Protein AF-A0A848W971-F1 (afdb_monomer)

Nearest PDB structures (foldseek):
  5a61-assembly1_A  TM=7.871E-01  e=1.047E-19  Escherichia coli K-12
  6qv5-assembly1_A  TM=9.067E-01  e=2.352E-12  Ricinus communis
  6qv7-assembly1_A  TM=8.614E-01  e=2.522E-09  Chlorobaculum tepidum TLS
  3e0s-assembly2_B  TM=8.777E-01  e=5.024E-09  Chlorobaculum tepidum
  6rn5-assembly1_A-2  TM=7.374E-01  e=1.275E-05  Streptomyces chartreusis

Foldseek 3Di:
DDDDDDDDDDDDDPPPDDWDKWKKFDDPVLLVLLVPDCLQVQFDPPPKDKDKKKKFWKAFPVRLLVVLQKIWMWIDDPQWIKIKIWHDDPLPDDDDGDMDIDIDNDNDDDLVRDPDPVSCVSNDDDDVPRMDGQKIWTWIKIKTWGFFDDPNDTWTKIKIWIWGWIDGPPDIDTTTMIMIITPDDASLSVLVVVLVSCVSDNIATDSDDPRNVSVCRSVVDQQDQDAQDFQADDQQDFLLRLLLSQLSSLLSQQNSLLSCLQGPVDLNSLVSNLVSLVLNLLSLVLCVVLADPVLSVVLNVLSVVLSVLSVQLNLLVCCVPVFLVVLCVVVPPQLLSVVQVVLSVVSNVVSSVSSNCSCSDSSNRNSSSSSVSCSSVSCSVVDPPPVSVVRRGDRVQLSLQVSLQVLVVVLVVLCVVVLPDDLVSLVVNLVSLSSNLSSLSSCCNSQPDDLSVVLNVLSVQLNVLSVLLNSLVVLLVVLVVSLVVCVVPPCSVSNVVSSVSSNVRSVVVNVVSSVVNVVSVVVNVPRDDSGDHPDDD

Secondary structure (DSSP, 8-state):
--------PPP---------EEEEE--HHHHHHHHTSGGGTTBPTT--EEEEEEEEEEEETT-HHHHTTEEEEEEEETTEEEEEEEEPPPSSS-S---EEEEEESSSS--GGG---HHHHHHH----TT-EEEEEEEEEEEEEEEEEEEETTEEEEEEEEEEEEEEEETTEEEEEEEEEEEEEES-THHHHHHHHHHHHHS--EE--S-HHHHHHHHHHTPPPPP-PPPPP---TT-BHHHHHHHHHHHHHHHHHHHHHHHHHT--HHHHHHHHHHHHHHHHHHHHSTTTS-HHHHHHHHHHHHHHHHHHHHHHHHHHIIIIIIHHHHHHSTT-HHHHHHHHHHHHHHHHHHHHHHHHHHSHHHHHHHHHHHHHHHTTGGGS---HHHHHHHHSBHHHHHHHHHHHHHHHHHHHTTTGGG--HHHHHHHHHHHHHHHHHHHHGGGTS-SHHHHHHHHHHHHHHHHHHHHHHHHHHHHHHHHHHHHTTT-TTHHHHHHHHHHHHHHHHHHHHHHHHHHHHHHHHHHTSPPSSPPPPP-

Sequence (537 aa):
MNLKGSDKAPEPDAAISREIELKLRATPDAVAQILASPLLAAGIPGLASAQNLDAAYYDTADLRLQKRGISLRVRREGDRFVQNIKTKGAATGALDRREWETVVPDLTPRPDWVTDRHALALLGHLAPNELTAICRTLIERETRVIGYKHDGDIAIIEIAFDRGTLEAGDRNVPTAEIELELLKGHRQALYALAQDLHEVAPLQVELRSKAERAYALFTGDIPKSHKAKKVRFTPDTSVAAGMSAVFAGCFVHWMANEPAVLESGDAEALHQMRVALRRTRSAFTLFDSVLPAMQARWLKRECQWIGNALGAARDWDVFLDDVLAPLEANRQDDIALTALREQCLRARARNYETARAATLSPRYTTFVLNFGRWLDDAAWHADRHTTRREILDAPLTAFAQIQLERRHRKLLKLGRKLATATPQRRHRLRIAVKKMRYASEFFAAVYPGKATGQMIGDLSRLQVTLGDLNDLAVTERQLETVIYQAFADPAHDDIVRGVGLVVGWSTARAKRGETNLLTQWDRFTRRKRFWKRAKKK

pLDDT: mean 86.91, std 14.42, range [25.34, 98.0]

Structure (mmCIF, N/CA/C/O backbone):
data_AF-A0A848W971-F1
#
_entry.id   AF-A0A848W971-F1
#
loop_
_atom_site.group_PDB
_atom_site.id
_atom_site.type_symbol
_atom_site.label_atom_id
_atom_site.label_alt_id
_atom_site.label_comp_id
_atom_site.label_asym_id
_atom_site.labe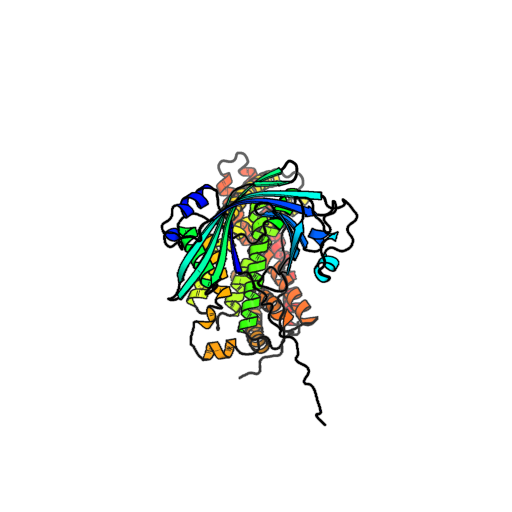l_entity_id
_atom_site.label_seq_id
_atom_site.pdbx_PDB_ins_code
_atom_site.Cartn_x
_atom_site.Cartn_y
_atom_site.Cartn_z
_atom_site.occupancy
_atom_site.B_iso_or_equiv
_atom_site.auth_seq_id
_atom_site.auth_comp_id
_atom_site.auth_asym_id
_atom_site.auth_atom_id
_atom_site.pdbx_PDB_model_num
ATOM 1 N N . MET A 1 1 ? 39.355 -61.672 -12.264 1.00 34.25 1 MET A N 1
ATOM 2 C CA . MET A 1 1 ? 37.887 -61.689 -12.443 1.00 34.25 1 MET A CA 1
ATOM 3 C C . MET A 1 1 ? 37.349 -60.498 -11.657 1.00 34.25 1 MET A C 1
ATOM 5 O O . MET A 1 1 ? 37.190 -60.585 -10.449 1.00 34.25 1 MET A O 1
ATOM 9 N N . ASN A 1 2 ? 37.287 -59.335 -12.313 1.00 27.97 2 ASN A N 1
ATOM 10 C CA . ASN A 1 2 ? 37.071 -58.033 -11.673 1.00 27.97 2 ASN A CA 1
ATOM 11 C C . ASN A 1 2 ? 35.580 -57.781 -11.451 1.00 27.97 2 ASN A C 1
ATOM 13 O O . ASN A 1 2 ? 34.780 -57.918 -12.373 1.00 27.97 2 ASN A O 1
ATOM 17 N N . LEU A 1 3 ? 35.230 -57.405 -10.224 1.00 29.36 3 LEU A N 1
ATOM 18 C CA . LEU A 1 3 ? 33.871 -57.128 -9.780 1.00 29.36 3 LEU A CA 1
ATOM 19 C C . LEU A 1 3 ? 33.684 -55.626 -9.529 1.00 29.36 3 LEU A C 1
ATOM 21 O O . LEU A 1 3 ? 34.504 -55.005 -8.860 1.00 29.36 3 LEU A O 1
ATOM 25 N N . LYS A 1 4 ? 32.514 -55.147 -9.973 1.00 30.44 4 LYS A N 1
ATOM 26 C CA . LYS A 1 4 ? 31.774 -53.934 -9.575 1.00 30.44 4 LYS A CA 1
ATOM 27 C C . LYS A 1 4 ? 32.200 -52.607 -10.213 1.00 30.44 4 LYS A C 1
ATOM 29 O O . LYS A 1 4 ? 33.077 -51.899 -9.733 1.00 30.44 4 LYS A O 1
ATOM 34 N N . GLY A 1 5 ? 31.460 -52.267 -11.272 1.00 28.50 5 GLY A N 1
ATOM 35 C CA . GLY A 1 5 ? 31.318 -50.909 -11.783 1.00 28.50 5 GLY A CA 1
ATOM 36 C C . GLY A 1 5 ? 30.594 -50.018 -10.775 1.00 28.50 5 GLY A C 1
ATOM 37 O O . GLY A 1 5 ? 29.622 -50.431 -10.142 1.00 28.50 5 GLY A O 1
ATOM 38 N N . SER A 1 6 ? 31.123 -48.812 -10.608 1.00 28.27 6 SER A N 1
ATOM 39 C CA . SER A 1 6 ? 30.535 -47.734 -9.832 1.00 28.27 6 SER A CA 1
ATOM 40 C C . SER A 1 6 ? 29.593 -46.917 -10.715 1.00 28.27 6 SER A C 1
ATOM 42 O O . SER A 1 6 ? 30.001 -46.352 -11.731 1.00 28.27 6 SER A O 1
ATOM 44 N N . ASP A 1 7 ? 28.331 -46.842 -10.297 1.00 28.05 7 ASP A N 1
ATOM 45 C CA . ASP A 1 7 ? 27.359 -45.862 -10.771 1.00 28.05 7 ASP A CA 1
ATOM 46 C C . ASP A 1 7 ? 27.892 -44.447 -10.497 1.00 28.05 7 ASP A C 1
ATOM 48 O O . ASP A 1 7 ? 27.977 -44.004 -9.348 1.00 28.05 7 ASP A O 1
ATOM 52 N N . LYS A 1 8 ? 28.268 -43.722 -11.555 1.00 30.20 8 LYS A N 1
ATOM 53 C CA . LYS A 1 8 ? 28.444 -42.268 -11.493 1.00 30.20 8 LYS A CA 1
ATOM 54 C C . LYS A 1 8 ? 27.058 -41.627 -11.528 1.00 30.20 8 LYS A C 1
ATOM 56 O O . LYS A 1 8 ? 26.395 -41.635 -12.561 1.00 30.20 8 LYS A O 1
ATOM 61 N N . ALA A 1 9 ? 26.636 -41.074 -10.395 1.00 29.12 9 ALA A N 1
ATOM 62 C CA . ALA A 1 9 ? 25.504 -40.158 -10.330 1.00 29.12 9 ALA A CA 1
ATOM 63 C C . ALA A 1 9 ? 25.748 -38.951 -11.264 1.00 29.12 9 ALA A C 1
ATOM 65 O O . ALA A 1 9 ? 26.878 -38.456 -11.307 1.00 29.12 9 ALA A O 1
ATOM 66 N N . PRO A 1 10 ? 24.737 -38.467 -12.007 1.00 29.11 10 PRO A N 1
ATOM 67 C CA . PRO A 1 10 ? 24.883 -37.256 -12.802 1.00 29.11 10 PRO A CA 1
ATOM 68 C C . PRO A 1 10 ? 24.979 -36.027 -11.883 1.00 29.11 10 PRO A C 1
ATOM 70 O O . PRO A 1 10 ? 24.231 -35.900 -10.912 1.00 29.11 10 PRO A O 1
ATOM 73 N N . GLU A 1 11 ? 25.927 -35.147 -12.200 1.00 26.41 11 GLU A N 1
ATOM 74 C CA . GLU A 1 11 ? 26.166 -33.850 -11.559 1.00 26.41 11 GLU A CA 1
ATOM 75 C C . GLU A 1 11 ? 24.899 -32.971 -11.561 1.00 26.41 11 GLU A C 1
ATOM 77 O O . GLU A 1 11 ? 24.242 -32.855 -12.599 1.00 26.41 11 GLU A O 1
ATOM 82 N N . PRO A 1 12 ? 24.548 -32.306 -10.444 1.00 31.12 12 PRO A N 1
ATOM 83 C CA . PRO A 1 12 ? 23.530 -31.272 -10.432 1.00 31.12 12 PRO A CA 1
ATOM 84 C C . PRO A 1 12 ? 24.210 -29.900 -10.409 1.00 31.12 12 PRO A C 1
ATOM 86 O O . PRO A 1 12 ? 24.650 -29.473 -9.351 1.00 31.12 12 PRO A O 1
ATOM 89 N N . ASP A 1 13 ? 24.281 -29.194 -11.537 1.00 28.17 13 ASP A N 1
ATOM 90 C CA . ASP A 1 13 ? 24.465 -27.735 -11.498 1.00 28.17 13 ASP A CA 1
ATOM 91 C C . ASP A 1 13 ? 24.019 -27.063 -12.806 1.00 28.17 13 ASP A C 1
ATOM 93 O O . ASP A 1 13 ? 24.803 -26.653 -13.657 1.00 28.17 13 ASP A O 1
ATOM 97 N N . ALA A 1 14 ? 22.702 -26.914 -12.953 1.00 26.72 14 ALA A N 1
ATOM 98 C CA . ALA A 1 14 ? 22.148 -25.749 -13.630 1.00 26.72 14 ALA A CA 1
ATOM 99 C C . ALA A 1 14 ? 21.777 -24.762 -12.520 1.00 26.72 14 ALA A C 1
ATOM 101 O O . ALA A 1 14 ? 20.702 -24.853 -11.923 1.00 26.72 14 ALA A O 1
ATOM 102 N N . ALA A 1 15 ? 22.718 -23.881 -12.176 1.00 25.34 15 ALA A N 1
ATOM 103 C CA . ALA A 1 15 ? 22.514 -22.851 -11.171 1.00 25.34 15 ALA A CA 1
ATOM 104 C C . ALA A 1 15 ? 21.286 -22.014 -11.559 1.00 25.34 15 ALA A C 1
ATOM 106 O O . ALA A 1 15 ? 21.288 -21.313 -12.568 1.00 25.34 15 ALA A O 1
ATOM 107 N N . ILE A 1 16 ? 20.218 -22.107 -10.766 1.00 27.09 16 ILE A N 1
ATOM 108 C CA . ILE A 1 16 ? 19.037 -21.254 -10.904 1.00 27.09 16 ILE A CA 1
ATOM 109 C C . ILE A 1 16 ? 19.495 -19.828 -10.571 1.00 27.09 16 ILE A C 1
ATOM 111 O O . ILE A 1 16 ? 19.614 -19.479 -9.392 1.00 27.09 16 ILE A O 1
ATOM 115 N N . SER A 1 17 ? 19.789 -19.006 -11.581 1.00 29.94 17 SER A N 1
ATOM 116 C CA . SER A 1 17 ? 20.064 -17.586 -11.371 1.00 29.94 17 SER A CA 1
ATOM 117 C C . SER A 1 17 ? 18.779 -16.918 -10.874 1.00 29.94 17 SER A C 1
ATOM 119 O O . SER A 1 17 ? 17.737 -16.918 -11.526 1.00 29.94 17 SER A O 1
ATOM 121 N N . ARG A 1 18 ? 18.809 -16.395 -9.647 1.00 49.66 18 ARG A N 1
ATOM 122 C CA . ARG A 1 18 ? 17.749 -15.516 -9.147 1.00 49.66 18 ARG A CA 1
ATOM 123 C C . ARG A 1 18 ? 18.086 -14.098 -9.581 1.00 49.66 18 ARG A C 1
ATOM 125 O O . ARG A 1 18 ? 18.968 -13.493 -8.981 1.00 49.66 18 ARG A O 1
ATOM 132 N N . GLU A 1 19 ? 17.364 -13.571 -10.563 1.00 57.16 19 GLU A N 1
ATOM 133 C CA . GLU A 1 19 ? 17.417 -12.146 -10.900 1.00 57.16 19 GLU A CA 1
ATOM 134 C C . GLU A 1 19 ? 16.946 -11.307 -9.701 1.00 57.16 19 GLU A C 1
ATOM 136 O O . GLU A 1 19 ? 15.910 -11.583 -9.077 1.00 57.16 19 GLU A O 1
ATOM 141 N N . ILE A 1 20 ? 17.732 -10.291 -9.346 1.00 73.88 20 ILE A N 1
ATOM 142 C CA . ILE A 1 20 ? 17.407 -9.335 -8.290 1.00 73.88 20 ILE A CA 1
ATOM 143 C C . ILE A 1 20 ? 17.280 -7.958 -8.933 1.00 73.88 20 ILE A C 1
ATOM 145 O O . ILE A 1 20 ? 18.284 -7.309 -9.211 1.00 73.88 20 ILE A O 1
ATOM 149 N N . GLU A 1 21 ? 16.032 -7.529 -9.131 1.00 84.12 21 GLU A N 1
ATOM 150 C CA . GLU A 1 21 ? 15.679 -6.278 -9.807 1.00 84.12 21 GLU A CA 1
ATOM 151 C C . GLU A 1 21 ? 14.956 -5.289 -8.872 1.00 84.12 21 GLU A C 1
ATOM 153 O O . GLU A 1 21 ? 14.125 -5.684 -8.045 1.00 84.12 21 GLU A O 1
ATOM 158 N N . LEU A 1 22 ? 15.235 -3.993 -9.034 1.00 90.44 22 LEU A N 1
ATOM 159 C CA . LEU A 1 22 ? 14.447 -2.882 -8.491 1.00 90.44 22 LEU A CA 1
ATOM 160 C C . LEU A 1 22 ? 13.974 -1.996 -9.647 1.00 90.44 22 LEU A C 1
ATOM 162 O O . LEU A 1 22 ? 14.775 -1.580 -10.476 1.00 90.44 22 LEU A O 1
ATOM 166 N N . LYS A 1 23 ? 12.673 -1.696 -9.698 1.00 92.81 23 LYS A N 1
ATOM 167 C CA . LYS A 1 23 ? 12.064 -0.918 -10.785 1.00 92.81 23 LYS A CA 1
ATOM 168 C C . LYS A 1 23 ? 11.599 0.433 -10.299 1.00 92.81 23 LYS A C 1
ATOM 170 O O . LYS A 1 23 ? 10.951 0.544 -9.254 1.00 92.81 23 LYS A O 1
ATOM 175 N N . LEU A 1 24 ? 11.911 1.448 -11.088 1.00 94.94 24 LEU A N 1
ATOM 176 C CA . LEU A 1 24 ? 11.601 2.834 -10.808 1.00 94.94 24 LEU A CA 1
ATOM 177 C C . LEU A 1 24 ? 10.847 3.412 -12.006 1.00 94.94 24 LEU A C 1
ATOM 179 O O . LEU A 1 24 ? 11.379 3.483 -13.109 1.00 94.94 24 LEU A O 1
ATOM 183 N N . ARG A 1 25 ? 9.601 3.834 -11.807 1.00 93.81 25 ARG A N 1
ATOM 184 C CA . ARG A 1 25 ? 8.884 4.658 -12.779 1.00 93.81 25 ARG A CA 1
ATOM 185 C C . ARG A 1 25 ? 9.535 6.041 -12.820 1.00 93.81 25 ARG A C 1
ATOM 187 O O . ARG A 1 25 ? 9.810 6.632 -11.772 1.00 93.81 25 ARG A O 1
ATOM 194 N N . ALA A 1 26 ? 9.734 6.547 -14.029 1.00 95.19 26 ALA A N 1
ATOM 195 C CA . ALA A 1 26 ? 10.348 7.837 -14.302 1.00 95.19 26 ALA A CA 1
ATOM 196 C C . ALA A 1 26 ? 9.491 8.642 -15.290 1.00 95.19 26 ALA A C 1
ATOM 198 O O . ALA A 1 26 ? 8.563 8.118 -15.908 1.00 95.19 26 ALA A O 1
ATOM 199 N N . THR A 1 27 ? 9.805 9.924 -15.451 1.00 93.81 27 THR A N 1
ATOM 200 C CA . THR A 1 27 ? 9.400 10.691 -16.636 1.00 93.81 27 THR A CA 1
ATOM 201 C C . THR A 1 27 ? 10.525 10.641 -17.676 1.00 93.81 27 THR A C 1
ATOM 203 O O . THR A 1 27 ? 11.681 10.425 -17.297 1.00 93.81 27 THR A O 1
ATOM 206 N N . PRO A 1 28 ? 10.242 10.865 -18.973 1.00 91.44 28 PRO A N 1
ATOM 207 C CA . PRO A 1 28 ? 11.293 10.995 -19.984 1.00 91.44 28 PRO A CA 1
ATOM 208 C C . PRO A 1 28 ? 12.368 12.026 -19.599 1.00 91.44 28 PRO A C 1
ATOM 210 O O . PRO A 1 28 ? 13.558 11.750 -19.738 1.00 91.44 28 PRO A O 1
ATOM 213 N N . ASP A 1 29 ? 11.958 13.155 -19.013 1.00 93.69 29 ASP A N 1
ATOM 214 C CA . ASP A 1 29 ? 12.872 14.195 -18.527 1.00 93.69 29 ASP A CA 1
ATOM 215 C C . ASP A 1 29 ? 13.755 13.711 -17.372 1.00 93.69 29 ASP A C 1
ATOM 217 O O . ASP A 1 29 ? 14.951 13.995 -17.350 1.00 93.69 29 ASP A O 1
ATOM 221 N N . ALA A 1 30 ? 13.196 12.955 -16.420 1.00 95.31 30 ALA A N 1
ATOM 222 C CA . ALA A 1 30 ? 13.968 12.383 -15.319 1.00 95.31 30 ALA A CA 1
ATOM 223 C C . ALA A 1 30 ? 15.021 11.392 -15.836 1.00 95.31 30 ALA A C 1
ATOM 225 O O . ALA A 1 30 ? 16.164 11.414 -15.383 1.00 95.31 30 ALA A O 1
ATOM 226 N N . VAL A 1 31 ? 14.663 10.569 -16.828 1.00 95.19 31 VAL A N 1
ATOM 227 C CA . VAL A 1 31 ? 15.615 9.671 -17.496 1.00 95.19 31 VAL A CA 1
ATOM 228 C C . VAL A 1 31 ? 16.739 10.473 -18.155 1.00 95.19 31 VAL A C 1
ATOM 230 O O . VAL A 1 31 ? 17.906 10.143 -17.962 1.00 95.19 31 VAL A O 1
ATOM 233 N N . ALA A 1 32 ? 16.416 11.534 -18.899 1.00 92.75 32 ALA A N 1
ATOM 234 C CA . ALA A 1 32 ? 17.420 12.372 -19.556 1.00 92.75 32 ALA A CA 1
ATOM 235 C C . ALA A 1 32 ? 18.377 13.041 -18.550 1.00 92.75 32 ALA A C 1
ATOM 237 O O . ALA A 1 32 ? 19.591 13.024 -18.750 1.00 92.75 32 ALA A O 1
ATOM 238 N N . GLN A 1 33 ? 17.850 13.569 -17.439 1.00 95.19 33 GLN A N 1
ATOM 239 C CA . GLN A 1 33 ? 18.658 14.166 -16.367 1.00 95.19 33 GLN A CA 1
ATOM 240 C C . GLN A 1 33 ? 19.604 13.149 -15.722 1.00 95.19 33 GLN A C 1
ATOM 242 O O . GLN A 1 33 ? 20.777 13.447 -15.499 1.00 95.19 33 GLN A O 1
ATOM 247 N N . ILE A 1 34 ? 19.116 11.936 -15.455 1.00 96.00 34 ILE A N 1
ATOM 248 C CA . ILE A 1 34 ? 19.925 10.866 -14.870 1.00 96.00 34 ILE A CA 1
ATOM 249 C C . ILE A 1 34 ? 21.014 10.401 -15.839 1.00 96.00 34 ILE A C 1
ATOM 251 O O . ILE A 1 34 ? 22.158 10.223 -15.417 1.00 96.00 34 ILE A O 1
ATOM 255 N N . LEU A 1 35 ? 20.691 10.249 -17.126 1.00 92.69 35 LEU A N 1
ATOM 256 C CA . LEU A 1 35 ? 21.665 9.880 -18.156 1.00 92.69 35 LEU A CA 1
ATOM 257 C C . LEU A 1 35 ? 22.813 10.890 -18.266 1.00 92.69 35 LEU A C 1
ATOM 259 O O . LEU A 1 35 ? 23.958 10.496 -18.468 1.00 92.69 35 LEU A O 1
ATOM 263 N N . ALA A 1 36 ? 22.515 12.177 -18.080 1.00 92.19 36 ALA A N 1
ATOM 264 C CA . ALA A 1 36 ? 23.506 13.250 -18.065 1.00 92.19 36 ALA A CA 1
ATOM 265 C C . ALA A 1 36 ? 24.253 13.393 -16.723 1.00 92.19 36 ALA A C 1
ATOM 267 O O . ALA A 1 36 ? 25.147 14.234 -16.603 1.00 92.19 36 ALA A O 1
ATOM 268 N N . SER A 1 37 ? 23.889 12.620 -15.694 1.00 92.75 37 SER A N 1
ATOM 269 C CA . SER A 1 37 ? 24.427 12.803 -14.347 1.00 92.75 37 SER A CA 1
ATOM 270 C C . SER A 1 37 ? 25.823 12.183 -14.164 1.00 92.75 37 SER A C 1
ATOM 272 O O . SER A 1 37 ? 26.126 11.131 -14.737 1.00 92.75 37 SER A O 1
ATOM 274 N N . PRO A 1 38 ? 26.666 12.750 -13.279 1.00 90.50 38 PRO A N 1
ATOM 275 C CA . PRO A 1 38 ? 27.971 12.176 -12.945 1.00 90.50 38 PRO A CA 1
ATOM 276 C C . PRO A 1 38 ? 27.909 10.779 -12.314 1.00 90.50 38 PRO A C 1
ATOM 278 O O . PRO A 1 38 ? 28.915 10.074 -12.320 1.00 90.50 38 PRO A O 1
ATOM 281 N N . LEU A 1 39 ? 26.751 10.352 -11.793 1.00 87.19 39 LEU A N 1
ATOM 282 C CA . LEU A 1 39 ? 26.576 9.015 -11.211 1.00 87.19 39 LEU A CA 1
ATOM 283 C C . LEU A 1 39 ? 26.854 7.902 -12.228 1.00 87.19 39 LEU A C 1
ATOM 285 O O . LEU A 1 39 ? 27.309 6.823 -11.855 1.00 87.19 39 LEU A O 1
ATOM 289 N N . LEU A 1 40 ? 26.623 8.175 -13.514 1.00 87.56 40 LEU A N 1
ATOM 290 C CA . LEU A 1 40 ? 26.870 7.224 -14.596 1.00 87.56 40 LEU A CA 1
ATOM 291 C C . LEU A 1 40 ? 28.260 7.372 -15.228 1.00 87.56 40 LEU A C 1
ATOM 293 O O . LEU A 1 40 ? 28.626 6.561 -16.078 1.00 87.56 40 LEU A O 1
ATOM 297 N N . ALA A 1 41 ? 29.063 8.355 -14.804 1.00 78.44 41 ALA A N 1
ATOM 298 C CA . ALA A 1 41 ? 30.418 8.556 -15.324 1.00 78.44 41 ALA A CA 1
ATOM 299 C C . ALA A 1 41 ? 31.360 7.386 -14.983 1.00 78.44 41 ALA A C 1
ATOM 301 O O . ALA A 1 41 ? 32.343 7.161 -15.682 1.00 78.44 41 ALA A O 1
ATOM 302 N N . ALA A 1 42 ? 31.034 6.606 -13.945 1.00 70.62 42 ALA A N 1
ATOM 303 C CA . ALA A 1 42 ? 31.721 5.367 -13.575 1.00 70.62 42 ALA A CA 1
ATOM 304 C C . ALA A 1 42 ? 31.257 4.134 -14.386 1.00 70.62 42 ALA A C 1
ATOM 306 O O . ALA A 1 42 ? 31.474 2.994 -13.965 1.00 70.62 42 ALA A O 1
ATOM 307 N N . GLY A 1 43 ? 30.585 4.347 -15.523 1.00 79.25 43 GLY A N 1
ATOM 308 C CA . GLY A 1 43 ? 30.194 3.284 -16.442 1.00 79.25 43 GLY A CA 1
ATOM 309 C C . GLY A 1 43 ? 31.392 2.450 -16.883 1.00 79.25 43 GLY A C 1
ATOM 310 O O . GLY A 1 43 ? 32.438 2.985 -17.244 1.00 79.25 43 GLY A O 1
ATOM 311 N N . ILE A 1 44 ? 31.234 1.128 -16.861 1.00 83.12 44 ILE A N 1
ATOM 312 C CA . ILE A 1 44 ? 32.254 0.197 -17.335 1.00 83.12 44 ILE A CA 1
ATOM 313 C C . ILE A 1 44 ? 32.319 0.315 -18.868 1.00 83.12 44 ILE A C 1
ATOM 315 O O . ILE A 1 44 ? 31.320 0.024 -19.539 1.00 83.12 44 ILE A O 1
ATOM 319 N N . PRO A 1 45 ? 33.458 0.745 -19.448 1.00 80.25 45 PRO A N 1
ATOM 320 C CA . PRO A 1 45 ? 33.572 0.926 -20.891 1.00 80.25 45 PRO A CA 1
ATOM 321 C C . PRO A 1 45 ? 33.265 -0.364 -21.659 1.00 80.25 45 PRO A C 1
ATOM 323 O O . PRO A 1 45 ? 33.655 -1.452 -21.242 1.00 80.25 45 PRO A O 1
ATOM 326 N N . GLY A 1 46 ? 32.571 -0.243 -22.793 1.00 83.00 46 GLY A N 1
ATOM 327 C CA . GLY A 1 46 ? 32.223 -1.378 -23.658 1.00 83.00 46 GLY A CA 1
ATOM 328 C C . GLY A 1 46 ? 31.008 -2.203 -23.214 1.00 83.00 46 GLY A C 1
ATOM 329 O O . GLY A 1 46 ? 30.565 -3.052 -23.978 1.00 83.00 46 GLY A O 1
ATOM 330 N N . LEU A 1 47 ? 30.433 -1.937 -22.034 1.00 87.12 47 LEU A N 1
ATOM 331 C CA . LEU A 1 47 ? 29.197 -2.585 -21.560 1.00 87.12 47 LEU A CA 1
ATOM 332 C C . LEU A 1 47 ? 27.945 -1.705 -21.711 1.00 87.12 47 LEU A C 1
ATOM 334 O O . LEU A 1 47 ? 26.864 -2.064 -21.253 1.00 87.12 47 LEU A O 1
ATOM 338 N N . ALA A 1 48 ? 28.082 -0.537 -22.337 1.00 89.69 48 ALA A N 1
ATOM 339 C CA . ALA A 1 48 ? 26.948 0.287 -22.722 1.00 89.69 48 ALA A CA 1
ATOM 340 C C . ALA A 1 48 ? 26.294 -0.279 -23.988 1.00 89.69 48 ALA A C 1
ATOM 342 O O . ALA A 1 48 ? 26.985 -0.614 -24.950 1.00 89.69 48 ALA A O 1
ATOM 343 N N . SER A 1 49 ? 24.965 -0.333 -24.015 1.00 92.44 49 SER A N 1
ATOM 344 C CA . SER A 1 49 ? 24.212 -0.738 -25.203 1.00 92.44 49 SER A CA 1
ATOM 345 C C . SER A 1 49 ? 22.960 0.116 -25.381 1.00 92.44 49 SER A C 1
ATOM 347 O O . SER A 1 49 ? 22.484 0.760 -24.443 1.00 92.44 49 SER A O 1
ATOM 349 N N . ALA A 1 50 ? 22.457 0.154 -26.610 1.00 92.81 50 ALA A N 1
ATOM 350 C CA . ALA A 1 50 ? 21.181 0.757 -26.955 1.00 92.81 50 ALA A CA 1
ATOM 351 C C . ALA A 1 50 ? 20.464 -0.168 -27.939 1.00 92.81 50 ALA A C 1
ATOM 353 O O . ALA A 1 50 ? 21.089 -0.691 -28.863 1.00 92.81 50 ALA A O 1
ATOM 354 N N . GLN A 1 51 ? 19.174 -0.399 -27.725 1.00 93.69 51 GLN A N 1
ATOM 355 C CA . GLN A 1 51 ? 18.380 -1.292 -28.561 1.00 93.69 51 GLN A CA 1
ATOM 356 C C . GLN A 1 51 ? 16.900 -0.923 -28.539 1.00 93.69 51 GLN A C 1
ATOM 358 O O . GLN A 1 51 ? 16.380 -0.436 -27.537 1.00 93.69 51 GLN A O 1
ATOM 363 N N . ASN A 1 52 ? 16.214 -1.235 -29.636 1.00 93.62 52 ASN A N 1
ATOM 364 C CA . ASN A 1 52 ? 14.763 -1.158 -29.717 1.00 93.62 52 ASN A CA 1
ATOM 365 C C . ASN A 1 52 ? 14.176 -2.523 -29.367 1.00 93.62 52 ASN A C 1
ATOM 367 O O . ASN A 1 52 ? 14.431 -3.520 -30.042 1.00 93.62 52 ASN A O 1
ATOM 371 N N . LEU A 1 53 ? 13.390 -2.558 -28.302 1.00 93.00 53 LEU A N 1
ATOM 372 C CA . LEU A 1 53 ? 12.660 -3.721 -27.841 1.00 93.00 53 LEU A CA 1
ATOM 373 C C . LEU A 1 53 ? 11.231 -3.645 -28.376 1.00 93.00 53 LEU A C 1
ATOM 375 O O . LEU A 1 53 ? 10.443 -2.794 -27.966 1.00 93.00 53 LEU A O 1
ATOM 379 N N . ASP A 1 54 ? 10.902 -4.570 -29.272 1.00 94.69 54 ASP A N 1
ATOM 380 C CA . ASP A 1 54 ? 9.552 -4.776 -29.790 1.00 94.69 54 ASP A CA 1
ATOM 381 C C . ASP A 1 54 ? 9.030 -6.111 -29.271 1.00 94.69 54 ASP A C 1
ATOM 383 O O . ASP A 1 54 ? 9.626 -7.166 -29.516 1.00 94.69 54 ASP A O 1
ATOM 387 N N . ALA A 1 55 ? 7.945 -6.071 -28.506 1.00 94.88 55 ALA A N 1
ATOM 388 C CA . ALA A 1 55 ? 7.339 -7.277 -27.977 1.00 94.88 55 ALA A CA 1
ATOM 389 C C . ALA A 1 55 ? 5.817 -7.200 -27.959 1.00 94.88 55 ALA A C 1
ATOM 391 O O . ALA A 1 55 ? 5.237 -6.146 -27.723 1.00 94.88 55 ALA A O 1
ATOM 392 N N . ALA A 1 56 ? 5.171 -8.346 -28.140 1.00 96.06 56 ALA A N 1
ATOM 393 C CA . ALA A 1 56 ? 3.729 -8.501 -28.046 1.00 96.06 56 ALA A CA 1
ATOM 394 C C . ALA A 1 56 ? 3.382 -9.514 -26.952 1.00 96.06 56 ALA A C 1
ATOM 396 O O . ALA A 1 56 ? 3.937 -10.614 -26.897 1.00 96.06 56 ALA A O 1
ATOM 397 N N . TYR A 1 57 ? 2.474 -9.126 -26.062 1.00 96.25 57 TYR A N 1
ATOM 398 C CA . TYR A 1 57 ? 1.862 -10.002 -25.072 1.00 96.25 57 TYR A CA 1
ATOM 399 C C . TYR A 1 57 ? 0.624 -10.665 -25.666 1.00 96.25 57 TYR A C 1
ATOM 401 O O . TYR A 1 57 ? -0.152 -10.011 -26.366 1.00 96.25 57 TYR A O 1
ATOM 409 N N . TYR A 1 58 ? 0.431 -11.941 -25.343 1.00 96.00 58 TYR A N 1
ATOM 410 C CA . TYR A 1 58 ? -0.658 -12.761 -25.864 1.00 96.00 58 TYR A CA 1
ATOM 411 C C . TYR A 1 58 ? -1.456 -13.417 -24.741 1.00 96.00 58 TYR A C 1
ATOM 413 O O . TYR A 1 58 ? -0.883 -13.889 -23.757 1.00 96.00 58 TYR A O 1
ATOM 421 N N . ASP A 1 59 ? -2.771 -13.487 -24.924 1.00 95.69 59 ASP A N 1
ATOM 422 C CA . ASP A 1 59 ? -3.686 -14.266 -24.086 1.00 95.69 59 ASP A CA 1
ATOM 423 C C . ASP A 1 59 ? -4.912 -14.696 -24.912 1.00 95.69 59 ASP A C 1
ATOM 425 O O . ASP A 1 59 ? -5.093 -14.276 -26.060 1.00 95.69 59 ASP A O 1
ATOM 429 N N . THR A 1 60 ? -5.749 -15.556 -24.343 1.00 95.19 60 THR A N 1
ATOM 430 C CA . THR A 1 60 ? -7.063 -15.889 -24.896 1.00 95.19 60 THR A CA 1
ATOM 431 C C . THR A 1 60 ? -8.034 -14.724 -24.699 1.00 95.19 60 THR A C 1
ATOM 433 O O . THR A 1 60 ? -7.844 -13.886 -23.816 1.00 95.19 60 THR A O 1
ATOM 436 N N . ALA A 1 61 ? -9.112 -14.677 -25.487 1.00 92.44 61 ALA A N 1
ATOM 437 C CA . ALA A 1 61 ? -10.123 -13.615 -25.388 1.00 92.44 61 ALA A CA 1
ATOM 438 C C . ALA A 1 61 ? -10.732 -13.480 -23.975 1.00 92.44 61 ALA A C 1
ATOM 440 O O . ALA A 1 61 ? -11.108 -12.391 -23.549 1.00 92.44 61 ALA A O 1
ATOM 441 N N . ASP A 1 62 ? -10.801 -14.582 -23.224 1.00 91.88 62 ASP A N 1
ATOM 442 C CA . ASP A 1 62 ? -11.273 -14.642 -21.841 1.00 91.88 62 ASP A CA 1
ATOM 443 C C . ASP A 1 62 ? -10.141 -14.597 -20.790 1.00 91.88 62 ASP A C 1
ATOM 445 O O . ASP A 1 62 ? -10.400 -14.839 -19.606 1.00 91.88 62 ASP A O 1
ATOM 449 N N . LEU A 1 63 ? -8.909 -14.260 -21.186 1.00 93.69 63 LEU A N 1
ATOM 450 C CA . LEU A 1 63 ? -7.737 -14.037 -20.325 1.00 93.69 63 LEU A CA 1
ATOM 451 C C . LEU A 1 63 ? -7.339 -15.248 -19.461 1.00 93.69 63 LEU A C 1
ATOM 453 O O . LEU A 1 63 ? -7.088 -15.127 -18.251 1.00 93.69 63 LEU A O 1
ATOM 457 N N . ARG A 1 64 ? -7.338 -16.458 -20.039 1.00 93.44 64 ARG A N 1
ATOM 458 C CA . ARG A 1 64 ? -7.051 -17.697 -19.290 1.00 93.44 64 ARG A CA 1
ATOM 459 C C . ARG A 1 64 ? -5.627 -17.735 -18.755 1.00 93.44 64 ARG A C 1
ATOM 461 O O . ARG A 1 64 ? -5.439 -18.225 -17.637 1.00 93.44 64 ARG A O 1
ATOM 468 N N . LEU A 1 65 ? -4.641 -17.220 -19.490 1.00 92.31 65 LEU A N 1
ATOM 469 C CA . LEU A 1 65 ? -3.248 -17.212 -19.038 1.00 92.31 65 LEU A CA 1
ATOM 470 C C . LEU A 1 65 ? -3.079 -16.259 -17.852 1.00 92.31 65 LEU A C 1
ATOM 472 O O . LEU A 1 65 ? -2.572 -16.669 -16.802 1.00 92.31 65 LEU A O 1
ATOM 476 N N . GLN A 1 66 ? -3.606 -15.036 -17.948 1.00 90.44 66 GLN A N 1
ATOM 477 C CA . GLN A 1 66 ? -3.579 -14.065 -16.857 1.00 90.44 66 GLN A CA 1
ATOM 478 C C . GLN A 1 66 ? -4.229 -14.608 -15.579 1.00 90.44 66 GLN A C 1
ATOM 480 O O . GLN A 1 66 ? -3.652 -14.494 -14.492 1.00 90.44 66 GLN A O 1
ATOM 485 N N . LYS A 1 67 ? -5.413 -15.229 -15.697 1.00 89.06 67 LYS A N 1
ATOM 486 C CA . LYS A 1 67 ? -6.150 -15.830 -14.569 1.00 89.06 67 LYS A CA 1
ATOM 487 C C . LYS A 1 67 ? -5.359 -16.945 -13.881 1.00 89.06 67 LYS A C 1
ATOM 489 O O . LYS A 1 67 ? -5.526 -17.159 -12.681 1.00 89.06 67 LYS A O 1
ATOM 494 N N . ARG A 1 68 ? -4.471 -17.622 -14.614 1.00 87.69 68 ARG A N 1
ATOM 495 C CA . ARG A 1 68 ? -3.528 -18.623 -14.086 1.00 87.69 68 ARG A CA 1
ATOM 496 C C . ARG A 1 68 ? -2.208 -18.025 -13.592 1.00 87.69 68 ARG A C 1
ATOM 498 O O . ARG A 1 68 ? -1.358 -18.759 -13.100 1.00 87.69 68 ARG A O 1
ATOM 505 N N . GLY A 1 69 ? -2.033 -16.706 -13.676 1.00 86.88 69 GLY A N 1
ATOM 506 C CA . GLY A 1 69 ? -0.802 -16.026 -13.278 1.00 86.88 69 GLY A CA 1
ATOM 507 C C . GLY A 1 69 ? 0.347 -16.253 -14.258 1.00 86.88 69 GLY A C 1
ATOM 508 O O . GLY A 1 69 ? 1.500 -16.276 -13.833 1.00 86.88 69 GLY A O 1
ATOM 509 N N . ILE A 1 70 ? 0.034 -16.432 -15.540 1.00 88.94 70 ILE A N 1
ATOM 510 C CA . ILE A 1 70 ? 0.991 -16.668 -16.619 1.00 88.94 70 ILE A CA 1
ATOM 511 C C . ILE A 1 70 ? 0.998 -15.448 -17.540 1.00 88.94 70 ILE A C 1
ATOM 513 O O . ILE A 1 70 ? -0.049 -14.887 -17.858 1.00 88.94 70 ILE A O 1
ATOM 517 N N . SER A 1 71 ? 2.181 -15.040 -17.986 1.00 91.44 71 SER A N 1
ATOM 518 C CA . SER A 1 71 ? 2.330 -14.102 -19.098 1.00 91.44 71 SER A CA 1
ATOM 519 C C . SER A 1 71 ? 3.073 -14.779 -20.239 1.00 91.44 71 SER A C 1
ATOM 521 O O . SER A 1 71 ? 4.193 -15.247 -20.031 1.00 91.44 71 SER A O 1
ATOM 523 N N . LEU A 1 72 ? 2.464 -14.783 -21.422 1.00 94.06 72 LEU A N 1
ATOM 524 C CA . LEU A 1 72 ? 3.085 -15.191 -22.674 1.00 94.06 72 LEU A CA 1
ATOM 525 C C . LEU A 1 72 ? 3.434 -13.935 -23.476 1.00 94.06 72 LEU A C 1
ATOM 527 O O . LEU A 1 72 ? 2.580 -13.074 -23.692 1.00 94.06 72 LEU A O 1
ATOM 531 N N . ARG A 1 73 ? 4.691 -13.820 -23.898 1.00 95.06 73 ARG A N 1
ATOM 532 C CA . ARG A 1 73 ? 5.184 -12.709 -24.716 1.00 95.06 73 ARG A CA 1
ATOM 533 C C . ARG A 1 73 ? 6.044 -13.243 -25.846 1.00 95.06 73 ARG A C 1
ATOM 535 O O . ARG A 1 73 ? 6.856 -14.123 -25.600 1.00 95.06 73 ARG A O 1
ATOM 542 N N . VAL A 1 74 ? 5.944 -12.664 -27.033 1.00 96.38 74 VAL A N 1
ATOM 543 C CA . VAL A 1 74 ? 6.955 -12.825 -28.084 1.00 96.38 74 VAL A CA 1
ATOM 544 C C . VAL A 1 74 ? 7.694 -11.504 -28.228 1.00 96.38 74 VAL A C 1
ATOM 546 O O . VAL A 1 74 ? 7.056 -10.460 -28.329 1.00 96.38 74 VAL A O 1
ATOM 549 N N . ARG A 1 75 ? 9.025 -11.529 -28.173 1.00 95.44 75 ARG A N 1
ATOM 550 C CA . ARG A 1 75 ? 9.879 -10.348 -28.353 1.00 95.44 75 ARG A CA 1
ATOM 551 C C . ARG A 1 75 ? 10.816 -10.533 -29.536 1.00 95.44 75 ARG A C 1
ATOM 553 O O . ARG A 1 75 ? 11.283 -11.644 -29.771 1.00 95.44 75 ARG A O 1
ATOM 560 N N . ARG A 1 76 ? 11.121 -9.453 -30.244 1.00 94.25 76 ARG A N 1
ATOM 561 C CA . ARG A 1 76 ? 12.202 -9.413 -31.227 1.00 94.25 76 ARG A CA 1
ATOM 562 C C . ARG A 1 76 ? 13.539 -9.212 -30.511 1.00 94.25 76 ARG A C 1
ATOM 564 O O . ARG A 1 76 ? 13.665 -8.325 -29.672 1.00 94.25 76 ARG A O 1
ATOM 571 N N . GLU A 1 77 ? 14.532 -10.019 -30.859 1.00 87.56 77 GLU A N 1
ATOM 572 C CA . GLU A 1 77 ? 15.927 -9.889 -30.432 1.00 87.56 77 GLU A CA 1
ATOM 573 C C . GLU A 1 77 ? 16.824 -9.926 -31.671 1.00 87.56 77 GLU A C 1
ATOM 575 O O . GLU A 1 77 ? 17.079 -10.994 -32.225 1.00 87.56 77 GLU A O 1
ATOM 580 N N . GLY A 1 78 ? 17.286 -8.764 -32.139 1.00 85.38 78 GLY A N 1
ATOM 581 C CA . GLY A 1 78 ? 17.990 -8.677 -33.421 1.00 85.38 78 GLY A CA 1
ATOM 582 C C . GLY A 1 78 ? 17.122 -9.207 -34.571 1.00 85.38 78 GLY A C 1
ATOM 583 O O . GLY A 1 78 ? 16.039 -8.670 -34.834 1.00 85.38 78 GLY A O 1
ATOM 584 N N . ASP A 1 79 ? 17.585 -10.281 -35.214 1.00 87.06 79 ASP A N 1
ATOM 585 C CA . ASP A 1 79 ? 16.913 -10.935 -36.348 1.00 87.06 79 ASP A CA 1
ATOM 586 C C . ASP A 1 79 ? 16.067 -12.156 -35.955 1.00 87.06 79 ASP A C 1
ATOM 588 O O . ASP A 1 79 ? 15.433 -12.771 -36.810 1.00 87.06 79 ASP A O 1
ATOM 592 N N . ARG A 1 80 ? 16.038 -12.521 -34.667 1.00 93.00 80 ARG A N 1
ATOM 593 C CA . ARG A 1 80 ? 15.237 -13.644 -34.160 1.00 93.00 80 ARG A CA 1
ATOM 594 C C . ARG A 1 80 ? 14.069 -13.161 -33.310 1.00 93.00 80 ARG A C 1
ATOM 596 O O . ARG A 1 80 ? 14.088 -12.060 -32.758 1.00 93.00 80 ARG A O 1
ATOM 603 N N . PHE A 1 81 ? 13.074 -14.026 -33.144 1.00 96.06 81 PHE A N 1
ATOM 604 C CA . PHE A 1 81 ? 11.968 -13.809 -32.219 1.00 96.06 81 PHE A CA 1
ATOM 605 C C . PHE A 1 81 ? 12.021 -14.848 -31.108 1.00 96.06 81 PHE A C 1
ATOM 607 O O . PHE A 1 81 ? 12.281 -16.027 -31.343 1.00 96.06 81 PHE A O 1
ATOM 614 N N . VAL A 1 82 ? 11.800 -14.401 -29.878 1.00 94.94 82 VAL A N 1
ATOM 615 C CA . VAL A 1 82 ? 11.845 -15.240 -28.684 1.00 94.94 82 VAL A CA 1
ATOM 616 C C . VAL A 1 82 ? 10.490 -15.176 -28.000 1.00 94.94 82 VAL A C 1
ATOM 618 O O . VAL A 1 82 ? 10.063 -14.128 -27.511 1.00 94.94 82 VAL A O 1
ATOM 621 N N . GLN A 1 83 ? 9.812 -16.316 -27.969 1.00 95.25 83 GLN A N 1
ATOM 622 C CA . GLN A 1 83 ? 8.651 -16.557 -27.133 1.00 95.25 83 GLN A CA 1
ATOM 623 C C . GLN A 1 83 ? 9.106 -16.819 -25.701 1.00 95.25 83 GLN A C 1
ATOM 625 O O . GLN A 1 83 ? 10.029 -17.592 -25.464 1.00 95.25 83 GLN A O 1
ATOM 630 N N . ASN A 1 84 ? 8.423 -16.204 -24.746 1.00 92.19 84 ASN A N 1
ATOM 631 C CA . ASN A 1 84 ? 8.759 -16.254 -23.341 1.00 92.19 84 ASN A CA 1
ATOM 632 C C . ASN A 1 84 ? 7.495 -16.465 -22.497 1.00 92.19 84 ASN A C 1
ATOM 634 O O . ASN A 1 84 ? 6.513 -15.725 -22.628 1.00 92.19 84 ASN A O 1
ATOM 638 N N . ILE A 1 85 ? 7.522 -17.489 -21.646 1.00 90.81 85 ILE A N 1
ATOM 639 C CA . ILE A 1 85 ? 6.456 -17.823 -20.699 1.00 90.81 85 ILE A CA 1
ATOM 640 C C . ILE A 1 85 ? 6.987 -17.546 -19.301 1.00 90.81 85 ILE A C 1
ATOM 642 O O . ILE A 1 85 ? 7.947 -18.182 -18.871 1.00 90.81 85 ILE A O 1
ATOM 646 N N . LYS A 1 86 ? 6.333 -16.634 -18.575 1.00 86.44 86 LYS A N 1
ATOM 647 C CA . LYS A 1 86 ? 6.675 -16.321 -17.179 1.00 86.44 86 LYS A CA 1
ATOM 648 C C . LYS A 1 86 ? 5.517 -16.626 -16.244 1.00 86.44 86 LYS A C 1
ATOM 650 O O . LYS A 1 86 ? 4.371 -16.281 -16.540 1.00 86.44 86 LYS A O 1
ATOM 655 N N . THR A 1 87 ? 5.816 -17.195 -15.079 1.00 82.62 87 THR A N 1
ATOM 656 C CA . THR A 1 87 ? 4.865 -17.274 -13.958 1.00 82.62 87 THR A CA 1
ATOM 657 C C . THR A 1 87 ? 4.972 -16.049 -13.053 1.00 82.62 87 THR A C 1
ATOM 659 O O . THR A 1 87 ? 6.038 -15.448 -12.898 1.00 82.62 87 THR A O 1
ATOM 662 N N . LYS A 1 88 ? 3.868 -15.667 -12.403 1.00 67.94 88 LYS A N 1
ATOM 663 C CA . LYS A 1 88 ? 3.907 -14.683 -11.315 1.00 67.94 88 LYS A CA 1
ATOM 664 C C . LYS A 1 88 ? 4.645 -15.268 -10.108 1.00 67.94 88 LYS A C 1
ATOM 666 O O . LYS A 1 88 ? 4.180 -16.228 -9.499 1.00 67.94 88 LYS A O 1
ATOM 671 N N . GLY A 1 89 ? 5.750 -14.635 -9.718 1.00 54.56 89 GLY A N 1
ATOM 672 C CA . GLY A 1 89 ? 6.367 -14.855 -8.410 1.00 54.56 89 GLY A CA 1
ATOM 673 C C . GLY A 1 89 ? 5.531 -14.233 -7.283 1.00 54.56 89 GLY A C 1
ATOM 674 O O . GLY A 1 89 ? 4.748 -13.306 -7.500 1.00 54.56 89 GLY A O 1
ATOM 675 N N . ALA A 1 90 ? 5.685 -14.727 -6.052 1.00 38.75 90 ALA A N 1
ATOM 676 C CA . ALA A 1 90 ? 5.071 -14.093 -4.885 1.00 38.75 90 ALA A CA 1
ATOM 677 C C . ALA A 1 90 ? 5.585 -12.647 -4.691 1.00 38.75 90 ALA A C 1
ATOM 679 O O . ALA A 1 90 ? 6.778 -12.389 -4.808 1.00 38.75 90 ALA A O 1
ATOM 680 N N . ALA A 1 91 ? 4.687 -11.723 -4.317 1.00 41.12 91 ALA A N 1
ATOM 681 C CA . ALA A 1 91 ? 4.930 -10.277 -4.144 1.00 41.12 91 ALA A CA 1
ATOM 682 C C . ALA A 1 91 ? 5.994 -9.880 -3.089 1.00 41.12 91 ALA A C 1
ATOM 684 O O . ALA A 1 91 ? 6.285 -8.704 -2.909 1.00 41.12 91 ALA A O 1
ATOM 685 N N . THR A 1 92 ? 6.568 -10.846 -2.378 1.00 35.44 92 THR A N 1
ATOM 686 C CA . THR A 1 92 ? 7.774 -10.689 -1.560 1.00 35.44 92 THR A CA 1
ATOM 687 C C . THR A 1 92 ? 8.689 -11.833 -1.914 1.00 35.44 92 THR A C 1
ATOM 689 O O . THR A 1 92 ? 8.362 -12.960 -1.551 1.00 35.44 92 THR A O 1
ATOM 692 N N . GLY A 1 93 ? 9.786 -11.536 -2.605 1.00 35.16 93 GLY A N 1
ATOM 693 C CA . GLY A 1 93 ? 10.974 -12.381 -2.663 1.00 35.16 93 GLY A CA 1
ATOM 694 C C . GLY A 1 93 ? 10.716 -13.881 -2.800 1.00 35.16 93 GLY A C 1
ATOM 695 O O . GLY A 1 93 ? 10.620 -14.601 -1.812 1.00 35.16 93 GLY A O 1
ATOM 696 N N . ALA A 1 94 ? 10.732 -14.339 -4.047 1.00 37.28 94 ALA A N 1
ATOM 697 C CA . ALA A 1 94 ? 11.235 -15.651 -4.424 1.00 37.28 94 ALA A CA 1
ATOM 698 C C . ALA A 1 94 ? 10.567 -16.884 -3.790 1.00 37.28 94 ALA A C 1
ATOM 700 O O . ALA A 1 94 ? 11.153 -17.557 -2.945 1.00 37.28 94 ALA A O 1
ATOM 701 N N . LEU A 1 95 ? 9.423 -17.279 -4.351 1.00 33.34 95 LEU A N 1
ATOM 702 C CA . LEU A 1 95 ? 9.102 -18.694 -4.549 1.00 33.34 95 LEU A CA 1
ATOM 703 C C . LEU A 1 95 ? 8.515 -18.859 -5.966 1.00 33.34 95 LEU A C 1
ATOM 705 O O . LEU A 1 95 ? 7.415 -18.384 -6.236 1.00 33.34 95 LEU A O 1
ATOM 709 N N . ASP A 1 96 ? 9.323 -19.465 -6.845 1.00 43.50 96 ASP A N 1
ATOM 710 C CA . ASP A 1 96 ? 9.043 -19.958 -8.209 1.00 43.50 96 ASP A CA 1
ATOM 711 C C . ASP A 1 96 ? 8.527 -18.944 -9.260 1.00 43.50 96 ASP A C 1
ATOM 713 O O . ASP A 1 96 ? 7.466 -19.110 -9.866 1.00 43.50 96 ASP A O 1
ATOM 717 N N . ARG A 1 97 ? 9.320 -17.898 -9.545 1.00 61.56 97 ARG A N 1
ATOM 718 C CA . ARG A 1 97 ? 9.246 -17.231 -10.857 1.00 61.56 97 ARG A CA 1
ATOM 719 C C . ARG A 1 97 ? 10.051 -18.104 -11.819 1.00 61.56 97 ARG A C 1
ATOM 721 O O . ARG A 1 97 ? 11.269 -18.166 -11.692 1.00 61.56 97 ARG A O 1
ATOM 728 N N . ARG A 1 98 ? 9.366 -18.844 -12.686 1.00 73.25 98 ARG A N 1
ATOM 729 C CA . ARG A 1 98 ? 9.999 -19.652 -13.730 1.00 73.25 98 ARG A CA 1
ATOM 730 C C . ARG A 1 98 ? 9.795 -18.976 -15.067 1.00 73.25 98 ARG A C 1
ATOM 732 O O . ARG A 1 98 ? 8.760 -18.343 -15.298 1.00 73.25 98 ARG A O 1
ATOM 739 N N . GLU A 1 99 ? 10.806 -19.116 -15.899 1.00 83.06 99 GLU A N 1
ATOM 740 C CA . GLU A 1 99 ? 10.879 -18.518 -17.214 1.00 83.06 99 GLU A CA 1
ATOM 741 C C . GLU A 1 99 ? 11.300 -19.592 -18.202 1.00 83.06 99 GLU A C 1
ATOM 743 O O . GLU A 1 99 ? 12.239 -20.344 -17.945 1.00 83.06 99 GLU A O 1
ATOM 748 N N . TRP A 1 100 ? 10.568 -19.680 -19.305 1.00 89.00 100 TRP A N 1
ATOM 749 C CA . TRP A 1 100 ? 10.886 -20.577 -20.406 1.00 89.00 100 TRP A CA 1
ATOM 750 C C . TRP A 1 100 ? 10.950 -19.770 -21.686 1.00 89.00 100 TRP A C 1
ATOM 752 O O . TRP A 1 100 ? 10.025 -19.010 -21.983 1.00 89.00 100 TRP A O 1
ATOM 762 N N . GLU A 1 101 ? 12.026 -19.967 -22.438 1.00 92.94 101 GLU A N 1
ATOM 763 C CA . GLU A 1 101 ? 12.268 -19.290 -23.704 1.00 92.94 101 GLU A CA 1
ATOM 764 C C . GLU A 1 101 ? 12.254 -20.285 -24.863 1.00 92.94 101 GLU A C 1
ATOM 766 O O . GLU A 1 101 ? 12.717 -21.421 -24.754 1.00 92.94 101 GLU A O 1
ATOM 771 N N . THR A 1 102 ? 11.683 -19.874 -25.989 1.00 92.75 102 THR A N 1
ATOM 772 C CA . THR A 1 102 ? 11.624 -20.671 -27.217 1.00 92.75 102 THR A CA 1
ATOM 773 C C . THR A 1 102 ? 11.777 -19.738 -28.407 1.00 92.75 102 THR A C 1
ATOM 775 O O . THR A 1 102 ? 11.065 -18.741 -28.508 1.00 92.75 102 THR A O 1
ATOM 778 N N . VAL A 1 103 ? 12.710 -20.036 -29.308 1.00 94.81 103 VAL A N 1
ATOM 779 C CA . VAL A 1 103 ? 12.886 -19.255 -30.539 1.00 94.81 103 VAL A CA 1
ATOM 780 C C . VAL A 1 103 ? 11.738 -19.572 -31.499 1.00 94.81 103 VAL A C 1
ATOM 782 O O . VAL A 1 103 ? 11.413 -20.737 -31.714 1.00 94.81 103 VAL A O 1
ATOM 785 N N . VAL A 1 104 ? 11.124 -18.535 -32.060 1.00 94.81 104 VAL A N 1
ATOM 786 C CA . VAL A 1 104 ? 9.972 -18.602 -32.971 1.00 94.81 104 VAL A CA 1
ATOM 787 C C . VAL A 1 104 ? 10.264 -17.789 -34.244 1.00 94.81 104 VAL A C 1
ATOM 789 O O . VAL A 1 104 ? 11.179 -16.962 -34.235 1.00 94.81 104 VAL A O 1
ATOM 792 N N . PRO A 1 105 ? 9.563 -18.038 -35.368 1.00 93.31 105 PRO A N 1
ATOM 793 C CA . PRO A 1 105 ? 9.927 -17.436 -36.655 1.00 93.31 105 PRO A CA 1
ATOM 794 C C . PRO A 1 105 ? 9.540 -15.957 -36.783 1.00 93.31 105 PRO A C 1
ATOM 796 O O . PRO A 1 105 ? 10.163 -15.230 -37.551 1.00 93.31 105 PRO A O 1
ATOM 799 N N . ASP A 1 106 ? 8.516 -15.515 -36.055 1.00 94.06 106 ASP A N 1
ATOM 800 C CA . ASP A 1 106 ? 7.934 -14.177 -36.153 1.00 94.06 106 ASP A CA 1
ATOM 801 C C . ASP A 1 106 ? 7.288 -13.767 -34.811 1.00 94.06 106 ASP A C 1
ATOM 803 O O . ASP A 1 106 ? 7.416 -14.475 -33.811 1.00 94.06 106 ASP A O 1
ATOM 807 N N . LEU A 1 107 ? 6.608 -12.613 -34.756 1.00 92.88 107 LEU A N 1
ATOM 808 C CA . LEU A 1 107 ? 5.953 -12.124 -33.532 1.00 92.88 107 LEU A CA 1
ATOM 809 C C . LEU A 1 107 ? 4.760 -12.977 -33.071 1.00 92.88 107 LEU A C 1
ATOM 811 O O . LEU A 1 107 ? 4.260 -12.746 -31.971 1.00 92.88 107 LEU A O 1
ATOM 815 N N . THR A 1 108 ? 4.294 -13.937 -33.864 1.00 93.12 108 THR A N 1
ATOM 816 C CA . THR A 1 108 ? 3.170 -14.818 -33.540 1.00 93.12 108 THR A CA 1
ATOM 817 C C . THR A 1 108 ? 3.632 -15.936 -32.603 1.00 93.12 108 THR A C 1
ATOM 819 O O . THR A 1 108 ? 4.616 -16.621 -32.898 1.00 93.12 108 THR A O 1
ATOM 822 N N . PRO A 1 109 ? 2.922 -16.197 -31.492 1.00 94.00 109 PRO A N 1
ATOM 823 C CA . PRO A 1 109 ? 3.304 -17.253 -30.566 1.00 94.00 109 PRO A CA 1
ATOM 824 C C . PRO A 1 109 ? 3.211 -18.641 -31.221 1.00 94.00 109 PRO A C 1
ATOM 826 O O . PRO A 1 109 ? 2.371 -18.897 -32.088 1.00 94.00 109 PRO A O 1
ATOM 829 N N . ARG A 1 110 ? 4.081 -19.547 -30.773 1.00 93.38 110 ARG A N 1
ATOM 830 C CA . ARG A 1 110 ? 4.088 -20.986 -31.070 1.00 93.38 110 ARG A CA 1
ATOM 831 C C . ARG A 1 110 ? 4.047 -21.756 -29.742 1.00 93.38 110 ARG A C 1
ATOM 833 O O . ARG A 1 110 ? 5.083 -22.226 -29.262 1.00 93.38 110 ARG A O 1
ATOM 840 N N . PRO A 1 111 ? 2.889 -21.813 -29.055 1.00 89.25 111 PRO A N 1
ATOM 841 C CA . PRO A 1 111 ? 2.770 -22.537 -27.786 1.00 89.25 111 PRO A CA 1
ATOM 842 C C . PRO A 1 111 ? 3.002 -24.049 -27.953 1.00 89.25 111 PRO A C 1
ATOM 844 O O . PRO A 1 111 ? 3.409 -24.717 -27.010 1.00 89.25 111 PRO A O 1
ATOM 847 N N . ASP A 1 112 ? 2.794 -24.571 -29.160 1.00 89.31 112 ASP A N 1
ATOM 848 C CA . ASP A 1 112 ? 3.066 -25.943 -29.589 1.00 89.31 112 ASP A CA 1
ATOM 849 C C . ASP A 1 112 ? 4.565 -26.286 -29.658 1.00 89.31 112 ASP A C 1
ATOM 851 O O . ASP A 1 112 ? 4.923 -27.460 -29.619 1.00 89.31 112 ASP A O 1
ATOM 855 N N . TRP A 1 113 ? 5.451 -25.286 -29.714 1.00 92.12 113 TRP A N 1
ATOM 856 C CA . TRP A 1 113 ? 6.908 -25.491 -29.734 1.00 92.12 113 TRP A CA 1
ATOM 857 C C . TRP A 1 113 ? 7.520 -25.579 -28.331 1.00 92.12 113 TRP A C 1
ATOM 859 O O . TRP A 1 113 ? 8.718 -25.818 -28.177 1.00 92.12 113 TRP A O 1
ATOM 869 N N . VAL A 1 114 ? 6.706 -25.394 -27.291 1.00 89.25 114 VAL A N 1
ATOM 870 C CA . VAL A 1 114 ? 7.136 -25.520 -25.900 1.00 89.25 114 VAL A CA 1
ATOM 871 C C . VAL A 1 114 ? 7.294 -27.000 -25.563 1.00 89.25 114 VAL A C 1
ATOM 873 O O . VAL A 1 114 ? 6.332 -27.759 -25.597 1.00 89.25 114 VAL A O 1
ATOM 876 N N . THR A 1 115 ? 8.503 -27.422 -25.201 1.00 89.06 115 THR A N 1
ATOM 877 C CA . THR A 1 115 ? 8.798 -28.831 -24.877 1.00 89.06 115 THR A CA 1
ATOM 878 C C . THR A 1 115 ? 8.817 -29.116 -23.376 1.00 89.06 115 THR A C 1
ATOM 880 O O . THR A 1 115 ? 8.671 -30.266 -22.954 1.00 89.06 115 THR A O 1
ATOM 883 N N . ASP A 1 116 ? 8.973 -28.082 -22.546 1.00 90.12 116 ASP A N 1
ATOM 884 C CA . ASP A 1 116 ? 9.006 -28.233 -21.096 1.00 90.12 116 ASP A CA 1
ATOM 885 C C . ASP A 1 116 ? 7.623 -28.633 -20.552 1.00 90.12 116 ASP A C 1
ATOM 887 O O . ASP A 1 116 ? 6.620 -27.938 -20.734 1.00 90.12 116 ASP A O 1
ATOM 891 N N . ARG A 1 117 ? 7.569 -29.765 -19.837 1.00 86.31 117 ARG A N 1
ATOM 892 C CA . ARG A 1 117 ? 6.317 -30.318 -19.295 1.00 86.31 117 ARG A CA 1
ATOM 893 C C . ARG A 1 117 ? 5.629 -29.401 -18.285 1.00 86.31 117 ARG A C 1
ATOM 895 O O . ARG A 1 117 ? 4.402 -29.412 -18.216 1.00 86.31 117 ARG A O 1
ATOM 902 N N . HIS A 1 118 ? 6.376 -28.633 -17.492 1.00 84.25 118 HIS A N 1
ATOM 903 C CA . HIS A 1 118 ? 5.784 -27.695 -16.541 1.00 84.25 118 HIS A CA 1
ATOM 904 C C . HIS A 1 118 ? 5.181 -26.495 -17.269 1.00 84.25 118 HIS A C 1
ATOM 906 O O . HIS A 1 118 ? 4.056 -26.108 -16.955 1.00 84.25 118 HIS A O 1
ATOM 912 N N . ALA A 1 119 ? 5.887 -25.949 -18.260 1.00 84.69 119 ALA A N 1
ATOM 913 C CA . ALA A 1 119 ? 5.374 -24.868 -19.095 1.00 84.69 119 ALA A CA 1
ATOM 914 C C . ALA A 1 119 ? 4.095 -25.289 -19.843 1.00 84.69 119 ALA A C 1
ATOM 916 O O . ALA A 1 119 ? 3.090 -24.580 -19.787 1.00 84.69 119 ALA A O 1
ATOM 917 N N . LEU A 1 120 ? 4.083 -26.483 -20.448 1.00 87.31 120 LEU A N 1
ATOM 918 C CA . LEU A 1 120 ? 2.898 -27.049 -21.105 1.00 87.31 120 LEU A CA 1
ATOM 919 C C . LEU A 1 120 ? 1.720 -27.232 -20.138 1.00 87.31 120 LEU A C 1
ATOM 921 O O . LEU A 1 120 ? 0.591 -26.853 -20.452 1.00 87.31 120 LEU A O 1
ATOM 925 N N . ALA A 1 121 ? 1.971 -27.769 -18.940 1.00 86.56 121 ALA A N 1
ATOM 926 C CA . ALA A 1 121 ? 0.933 -27.939 -17.924 1.00 86.56 121 ALA A CA 1
ATOM 927 C C . ALA A 1 121 ? 0.329 -26.597 -17.470 1.00 86.56 121 ALA A C 1
ATOM 929 O O . ALA A 1 121 ? -0.870 -26.517 -17.202 1.00 86.56 121 ALA A O 1
ATOM 930 N N . LEU A 1 122 ? 1.145 -25.541 -17.400 1.00 85.06 122 LEU A N 1
ATOM 931 C CA . LEU A 1 122 ? 0.710 -24.190 -17.048 1.00 85.06 122 LEU A CA 1
ATOM 932 C C . LEU A 1 122 ? -0.158 -23.564 -18.152 1.00 85.06 122 LEU A C 1
ATOM 934 O O . LEU A 1 122 ? -1.262 -23.082 -17.866 1.00 85.06 122 LEU A O 1
ATOM 938 N N . LEU A 1 123 ? 0.305 -23.616 -19.406 1.00 87.62 123 LEU A N 1
ATOM 939 C CA . LEU A 1 123 ? -0.462 -23.155 -20.570 1.00 87.62 123 LEU A CA 1
ATOM 940 C C . LEU A 1 123 ? -1.814 -23.883 -20.663 1.00 87.62 123 LEU A C 1
ATOM 942 O O . LEU A 1 123 ? -2.857 -23.261 -20.879 1.00 87.62 123 LEU A O 1
ATOM 946 N N . GLY A 1 124 ? -1.824 -25.191 -20.395 1.00 87.31 124 GLY A N 1
ATOM 947 C CA . GLY A 1 124 ? -2.990 -26.052 -20.564 1.00 87.31 124 GLY A CA 1
ATOM 948 C C . GLY A 1 124 ? -3.455 -26.105 -22.022 1.00 87.31 124 GLY A C 1
ATOM 949 O O . GLY A 1 124 ? -2.684 -25.856 -22.942 1.00 87.31 124 GLY A O 1
ATOM 950 N N . HIS A 1 125 ? -4.726 -26.448 -22.246 1.00 88.06 125 HIS A N 1
ATOM 951 C CA . HIS A 1 125 ? -5.263 -26.566 -23.602 1.00 88.06 125 HIS A CA 1
ATOM 952 C C . HIS A 1 125 ? -5.540 -25.193 -24.239 1.00 88.06 125 HIS A C 1
ATOM 954 O O . HIS A 1 125 ? -6.448 -24.474 -23.798 1.00 88.06 125 HIS A O 1
ATOM 960 N N . LEU A 1 126 ? -4.811 -24.891 -25.314 1.00 90.56 126 LEU A N 1
ATOM 961 C CA . LEU A 1 126 ? -5.009 -23.751 -26.210 1.00 90.56 126 LEU A CA 1
ATOM 962 C C . LEU A 1 126 ? -5.401 -24.283 -27.594 1.00 90.56 126 LEU A C 1
ATOM 964 O O . LEU A 1 126 ? -4.682 -25.104 -28.161 1.00 90.56 126 LEU A O 1
ATOM 968 N N . ALA A 1 127 ? -6.544 -23.853 -28.122 1.00 86.00 127 ALA A N 1
ATOM 969 C CA . ALA A 1 127 ? -6.941 -24.181 -29.484 1.00 86.00 127 ALA A CA 1
ATOM 970 C C . ALA A 1 127 ? -6.064 -23.420 -30.503 1.00 86.00 127 ALA A C 1
ATOM 972 O O . ALA A 1 127 ? -5.505 -22.364 -30.177 1.00 86.00 127 ALA A O 1
ATOM 973 N N . PRO A 1 128 ? -5.945 -23.916 -31.749 1.00 81.69 128 PRO A N 1
ATOM 974 C CA . PRO A 1 128 ? -5.286 -23.168 -32.814 1.00 81.69 128 PRO A CA 1
ATOM 975 C C . PRO A 1 128 ? -5.882 -21.760 -32.944 1.00 81.69 128 PRO A C 1
ATOM 977 O O . PRO A 1 128 ? -7.101 -21.604 -32.960 1.00 81.69 128 PRO A O 1
ATOM 980 N N . ASN A 1 129 ? -5.022 -20.743 -33.040 1.00 84.06 129 ASN A N 1
ATOM 981 C CA . ASN A 1 129 ? -5.395 -19.326 -33.179 1.00 84.06 129 ASN A CA 1
ATOM 982 C C . ASN A 1 129 ? -6.237 -18.737 -32.029 1.00 84.06 129 ASN A C 1
ATOM 984 O O . ASN A 1 129 ? -6.833 -17.677 -32.187 1.00 84.06 129 ASN A O 1
ATOM 988 N N . GLU A 1 130 ? -6.287 -19.388 -30.864 1.00 93.25 130 GLU A N 1
ATOM 989 C CA . GLU A 1 130 ? -7.031 -18.867 -29.709 1.00 93.25 130 GLU A CA 1
ATOM 990 C C . GLU A 1 130 ? -6.328 -17.679 -29.024 1.00 93.25 130 GLU A C 1
ATOM 992 O O . GLU A 1 130 ? -6.954 -16.895 -28.310 1.00 93.25 130 GLU A O 1
ATOM 997 N N . LEU A 1 131 ? -5.015 -17.552 -29.227 1.00 94.88 131 LEU A N 1
ATOM 998 C CA . LEU A 1 131 ? -4.206 -16.473 -28.673 1.00 94.88 131 LEU A CA 1
ATOM 999 C C . LEU A 1 131 ? -4.315 -15.216 -29.534 1.00 94.88 131 LEU A C 1
ATOM 1001 O O . LEU A 1 131 ? -4.076 -15.247 -30.738 1.00 94.88 131 LEU A O 1
ATOM 1005 N N . THR A 1 132 ? -4.592 -14.093 -28.883 1.00 94.12 132 THR A N 1
ATOM 1006 C CA . THR A 1 132 ? -4.667 -12.768 -29.505 1.00 94.12 132 THR A CA 1
ATOM 1007 C C . THR A 1 132 ? -3.640 -11.840 -28.876 1.00 94.12 132 THR A C 1
ATOM 1009 O O . THR A 1 132 ? -3.297 -11.991 -27.701 1.00 94.12 132 THR A O 1
ATOM 1012 N N . ALA A 1 133 ? -3.111 -10.899 -29.661 1.00 94.56 133 ALA A N 1
ATOM 1013 C CA . ALA A 1 133 ? -2.220 -9.874 -29.137 1.00 94.56 133 ALA A CA 1
ATOM 1014 C C . ALA A 1 133 ? -3.033 -8.917 -28.259 1.00 94.56 133 ALA A C 1
ATOM 1016 O O . ALA A 1 133 ? -3.916 -8.214 -28.747 1.00 94.56 133 ALA A O 1
ATOM 1017 N N . ILE A 1 134 ? -2.737 -8.894 -26.962 1.00 95.25 134 ILE A N 1
ATOM 1018 C CA . ILE A 1 134 ? -3.436 -8.033 -26.000 1.00 95.25 134 ILE A CA 1
ATOM 1019 C C . ILE A 1 134 ? -2.735 -6.687 -25.830 1.00 95.25 134 ILE A C 1
ATOM 1021 O O . ILE A 1 134 ? -3.364 -5.687 -25.508 1.00 95.25 134 ILE A O 1
ATOM 1025 N N . CYS A 1 135 ? -1.417 -6.647 -26.005 1.00 96.06 135 CYS A N 1
ATOM 1026 C CA . CYS A 1 135 ? -0.649 -5.428 -25.824 1.00 96.06 135 CYS A CA 1
ATOM 1027 C C . CYS A 1 135 ? 0.695 -5.546 -26.532 1.00 96.06 135 CYS A C 1
ATOM 1029 O O . CYS A 1 135 ? 1.406 -6.537 -26.341 1.00 96.06 135 CYS A O 1
ATOM 1031 N N . ARG A 1 136 ? 1.059 -4.529 -27.310 1.00 95.94 136 ARG A N 1
ATOM 1032 C CA . ARG A 1 136 ? 2.396 -4.362 -27.869 1.00 95.94 136 ARG A CA 1
ATOM 1033 C C . ARG A 1 136 ? 3.182 -3.371 -27.020 1.00 95.94 136 ARG A C 1
ATOM 1035 O O . ARG A 1 136 ? 2.640 -2.387 -26.528 1.00 95.94 136 ARG A O 1
ATOM 1042 N N . THR A 1 137 ? 4.461 -3.646 -26.826 1.00 94.44 137 THR A N 1
ATOM 1043 C CA . THR A 1 137 ? 5.393 -2.771 -26.121 1.00 94.44 137 THR A CA 1
ATOM 1044 C C . THR A 1 137 ? 6.511 -2.396 -27.070 1.00 94.44 137 THR A C 1
ATOM 1046 O O . THR A 1 137 ? 7.225 -3.286 -27.539 1.00 94.44 137 THR A O 1
ATOM 1049 N N . LEU A 1 138 ? 6.658 -1.101 -27.324 1.00 94.69 138 LEU A N 1
ATOM 1050 C CA . LEU A 1 138 ? 7.705 -0.531 -28.163 1.00 94.69 138 LEU A CA 1
ATOM 1051 C C . LEU A 1 138 ? 8.589 0.318 -27.261 1.00 94.69 138 LEU A C 1
ATOM 1053 O O . LEU A 1 138 ? 8.158 1.373 -26.808 1.00 94.69 138 LEU A O 1
ATOM 1057 N N . ILE A 1 139 ? 9.778 -0.179 -26.928 1.00 94.94 139 ILE A N 1
ATOM 1058 C CA . ILE A 1 139 ? 10.652 0.425 -25.918 1.00 94.94 139 ILE A CA 1
ATOM 1059 C C . ILE A 1 139 ? 12.041 0.645 -26.503 1.00 94.94 139 ILE A C 1
ATOM 1061 O O . ILE A 1 139 ? 12.703 -0.296 -26.924 1.00 94.94 139 ILE A O 1
ATOM 1065 N N . GLU A 1 140 ? 12.517 1.877 -26.459 1.00 95.19 140 GLU A N 1
ATOM 1066 C CA . GLU A 1 140 ? 13.926 2.207 -26.602 1.00 95.19 140 GLU A CA 1
ATOM 1067 C C . GLU A 1 140 ? 14.607 1.949 -25.256 1.00 95.19 140 GLU A C 1
ATOM 1069 O O . GLU A 1 140 ? 14.294 2.607 -24.258 1.00 95.19 140 GLU A O 1
ATOM 1074 N N . ARG A 1 141 ? 15.510 0.967 -25.217 1.00 95.19 141 ARG A N 1
ATOM 1075 C CA . ARG A 1 141 ? 16.310 0.643 -24.036 1.00 95.19 141 ARG A CA 1
ATOM 1076 C C . ARG A 1 141 ? 17.734 1.121 -24.228 1.00 95.19 141 ARG A C 1
ATOM 1078 O O . ARG A 1 141 ? 18.402 0.734 -25.185 1.00 95.19 141 ARG A O 1
ATOM 1085 N N . GLU A 1 142 ? 18.219 1.873 -23.258 1.00 95.12 142 GLU A N 1
ATOM 1086 C CA . GLU A 1 142 ? 19.626 2.211 -23.100 1.00 95.12 142 GLU A CA 1
ATOM 1087 C C . GLU A 1 142 ? 20.148 1.566 -21.816 1.00 95.12 142 GLU A C 1
ATOM 1089 O O . GLU A 1 142 ? 19.578 1.762 -20.749 1.00 95.12 142 GLU A O 1
ATOM 1094 N N . THR A 1 143 ? 21.226 0.792 -21.904 1.00 94.88 143 THR A N 1
ATOM 1095 C CA . THR A 1 143 ? 21.796 0.079 -20.757 1.00 94.88 143 THR A CA 1
ATOM 1096 C C . THR A 1 143 ? 23.147 0.668 -20.364 1.00 94.88 143 THR A C 1
ATOM 1098 O O . THR A 1 143 ? 23.972 1.018 -21.217 1.00 94.88 143 THR A O 1
ATOM 1101 N N . ARG A 1 144 ? 23.394 0.773 -19.056 1.00 94.75 144 ARG A N 1
ATOM 1102 C CA . ARG A 1 144 ? 24.692 1.112 -18.460 1.00 94.75 144 ARG A CA 1
ATOM 1103 C C . ARG A 1 144 ? 25.032 0.101 -17.377 1.00 94.75 144 ARG A C 1
ATOM 1105 O O . ARG A 1 144 ? 24.228 -0.121 -16.484 1.00 94.75 144 ARG A O 1
ATOM 1112 N N . VAL A 1 145 ? 26.237 -0.459 -17.412 1.00 95.38 145 VAL A N 1
ATOM 1113 C CA . VAL A 1 145 ? 26.763 -1.264 -16.301 1.00 95.38 145 VAL A CA 1
ATOM 1114 C C . VAL A 1 145 ? 27.744 -0.413 -15.513 1.00 95.38 145 VAL A C 1
ATOM 1116 O O . VAL A 1 145 ? 28.672 0.150 -16.095 1.00 95.38 145 VAL A O 1
ATOM 1119 N N . ILE A 1 146 ? 27.545 -0.306 -14.200 1.00 94.31 146 ILE A N 1
ATOM 1120 C CA . ILE A 1 146 ? 28.380 0.520 -13.323 1.00 94.31 146 ILE A CA 1
ATOM 1121 C C . ILE A 1 146 ? 28.966 -0.307 -12.176 1.00 94.31 146 ILE A C 1
ATOM 1123 O O . ILE A 1 146 ? 28.349 -1.259 -11.690 1.00 94.31 146 ILE A O 1
ATOM 1127 N N . GLY A 1 147 ? 30.150 0.094 -11.713 1.00 93.44 147 GLY A N 1
ATOM 1128 C CA . GLY A 1 147 ? 30.659 -0.293 -10.401 1.00 93.44 147 GLY A CA 1
ATOM 1129 C C . GLY A 1 147 ? 30.195 0.716 -9.353 1.00 93.44 147 GLY A C 1
ATOM 1130 O O . GLY A 1 147 ? 30.653 1.855 -9.357 1.00 93.44 147 GLY A O 1
ATOM 1131 N N . TYR A 1 148 ? 29.302 0.313 -8.454 1.00 93.06 148 TYR A N 1
ATOM 1132 C CA . TYR A 1 148 ? 28.749 1.180 -7.416 1.00 93.06 148 TYR A CA 1
ATOM 1133 C C . TYR A 1 148 ? 29.355 0.851 -6.051 1.00 93.06 148 TYR A C 1
ATOM 1135 O O . TYR A 1 148 ? 29.242 -0.276 -5.562 1.00 93.06 148 TYR A O 1
ATOM 1143 N N . LYS A 1 149 ? 30.010 1.837 -5.430 1.00 91.81 149 LYS A N 1
ATOM 1144 C CA . LYS A 1 149 ? 30.645 1.677 -4.120 1.00 91.81 149 LYS A CA 1
ATOM 1145 C C . LYS A 1 149 ? 29.627 1.902 -3.003 1.00 91.81 149 LYS A C 1
ATOM 1147 O O . LYS A 1 149 ? 29.093 2.998 -2.870 1.00 91.81 149 LYS A O 1
ATOM 1152 N N . HIS A 1 150 ? 29.431 0.899 -2.154 1.00 87.62 150 HIS A N 1
ATOM 1153 C CA . HIS A 1 150 ? 28.530 0.965 -1.008 1.00 87.62 150 HIS A CA 1
ATOM 1154 C C . HIS A 1 150 ? 29.129 0.228 0.193 1.00 87.62 150 HIS A C 1
ATOM 1156 O O . HIS A 1 150 ? 29.582 -0.901 0.050 1.00 87.62 150 HIS A O 1
ATOM 1162 N N . ASP A 1 151 ? 29.163 0.874 1.363 1.00 85.31 151 ASP A N 1
ATOM 1163 C CA . ASP A 1 151 ? 29.684 0.311 2.623 1.00 85.31 151 ASP A CA 1
ATOM 1164 C C . ASP A 1 151 ? 31.088 -0.329 2.534 1.00 85.31 151 ASP A C 1
ATOM 1166 O O . ASP A 1 151 ? 31.446 -1.215 3.304 1.00 85.31 151 ASP A O 1
ATOM 1170 N N . GLY A 1 152 ? 31.924 0.174 1.620 1.00 85.44 152 GLY A N 1
ATOM 1171 C CA . GLY A 1 152 ? 33.294 -0.305 1.405 1.00 85.44 152 GLY A CA 1
ATOM 1172 C C . GLY A 1 152 ? 33.428 -1.381 0.325 1.00 85.44 152 GLY A C 1
ATOM 1173 O O . GLY A 1 152 ? 34.537 -1.573 -0.171 1.00 85.44 152 GLY A O 1
ATOM 1174 N N . ASP A 1 153 ? 32.320 -1.980 -0.108 1.00 88.81 153 ASP A N 1
ATOM 1175 C CA . ASP A 1 153 ? 32.265 -2.964 -1.187 1.00 88.81 153 ASP A CA 1
ATOM 1176 C C . ASP A 1 153 ? 31.866 -2.321 -2.524 1.00 88.81 153 ASP A C 1
ATOM 1178 O O . ASP A 1 153 ? 31.310 -1.221 -2.574 1.00 88.81 153 ASP A O 1
ATOM 1182 N N . ILE A 1 154 ? 32.149 -3.015 -3.630 1.00 92.12 154 ILE A N 1
ATOM 1183 C CA . ILE A 1 154 ? 31.716 -2.618 -4.976 1.00 92.12 154 ILE A CA 1
ATOM 1184 C C . ILE A 1 154 ? 30.682 -3.624 -5.476 1.00 92.12 154 ILE A C 1
ATOM 1186 O O . ILE A 1 154 ? 30.975 -4.814 -5.621 1.00 92.12 154 ILE A O 1
ATOM 1190 N N . ALA A 1 155 ? 29.483 -3.132 -5.775 1.00 92.75 155 ALA A N 1
ATOM 1191 C CA . ALA A 1 155 ? 28.464 -3.869 -6.504 1.00 92.75 155 ALA A CA 1
ATOM 1192 C C . ALA A 1 155 ? 28.573 -3.581 -8.006 1.00 92.75 155 ALA A C 1
ATOM 1194 O O . ALA A 1 155 ? 28.857 -2.455 -8.406 1.00 92.75 155 ALA A O 1
ATOM 1195 N N . ILE A 1 156 ? 28.325 -4.593 -8.833 1.00 94.12 156 ILE A N 1
ATOM 1196 C CA . ILE A 1 156 ? 28.166 -4.435 -10.278 1.00 94.12 156 ILE A CA 1
ATOM 1197 C C . ILE A 1 156 ? 26.672 -4.437 -10.565 1.00 94.12 156 ILE A C 1
ATOM 1199 O O . ILE A 1 156 ? 25.988 -5.424 -10.275 1.00 94.12 156 ILE A O 1
ATOM 1203 N N . ILE A 1 157 ? 26.180 -3.319 -11.087 1.00 94.56 157 ILE A N 1
ATOM 1204 C CA . ILE A 1 157 ? 24.756 -3.087 -11.320 1.00 94.56 157 ILE A CA 1
ATOM 1205 C C . ILE A 1 157 ? 24.559 -2.740 -12.789 1.00 94.56 157 ILE A C 1
ATOM 1207 O O . ILE A 1 157 ? 25.219 -1.837 -13.307 1.00 94.56 157 ILE A O 1
ATOM 1211 N N . GLU A 1 158 ? 23.650 -3.454 -13.442 1.00 95.94 158 GLU A N 1
ATOM 1212 C CA . GLU A 1 158 ? 23.106 -3.053 -14.731 1.00 95.94 158 GLU A CA 1
ATOM 1213 C C . GLU A 1 158 ? 21.927 -2.101 -14.507 1.00 95.94 158 GLU A C 1
ATOM 1215 O O . GLU A 1 158 ? 21.046 -2.351 -13.686 1.00 95.94 158 GLU A O 1
ATOM 1220 N N . ILE A 1 159 ? 21.931 -0.986 -15.227 1.00 96.50 159 ILE A N 1
ATOM 1221 C CA . ILE A 1 159 ? 20.886 0.028 -15.221 1.00 96.50 159 ILE A CA 1
ATOM 1222 C C . ILE A 1 159 ? 20.292 0.067 -16.621 1.00 96.50 159 ILE A C 1
ATOM 1224 O O . ILE A 1 159 ? 20.977 0.461 -17.567 1.00 96.50 159 ILE A O 1
ATOM 1228 N N . ALA A 1 160 ? 19.028 -0.317 -16.753 1.00 96.06 160 ALA A N 1
ATOM 1229 C CA . ALA A 1 160 ? 18.281 -0.206 -17.996 1.00 96.06 160 ALA A CA 1
ATOM 1230 C C . ALA A 1 160 ? 17.350 1.008 -17.944 1.00 96.06 160 ALA A C 1
ATOM 1232 O O . ALA A 1 160 ? 16.485 1.100 -17.075 1.00 96.06 160 ALA A O 1
ATOM 1233 N N . PHE A 1 161 ? 17.526 1.925 -18.887 1.00 96.50 161 PHE A N 1
ATOM 1234 C CA . PHE A 1 161 ? 16.687 3.094 -19.106 1.00 96.50 161 PHE A CA 1
ATOM 1235 C C . PHE A 1 161 ? 15.739 2.811 -20.263 1.00 96.50 161 PHE A C 1
ATOM 1237 O O . PHE A 1 161 ? 16.154 2.768 -21.419 1.00 96.50 161 PHE A O 1
ATOM 1244 N N . ASP A 1 162 ? 14.466 2.639 -19.947 1.00 94.94 162 ASP A N 1
ATOM 1245 C CA . ASP A 1 162 ? 13.421 2.309 -20.906 1.00 94.94 162 ASP A CA 1
ATOM 1246 C C . ASP A 1 162 ? 12.554 3.535 -21.175 1.00 94.94 162 ASP A C 1
ATOM 1248 O O . ASP A 1 162 ? 12.037 4.154 -20.241 1.00 94.94 162 ASP A O 1
ATOM 1252 N N . ARG A 1 163 ? 12.341 3.856 -22.451 1.00 95.56 163 ARG A N 1
ATOM 1253 C CA . ARG A 1 163 ? 11.406 4.894 -22.910 1.00 95.56 163 ARG A CA 1
ATOM 1254 C C . ARG A 1 163 ? 10.588 4.357 -24.074 1.00 95.56 163 ARG A C 1
ATOM 1256 O O . ARG A 1 163 ? 11.147 3.747 -24.974 1.00 95.56 163 ARG A O 1
ATOM 1263 N N . GLY A 1 164 ? 9.281 4.583 -24.089 1.00 94.00 164 GLY A N 1
ATOM 1264 C CA . GLY A 1 164 ? 8.465 4.175 -25.229 1.00 94.00 164 GLY A CA 1
ATOM 1265 C C . GLY A 1 164 ? 6.977 4.119 -24.933 1.00 94.00 164 GLY A C 1
ATOM 1266 O O . GLY A 1 164 ? 6.470 4.936 -24.164 1.00 94.00 164 GLY A O 1
ATOM 1267 N N . THR A 1 165 ? 6.273 3.164 -25.538 1.00 94.44 165 THR A N 1
ATOM 1268 C CA . THR A 1 165 ? 4.809 3.059 -25.493 1.00 94.44 165 THR A CA 1
ATOM 1269 C C . THR A 1 165 ? 4.324 1.650 -25.153 1.00 94.44 165 THR A C 1
ATOM 1271 O O . THR A 1 165 ? 4.933 0.636 -25.509 1.00 94.44 165 THR A O 1
ATOM 1274 N N . LEU A 1 166 ? 3.200 1.593 -24.435 1.00 94.25 166 LEU A N 1
ATOM 1275 C CA . LEU A 1 166 ? 2.362 0.404 -24.292 1.00 94.25 166 LEU A CA 1
ATOM 1276 C C . LEU A 1 166 ? 1.094 0.619 -25.125 1.00 94.25 166 LEU A C 1
ATOM 1278 O O . LEU A 1 166 ? 0.413 1.627 -24.942 1.00 94.25 166 LEU A O 1
ATOM 1282 N N . GLU A 1 167 ? 0.767 -0.325 -26.002 1.00 95.88 167 GLU A N 1
ATOM 1283 C CA . GLU A 1 167 ? -0.306 -0.205 -26.995 1.00 95.88 167 GLU A CA 1
ATOM 1284 C C . GLU A 1 167 ? -1.278 -1.375 -26.866 1.00 95.88 167 GLU A C 1
ATOM 1286 O O . GLU A 1 167 ? -0.894 -2.522 -27.081 1.00 95.88 167 GLU A O 1
ATOM 1291 N N . ALA A 1 168 ? -2.538 -1.111 -26.521 1.00 94.56 168 ALA A N 1
ATOM 1292 C CA . ALA A 1 168 ? -3.570 -2.135 -26.376 1.00 94.56 168 ALA A CA 1
ATOM 1293 C C . ALA A 1 168 ? -4.891 -1.690 -27.026 1.00 94.56 168 ALA A C 1
ATOM 1295 O O . ALA A 1 168 ? -5.678 -0.939 -26.433 1.00 94.56 168 ALA A O 1
ATOM 1296 N N . GLY A 1 169 ? -5.141 -2.172 -28.247 1.00 89.00 169 GLY A N 1
ATOM 1297 C CA . GLY A 1 169 ? -6.222 -1.663 -29.097 1.00 89.00 169 GLY A CA 1
ATOM 1298 C C . GLY A 1 169 ? -6.020 -0.172 -29.375 1.00 89.00 169 GLY A C 1
ATOM 1299 O O . GLY A 1 169 ? -4.912 0.247 -29.692 1.00 89.00 169 GLY A O 1
ATOM 1300 N N . ASP A 1 170 ? -7.059 0.635 -29.162 1.00 89.62 170 ASP A N 1
ATOM 1301 C CA . ASP A 1 170 ? -7.010 2.092 -29.368 1.00 89.62 170 ASP A CA 1
ATOM 1302 C C . ASP A 1 170 ? -6.343 2.865 -28.213 1.00 89.62 170 ASP A C 1
ATOM 1304 O O . ASP A 1 170 ? -6.247 4.093 -28.244 1.00 89.62 170 ASP A O 1
ATOM 1308 N N . ARG A 1 171 ? -5.900 2.175 -27.153 1.00 92.94 171 ARG A N 1
ATOM 1309 C CA . ARG A 1 171 ? -5.245 2.809 -26.001 1.00 92.94 171 ARG A CA 1
ATOM 1310 C C . ARG A 1 171 ? -3.734 2.744 -26.143 1.00 92.94 171 ARG A C 1
ATOM 1312 O O . ARG A 1 171 ? -3.164 1.659 -26.232 1.00 92.94 171 ARG A O 1
ATOM 1319 N N . ASN A 1 172 ? -3.096 3.905 -26.058 1.00 92.50 172 ASN A N 1
ATOM 1320 C CA . ASN A 1 172 ? -1.648 4.046 -26.023 1.00 92.50 172 ASN A CA 1
ATOM 1321 C C . ASN A 1 172 ? -1.239 4.849 -24.781 1.00 92.50 172 ASN A C 1
ATOM 1323 O O . ASN A 1 172 ? -1.808 5.909 -24.511 1.00 92.50 172 ASN A O 1
ATOM 1327 N N . VAL A 1 173 ? -0.284 4.330 -24.008 1.00 90.94 173 VAL A N 1
ATOM 1328 C CA . VAL A 1 173 ? 0.259 5.000 -22.821 1.00 90.94 173 VAL A CA 1
ATOM 1329 C C . VAL A 1 173 ? 1.781 5.104 -22.944 1.00 90.94 173 VAL A C 1
ATOM 1331 O O . VAL A 1 173 ? 2.455 4.068 -22.973 1.00 90.94 173 VAL A O 1
ATOM 1334 N N . PRO A 1 174 ? 2.342 6.331 -22.958 1.00 92.62 174 PRO A N 1
ATOM 1335 C CA . PRO A 1 174 ? 3.777 6.536 -22.829 1.00 92.62 174 PRO A CA 1
ATOM 1336 C C . PRO A 1 174 ? 4.295 5.942 -21.519 1.00 92.62 174 PRO A C 1
ATOM 1338 O O . PRO A 1 174 ? 3.676 6.086 -20.462 1.00 92.62 174 PRO A O 1
ATOM 1341 N N . THR A 1 175 ? 5.454 5.298 -21.573 1.00 91.31 175 THR A N 1
ATOM 1342 C CA . THR A 1 175 ? 6.114 4.714 -20.409 1.00 91.31 175 THR A CA 1
ATOM 1343 C C . THR A 1 175 ? 7.580 5.111 -20.379 1.00 91.31 175 THR A C 1
ATOM 1345 O O . THR A 1 175 ? 8.262 5.123 -21.404 1.00 91.31 175 THR A O 1
ATOM 1348 N N . ALA A 1 176 ? 8.061 5.430 -19.183 1.00 94.38 176 ALA A N 1
ATOM 1349 C CA . ALA A 1 176 ? 9.472 5.604 -18.902 1.00 94.38 176 ALA A CA 1
ATOM 1350 C C . ALA A 1 176 ? 9.797 4.940 -17.562 1.00 94.38 176 ALA A C 1
ATOM 1352 O O . ALA A 1 176 ? 9.093 5.127 -16.562 1.00 94.38 176 ALA A O 1
ATOM 1353 N N . GLU A 1 177 ? 10.842 4.125 -17.545 1.00 94.50 177 GLU A N 1
ATOM 1354 C CA . GLU A 1 177 ? 11.249 3.377 -16.361 1.00 94.50 177 GLU A CA 1
ATOM 1355 C C . GLU A 1 177 ? 12.754 3.145 -16.326 1.00 94.50 177 GLU A C 1
ATOM 1357 O O . GLU A 1 177 ? 13.437 3.152 -17.346 1.00 94.50 177 GLU A O 1
ATOM 1362 N N . ILE A 1 178 ? 13.257 2.960 -15.113 1.00 96.50 178 ILE A N 1
ATOM 1363 C CA . ILE A 1 178 ? 14.636 2.608 -14.822 1.00 96.50 178 ILE A CA 1
ATOM 1364 C C . ILE A 1 178 ? 14.597 1.278 -14.075 1.00 96.50 178 ILE A C 1
ATOM 1366 O O . ILE A 1 178 ? 13.971 1.175 -13.016 1.00 96.50 178 ILE A O 1
ATOM 1370 N N . GLU A 1 179 ? 15.237 0.256 -14.628 1.00 95.38 179 GLU A N 1
ATOM 1371 C CA . GLU A 1 179 ? 15.400 -1.045 -13.981 1.00 95.38 179 GLU A CA 1
ATOM 1372 C C . GLU A 1 179 ? 16.846 -1.170 -13.491 1.00 95.38 179 GLU A C 1
ATOM 1374 O O . GLU A 1 179 ? 17.783 -0.947 -14.253 1.00 95.38 179 GLU A O 1
ATOM 1379 N N . LEU A 1 180 ? 17.022 -1.486 -12.207 1.00 95.00 180 LEU A N 1
ATOM 1380 C CA . LEU A 1 180 ? 18.321 -1.745 -11.592 1.00 95.00 180 LEU A CA 1
ATOM 1381 C C . LEU A 1 180 ? 18.442 -3.241 -11.332 1.00 95.00 180 LEU A C 1
ATOM 1383 O O . LEU A 1 180 ? 17.694 -3.779 -10.511 1.00 95.00 180 LEU A O 1
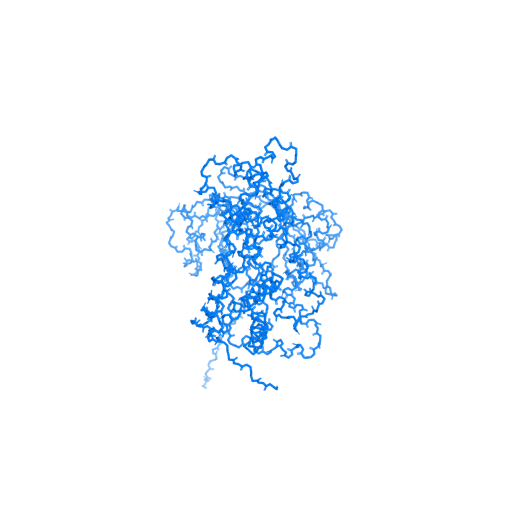ATOM 1387 N N . GLU A 1 181 ? 19.387 -3.894 -11.990 1.00 93.31 181 GLU A N 1
ATOM 1388 C CA . GLU A 1 181 ? 19.649 -5.319 -11.843 1.00 93.31 181 GLU A CA 1
ATOM 1389 C C . GLU A 1 181 ? 21.020 -5.558 -11.210 1.00 93.31 181 GLU A C 1
ATOM 1391 O O . GLU A 1 181 ? 22.049 -5.043 -11.652 1.00 93.31 181 GLU A O 1
ATOM 1396 N N . LEU A 1 182 ? 21.040 -6.348 -10.135 1.00 91.75 182 LEU A N 1
ATOM 1397 C CA . LEU A 1 182 ? 22.278 -6.686 -9.444 1.00 91.75 182 LEU A CA 1
ATOM 1398 C C . LEU A 1 182 ? 22.972 -7.861 -10.137 1.00 91.75 182 LEU A C 1
ATOM 1400 O O . LEU A 1 182 ? 22.573 -9.009 -9.953 1.00 91.75 182 LEU A O 1
ATOM 1404 N N . LEU A 1 183 ? 24.071 -7.580 -10.838 1.00 91.75 183 LEU A N 1
ATOM 1405 C CA . LEU A 1 183 ? 24.914 -8.611 -11.448 1.00 91.75 183 LEU A CA 1
ATOM 1406 C C . LEU A 1 183 ? 25.869 -9.239 -10.422 1.00 91.75 183 LEU A C 1
ATOM 1408 O O . LEU A 1 183 ? 26.113 -10.445 -10.433 1.00 91.75 183 LEU A O 1
ATOM 1412 N N . LYS A 1 184 ? 26.424 -8.422 -9.516 1.00 91.06 184 LYS A N 1
ATOM 1413 C CA . LYS A 1 184 ? 27.327 -8.875 -8.446 1.00 91.06 184 LYS A CA 1
ATOM 1414 C C . LYS A 1 184 ? 27.266 -7.946 -7.239 1.00 91.06 184 LYS A C 1
ATOM 1416 O O . LYS A 1 184 ? 27.224 -6.732 -7.396 1.00 91.06 184 LYS A O 1
ATOM 1421 N N . GLY A 1 185 ? 27.370 -8.505 -6.036 1.00 89.50 185 GLY A N 1
ATOM 1422 C CA . GLY A 1 185 ? 27.483 -7.751 -4.786 1.00 89.50 185 GLY A CA 1
ATOM 1423 C C . GLY A 1 185 ? 26.256 -7.906 -3.894 1.00 89.50 185 GLY A C 1
ATOM 1424 O O . GLY A 1 185 ? 25.582 -8.935 -3.910 1.00 89.50 185 GLY A O 1
ATOM 1425 N N . HIS A 1 186 ? 25.990 -6.882 -3.091 1.00 86.31 186 HIS A N 1
ATOM 1426 C CA . HIS A 1 186 ? 24.962 -6.883 -2.056 1.00 86.31 186 HIS A CA 1
ATOM 1427 C C . HIS A 1 186 ? 23.711 -6.110 -2.511 1.00 86.31 186 HIS A C 1
ATOM 1429 O O . HIS A 1 186 ? 23.818 -5.022 -3.073 1.00 86.31 186 HIS A O 1
ATOM 1435 N N . ARG A 1 187 ? 22.509 -6.654 -2.253 1.00 87.19 187 ARG A N 1
ATOM 1436 C CA . ARG A 1 187 ? 21.200 -6.089 -2.678 1.00 87.19 187 ARG A CA 1
ATOM 1437 C C . ARG A 1 187 ? 20.982 -4.647 -2.222 1.00 87.19 187 ARG A C 1
ATOM 1439 O O . ARG A 1 187 ? 20.294 -3.875 -2.879 1.00 87.19 187 ARG A O 1
ATOM 1446 N N . GLN A 1 188 ? 21.607 -4.294 -1.111 1.00 85.50 188 GLN A N 1
ATOM 1447 C CA . GLN A 1 188 ? 21.685 -2.963 -0.527 1.00 85.50 188 GLN A CA 1
ATOM 1448 C C . GLN A 1 188 ? 22.086 -1.891 -1.522 1.00 85.50 188 GLN A C 1
ATOM 1450 O O . GLN A 1 188 ? 21.504 -0.806 -1.529 1.00 85.50 188 GLN A O 1
ATOM 1455 N N . ALA A 1 189 ? 23.046 -2.226 -2.381 1.00 91.25 189 ALA A N 1
ATOM 1456 C CA . ALA A 1 189 ? 23.568 -1.320 -3.379 1.00 91.25 189 ALA A CA 1
ATOM 1457 C C . ALA A 1 189 ? 22.481 -0.867 -4.365 1.00 91.25 189 ALA A C 1
ATOM 1459 O O . ALA A 1 189 ? 22.519 0.277 -4.796 1.00 91.25 189 ALA A O 1
ATOM 1460 N N . LEU A 1 190 ? 21.466 -1.698 -4.655 1.00 93.38 190 LEU A N 1
ATOM 1461 C CA . LEU A 1 190 ? 20.339 -1.295 -5.506 1.00 93.38 190 LEU A CA 1
ATOM 1462 C C . LEU A 1 190 ? 19.499 -0.195 -4.857 1.00 93.38 190 LEU A C 1
ATOM 1464 O O . LEU A 1 190 ? 19.124 0.765 -5.522 1.00 93.38 190 LEU A O 1
ATOM 1468 N N . TYR A 1 191 ? 19.199 -0.320 -3.561 1.00 92.88 191 TYR A N 1
ATOM 1469 C CA . TYR A 1 191 ? 18.427 0.696 -2.846 1.00 92.88 191 TYR A CA 1
ATOM 1470 C C . TYR A 1 191 ? 19.218 1.989 -2.666 1.00 92.88 191 TYR A C 1
ATOM 1472 O O . TYR A 1 191 ? 18.634 3.060 -2.785 1.00 92.88 191 TYR A O 1
ATOM 1480 N N . ALA A 1 192 ? 20.518 1.888 -2.381 1.00 93.31 192 ALA A N 1
ATOM 1481 C CA . ALA A 1 192 ? 21.398 3.044 -2.255 1.00 93.31 192 ALA A CA 1
ATOM 1482 C C . ALA A 1 192 ? 21.545 3.778 -3.596 1.00 93.31 192 ALA A C 1
ATOM 1484 O O . ALA A 1 192 ? 21.260 4.968 -3.670 1.00 93.31 192 ALA A O 1
ATOM 1485 N N . LEU A 1 193 ? 21.833 3.053 -4.682 1.00 95.38 193 LEU A N 1
ATOM 1486 C CA . LEU A 1 193 ? 21.864 3.634 -6.022 1.00 95.38 193 LEU A CA 1
ATOM 1487 C C . LEU A 1 193 ? 20.513 4.259 -6.392 1.00 95.38 193 LEU A C 1
ATOM 1489 O O . LEU A 1 193 ? 20.477 5.378 -6.883 1.00 95.38 193 LEU A O 1
ATOM 1493 N N . ALA A 1 194 ? 19.389 3.590 -6.119 1.00 96.12 194 ALA A N 1
ATOM 1494 C CA . ALA A 1 194 ? 18.066 4.161 -6.371 1.00 96.12 194 ALA A CA 1
ATOM 1495 C C . ALA A 1 194 ? 17.821 5.472 -5.609 1.00 96.12 194 ALA A C 1
ATOM 1497 O O . ALA A 1 194 ? 17.092 6.325 -6.108 1.00 96.12 194 ALA A O 1
ATOM 1498 N N . GLN A 1 195 ? 18.403 5.638 -4.416 1.00 95.62 195 GLN A N 1
ATOM 1499 C CA . GLN A 1 195 ? 18.341 6.894 -3.668 1.00 95.62 195 GLN A CA 1
ATOM 1500 C C . GLN A 1 195 ? 19.170 7.980 -4.343 1.00 95.62 195 GLN A C 1
ATOM 1502 O O . GLN A 1 195 ? 18.630 9.055 -4.578 1.00 95.62 195 GLN A O 1
ATOM 1507 N N . ASP A 1 196 ? 20.407 7.684 -4.735 1.00 96.06 196 ASP A N 1
ATOM 1508 C CA . ASP A 1 196 ? 21.266 8.646 -5.434 1.00 96.06 196 ASP A CA 1
ATOM 1509 C C . ASP A 1 196 ? 20.636 9.088 -6.768 1.00 96.06 196 ASP A C 1
ATOM 1511 O O . ASP A 1 196 ? 20.584 10.274 -7.086 1.00 96.06 196 ASP A O 1
ATOM 1515 N N . LEU A 1 197 ? 20.060 8.149 -7.530 1.00 96.94 197 LEU A N 1
ATOM 1516 C CA . LEU A 1 197 ? 19.303 8.459 -8.748 1.00 96.94 197 LEU A CA 1
ATOM 1517 C C . LEU A 1 197 ? 18.071 9.325 -8.449 1.00 96.94 197 LEU A C 1
ATOM 1519 O O . LEU A 1 197 ? 17.742 10.229 -9.217 1.00 96.94 197 LEU A O 1
ATOM 1523 N N . HIS A 1 198 ? 17.396 9.062 -7.329 1.00 97.38 198 HIS A N 1
ATOM 1524 C CA . HIS A 1 198 ? 16.232 9.826 -6.900 1.00 97.38 198 HIS A CA 1
ATOM 1525 C C . HIS A 1 198 ? 16.576 11.254 -6.437 1.00 97.38 198 HIS A C 1
ATOM 1527 O O . HIS A 1 198 ? 15.734 12.149 -6.526 1.00 97.38 198 HIS A O 1
ATOM 1533 N N . GLU A 1 199 ? 17.800 11.478 -5.956 1.00 96.50 199 GLU A N 1
ATOM 1534 C CA . GLU A 1 199 ? 18.317 12.812 -5.639 1.00 96.50 199 GLU A CA 1
ATOM 1535 C C . GLU A 1 199 ? 18.590 13.636 -6.901 1.00 96.50 199 GLU A C 1
ATOM 1537 O O . GLU A 1 199 ? 18.397 14.852 -6.881 1.00 96.50 199 GLU A O 1
ATOM 1542 N N . VAL A 1 200 ? 18.973 12.986 -8.007 1.00 96.75 200 VAL A N 1
ATOM 1543 C CA . VAL A 1 200 ? 19.134 13.649 -9.311 1.00 96.75 200 VAL A CA 1
ATOM 1544 C C . VAL A 1 200 ? 17.781 14.048 -9.897 1.00 96.75 200 VAL A C 1
ATOM 1546 O O . VAL A 1 200 ? 17.612 15.192 -10.313 1.00 96.75 200 VAL A O 1
ATOM 1549 N N . ALA A 1 201 ? 16.814 13.127 -9.930 1.00 96.62 201 ALA A N 1
ATOM 1550 C CA . ALA A 1 201 ? 15.475 13.400 -10.442 1.00 96.62 201 ALA A CA 1
ATOM 1551 C C . ALA A 1 201 ? 14.393 12.611 -9.678 1.00 96.62 201 ALA A C 1
ATOM 1553 O O . ALA A 1 201 ? 14.626 11.475 -9.266 1.00 96.62 201 ALA A O 1
ATOM 1554 N N . PRO A 1 202 ? 13.169 13.149 -9.503 1.00 95.44 202 PRO A N 1
ATOM 1555 C CA . PRO A 1 202 ? 12.093 12.418 -8.841 1.00 95.44 202 PRO A CA 1
ATOM 1556 C C . PRO A 1 202 ? 11.722 11.111 -9.563 1.00 95.44 202 PRO A C 1
ATOM 1558 O O . PRO A 1 202 ? 11.391 11.110 -10.745 1.00 95.44 202 PRO A O 1
ATOM 1561 N N . LEU A 1 203 ? 11.711 10.006 -8.817 1.00 96.12 203 LEU A N 1
ATOM 1562 C CA . LEU A 1 203 ? 11.391 8.651 -9.268 1.00 96.12 203 LEU A CA 1
ATOM 1563 C C . LEU A 1 203 ? 10.316 8.055 -8.354 1.00 96.12 203 LEU A C 1
ATOM 1565 O O . LEU A 1 203 ? 10.070 8.562 -7.256 1.00 96.12 203 LEU A O 1
ATOM 1569 N N . GLN A 1 204 ? 9.682 6.967 -8.786 1.00 93.75 204 GLN A N 1
ATOM 1570 C CA . GLN A 1 204 ? 8.712 6.215 -7.982 1.00 93.75 204 GLN A CA 1
ATOM 1571 C C . GLN A 1 204 ? 9.001 4.726 -8.053 1.00 93.75 204 GLN A C 1
ATOM 1573 O O . GLN A 1 204 ? 9.255 4.203 -9.128 1.00 93.75 204 GLN A O 1
ATOM 1578 N N . VAL A 1 205 ? 8.927 4.021 -6.927 1.00 91.69 205 VAL A N 1
ATOM 1579 C CA . VAL A 1 205 ? 9.082 2.561 -6.927 1.00 91.69 205 VAL A CA 1
ATOM 1580 C C 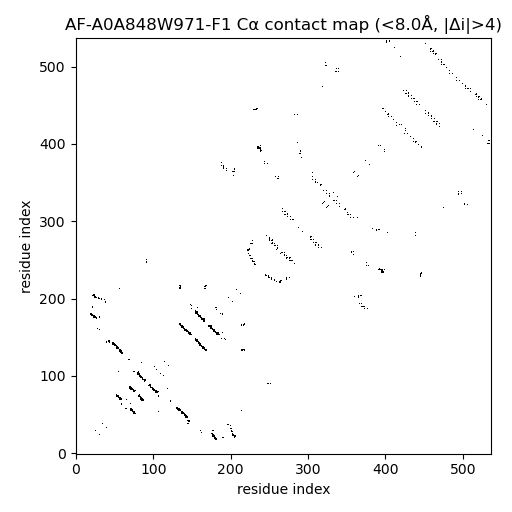. VAL A 1 205 ? 7.892 1.928 -7.645 1.00 91.69 205 VAL A C 1
ATOM 1582 O O . VAL A 1 205 ? 6.749 2.195 -7.296 1.00 91.69 205 VAL A O 1
ATOM 1585 N N . GLU A 1 206 ? 8.153 1.071 -8.629 1.00 88.50 206 GLU A N 1
ATOM 1586 C CA . GLU A 1 206 ? 7.121 0.337 -9.363 1.00 88.50 206 GLU A CA 1
ATOM 1587 C C . GLU A 1 206 ? 7.226 -1.153 -9.038 1.00 88.50 206 GLU A C 1
ATOM 1589 O O . GLU A 1 206 ? 8.236 -1.794 -9.312 1.00 88.50 206 GLU A O 1
ATOM 1594 N N . LEU A 1 207 ? 6.172 -1.726 -8.455 1.00 81.88 207 LEU A N 1
ATOM 1595 C CA . LEU A 1 207 ? 6.132 -3.165 -8.172 1.00 81.88 207 LEU A CA 1
ATOM 1596 C C . LEU A 1 207 ? 5.404 -3.968 -9.250 1.00 81.88 207 LEU A C 1
ATOM 1598 O O . LEU A 1 207 ? 5.555 -5.191 -9.289 1.00 81.88 207 LEU A O 1
ATOM 1602 N N . ARG A 1 208 ? 4.599 -3.324 -10.105 1.00 83.94 208 ARG A N 1
ATOM 1603 C CA . ARG A 1 208 ? 3.906 -4.025 -11.187 1.00 83.94 208 ARG A CA 1
ATOM 1604 C C . ARG A 1 208 ? 4.881 -4.320 -12.312 1.00 83.94 208 ARG A C 1
ATOM 1606 O O . ARG A 1 208 ? 5.588 -3.449 -12.815 1.00 83.94 208 ARG A O 1
ATOM 1613 N N . SER A 1 209 ? 4.856 -5.558 -12.780 1.00 84.06 209 SER A N 1
ATOM 1614 C CA . SER A 1 209 ? 5.559 -5.924 -14.007 1.00 84.06 209 SER A CA 1
ATOM 1615 C C . SER A 1 209 ? 4.992 -5.177 -15.226 1.00 84.06 209 SER A C 1
ATOM 1617 O O . SER A 1 209 ? 3.824 -4.778 -15.243 1.00 84.06 209 SER A O 1
ATOM 1619 N N . LYS A 1 210 ? 5.795 -5.045 -16.293 1.00 83.81 210 LYS A N 1
ATOM 1620 C CA . LYS A 1 210 ? 5.318 -4.569 -17.606 1.00 83.81 210 LYS A CA 1
ATOM 1621 C C . LYS A 1 210 ? 4.089 -5.359 -18.081 1.00 83.81 210 LYS A C 1
ATOM 1623 O O . LYS A 1 210 ? 3.131 -4.761 -18.549 1.00 83.81 210 LYS A O 1
ATOM 1628 N N . ALA A 1 211 ? 4.072 -6.677 -17.854 1.00 85.69 211 ALA A N 1
ATOM 1629 C CA . ALA A 1 211 ? 2.930 -7.539 -18.160 1.00 85.69 211 ALA A CA 1
ATOM 1630 C C . ALA A 1 211 ? 1.660 -7.121 -17.399 1.00 85.69 211 ALA A C 1
ATOM 1632 O O . ALA A 1 211 ? 0.593 -7.014 -17.987 1.00 85.69 211 ALA A O 1
ATOM 1633 N N . GLU A 1 212 ? 1.752 -6.849 -16.095 1.00 87.62 212 GLU A N 1
ATOM 1634 C CA . GLU A 1 212 ? 0.591 -6.411 -15.307 1.00 87.62 212 GLU A CA 1
ATOM 1635 C C . GLU A 1 212 ? 0.042 -5.062 -15.770 1.00 87.62 212 GLU A C 1
ATOM 1637 O O . GLU A 1 212 ? -1.175 -4.898 -15.824 1.00 87.62 212 GLU A O 1
ATOM 1642 N N . ARG A 1 213 ? 0.917 -4.126 -16.155 1.00 88.00 213 ARG A N 1
ATOM 1643 C CA . ARG A 1 213 ? 0.500 -2.854 -16.765 1.00 88.00 213 ARG A CA 1
ATOM 1644 C C . ARG A 1 213 ? -0.114 -3.056 -18.151 1.00 88.00 213 ARG A C 1
ATOM 1646 O O . ARG A 1 213 ? -1.136 -2.447 -18.439 1.00 88.00 213 ARG A O 1
ATOM 1653 N N . ALA A 1 214 ? 0.449 -3.947 -18.963 1.00 90.19 214 ALA A N 1
ATOM 1654 C CA . ALA A 1 214 ? -0.084 -4.312 -20.271 1.00 90.19 214 ALA A CA 1
ATOM 1655 C C . ALA A 1 214 ? -1.508 -4.890 -20.173 1.00 90.19 214 ALA A C 1
ATOM 1657 O O . ALA A 1 214 ? -2.402 -4.438 -20.883 1.00 90.19 214 ALA A O 1
ATOM 1658 N N . TYR A 1 215 ? -1.751 -5.818 -19.242 1.00 91.06 215 TYR A N 1
ATOM 1659 C CA 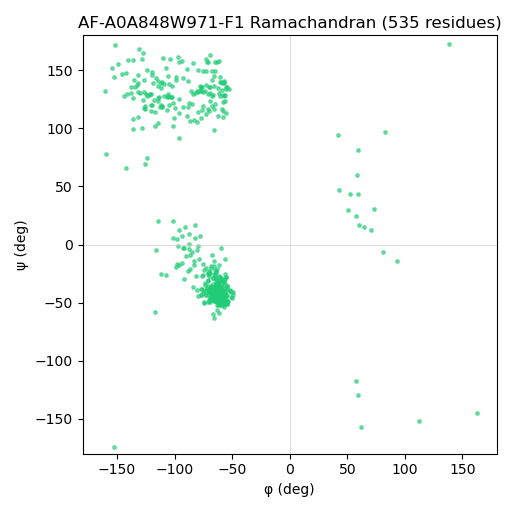. TYR A 1 215 ? -3.095 -6.347 -18.992 1.00 91.06 215 TYR A CA 1
ATOM 1660 C C . TYR A 1 215 ? -4.065 -5.282 -18.471 1.00 91.06 215 TYR A C 1
ATOM 1662 O O . TYR A 1 215 ? -5.215 -5.256 -18.903 1.00 91.06 215 TYR A O 1
ATOM 1670 N N . ALA A 1 216 ? -3.630 -4.413 -17.551 1.00 89.81 216 ALA A N 1
ATOM 1671 C CA . ALA A 1 216 ? -4.468 -3.319 -17.056 1.00 89.81 216 ALA A CA 1
ATOM 1672 C C . ALA A 1 216 ? -4.858 -2.362 -18.195 1.00 89.81 216 ALA A C 1
ATOM 1674 O O . ALA A 1 216 ? -6.021 -1.986 -18.317 1.00 89.81 216 ALA A O 1
ATOM 1675 N N . LEU A 1 217 ? -3.913 -2.050 -19.090 1.00 91.62 217 LEU A N 1
ATOM 1676 C CA . LEU A 1 217 ? -4.177 -1.241 -20.275 1.00 91.62 217 LEU A CA 1
ATOM 1677 C C . LEU A 1 217 ? -5.162 -1.930 -21.228 1.00 91.62 217 LEU A C 1
ATOM 1679 O O . LEU A 1 217 ? -6.107 -1.289 -21.670 1.00 91.62 217 LEU A O 1
ATOM 1683 N N . PHE A 1 218 ? -4.987 -3.226 -21.506 1.00 92.81 218 PHE A N 1
ATOM 1684 C CA . PHE A 1 218 ? -5.863 -3.989 -22.403 1.00 92.81 218 PHE A CA 1
ATOM 1685 C C . PHE A 1 218 ? -7.280 -4.194 -21.861 1.00 92.81 218 PHE A C 1
ATOM 1687 O O . PHE A 1 218 ? -8.257 -4.146 -22.601 1.00 92.81 218 PHE A O 1
ATOM 1694 N N . THR A 1 219 ? -7.431 -4.413 -20.563 1.00 90.75 219 THR A N 1
ATOM 1695 C CA . THR A 1 219 ? -8.756 -4.598 -19.951 1.00 90.75 219 THR A CA 1
ATOM 1696 C C . THR A 1 219 ? -9.449 -3.268 -19.682 1.00 90.75 219 THR A C 1
ATOM 1698 O O . THR A 1 219 ? -10.673 -3.195 -19.683 1.00 90.75 219 THR A O 1
ATOM 1701 N N . GLY A 1 220 ? -8.682 -2.191 -19.488 1.00 88.81 220 GLY A N 1
ATOM 1702 C CA . GLY A 1 220 ? -9.195 -0.963 -18.881 1.00 88.81 220 GLY A CA 1
ATOM 1703 C C . GLY A 1 220 ? -9.494 -1.139 -17.396 1.00 88.81 220 GLY A C 1
ATOM 1704 O O . GLY A 1 220 ? -10.158 -0.286 -16.810 1.00 88.81 220 GLY A O 1
ATOM 1705 N N . ASP A 1 221 ? -9.026 -2.238 -16.791 1.00 87.38 221 ASP A N 1
ATOM 1706 C CA . ASP A 1 221 ? -9.208 -2.484 -15.374 1.00 87.38 221 ASP A CA 1
ATOM 1707 C C . ASP A 1 221 ? -8.451 -1.431 -14.577 1.00 87.38 221 ASP A C 1
ATOM 1709 O O . ASP A 1 221 ? -7.225 -1.300 -14.624 1.00 87.38 221 ASP A O 1
ATOM 1713 N N . ILE A 1 222 ? -9.216 -0.716 -13.773 1.00 84.38 222 ILE A N 1
ATOM 1714 C CA . ILE A 1 222 ? -8.686 0.212 -12.796 1.00 84.38 222 ILE A CA 1
ATOM 1715 C C . ILE A 1 222 ? -8.137 -0.612 -11.613 1.00 84.38 222 ILE A C 1
ATOM 1717 O O . ILE A 1 222 ? -8.816 -1.549 -11.165 1.00 84.38 222 ILE A O 1
ATOM 1721 N N . PRO A 1 223 ? -6.935 -0.304 -11.077 1.00 87.12 223 PRO A N 1
ATOM 1722 C CA . PRO A 1 223 ? -6.395 -1.027 -9.932 1.00 87.12 223 PRO A CA 1
ATOM 1723 C C . PRO A 1 223 ? -7.370 -1.011 -8.752 1.00 87.12 223 PRO A C 1
ATOM 1725 O O . PRO A 1 223 ? -7.942 0.024 -8.418 1.00 87.12 223 PRO A O 1
ATOM 1728 N N . LYS A 1 224 ? -7.545 -2.168 -8.110 1.00 88.69 224 LYS A N 1
ATOM 1729 C CA . LYS A 1 224 ? -8.510 -2.360 -7.020 1.00 88.69 224 LYS A CA 1
ATOM 1730 C C . LYS A 1 224 ? -7.813 -2.390 -5.667 1.00 88.69 224 LYS A C 1
ATOM 1732 O O . LYS A 1 224 ? -6.626 -2.695 -5.565 1.00 88.69 224 LYS A O 1
ATOM 1737 N N . SER A 1 225 ? -8.575 -2.140 -4.610 1.00 93.94 225 SER A N 1
ATOM 1738 C CA . SER A 1 225 ? -8.098 -2.335 -3.245 1.00 93.94 225 SER A CA 1
ATOM 1739 C C . SER A 1 225 ? -7.692 -3.784 -2.936 1.00 93.94 225 SER A C 1
ATOM 1741 O O . SER A 1 225 ? -8.310 -4.768 -3.353 1.00 93.94 225 SER A O 1
ATOM 1743 N N . HIS A 1 226 ? -6.648 -3.921 -2.122 1.00 93.06 226 HIS A N 1
ATOM 1744 C CA . HIS A 1 226 ? -6.107 -5.193 -1.666 1.00 93.06 226 HIS A CA 1
ATOM 1745 C C . HIS A 1 226 ? -6.114 -5.261 -0.143 1.00 93.06 226 HIS A C 1
ATOM 1747 O O . HIS A 1 226 ? -5.560 -4.402 0.535 1.00 93.06 226 HIS A O 1
ATOM 1753 N N . LYS A 1 227 ? -6.674 -6.334 0.419 1.00 93.44 227 LYS A N 1
ATOM 1754 C CA . LYS A 1 227 ? -6.660 -6.566 1.870 1.00 93.44 227 LYS A CA 1
ATOM 1755 C C . LYS A 1 227 ? -5.366 -7.230 2.329 1.00 93.44 227 LYS A C 1
ATOM 1757 O O . LYS A 1 227 ? -4.706 -7.967 1.595 1.00 93.44 227 LYS A O 1
ATOM 1762 N N . ALA A 1 228 ? -5.048 -7.031 3.605 1.00 89.25 228 ALA A N 1
ATOM 1763 C CA . ALA A 1 228 ? -3.918 -7.672 4.258 1.00 89.25 228 ALA A CA 1
ATOM 1764 C C . ALA A 1 228 ? -3.987 -9.205 4.152 1.00 89.25 228 ALA A C 1
ATOM 1766 O O . ALA A 1 228 ? -4.929 -9.837 4.636 1.00 89.25 228 ALA A O 1
ATOM 1767 N N . LYS A 1 229 ? -2.936 -9.814 3.596 1.00 86.44 229 LYS A N 1
ATOM 1768 C CA . LYS A 1 229 ? -2.755 -11.268 3.626 1.00 86.44 229 LYS A CA 1
ATOM 1769 C C . LYS A 1 229 ? -2.305 -11.721 5.019 1.00 86.44 229 LYS A C 1
ATOM 1771 O O . LYS A 1 229 ? -1.632 -10.987 5.750 1.00 86.44 229 LYS A O 1
ATOM 1776 N N . LYS A 1 230 ? -2.687 -12.944 5.397 1.00 81.00 230 LYS A N 1
ATOM 1777 C CA . LYS A 1 230 ? -2.229 -13.573 6.644 1.00 81.00 230 LYS A CA 1
ATOM 1778 C C . LYS A 1 230 ? -0.753 -13.934 6.511 1.00 81.00 230 LYS A C 1
ATOM 1780 O O . LYS A 1 230 ? -0.375 -14.604 5.553 1.00 81.00 230 LYS A O 1
ATOM 1785 N N . VAL A 1 231 ? 0.048 -13.524 7.488 1.00 81.12 231 VAL A N 1
ATOM 1786 C CA . VAL A 1 231 ? 1.443 -13.961 7.600 1.00 81.12 231 VAL A CA 1
ATOM 1787 C C . VAL A 1 231 ? 1.447 -15.417 8.070 1.00 81.12 231 VAL A C 1
ATOM 1789 O O . VAL A 1 231 ? 0.642 -15.784 8.929 1.00 81.12 231 VAL A O 1
ATOM 1792 N N . ARG A 1 232 ? 2.297 -16.253 7.473 1.00 78.62 232 ARG A N 1
ATOM 1793 C CA . ARG A 1 232 ? 2.438 -17.672 7.822 1.00 78.62 232 ARG A CA 1
ATOM 1794 C C . ARG A 1 232 ? 3.730 -17.864 8.613 1.00 78.62 232 ARG A C 1
ATOM 1796 O O . ARG A 1 232 ? 4.746 -17.285 8.248 1.00 78.62 232 ARG A O 1
ATOM 1803 N N . PHE A 1 233 ? 3.674 -18.678 9.663 1.00 80.12 233 PHE A N 1
ATOM 1804 C CA . PHE A 1 233 ? 4.831 -19.079 10.467 1.00 80.12 233 PHE A CA 1
ATOM 1805 C C . PHE A 1 233 ? 4.753 -20.575 10.756 1.00 80.12 233 PHE A C 1
ATOM 1807 O O . PHE A 1 233 ? 3.658 -21.145 10.752 1.00 80.12 233 PHE A O 1
ATOM 1814 N N . THR A 1 234 ? 5.895 -21.168 11.078 1.00 75.75 234 THR 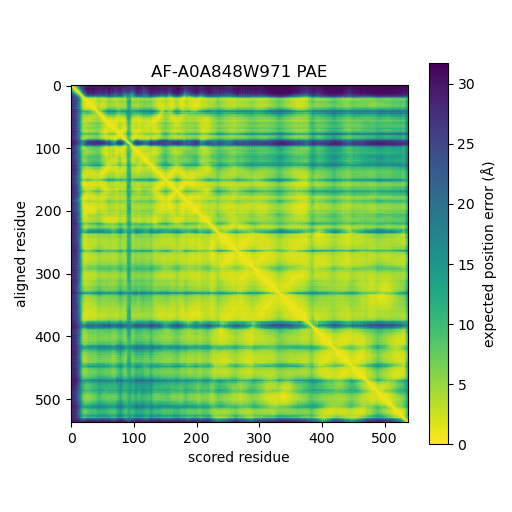A N 1
ATOM 1815 C CA . THR A 1 234 ? 5.983 -22.450 11.783 1.00 75.75 234 THR A CA 1
ATOM 1816 C C . THR A 1 234 ? 6.174 -22.198 13.290 1.00 75.75 234 THR A C 1
ATOM 1818 O O . THR A 1 234 ? 6.618 -21.112 13.678 1.00 75.75 234 THR A O 1
ATOM 1821 N N . PRO A 1 235 ? 5.826 -23.146 14.181 1.00 69.88 235 PRO A N 1
ATOM 1822 C CA . PRO A 1 235 ? 6.046 -23.004 15.631 1.00 69.88 235 PRO A CA 1
ATOM 1823 C C . PRO A 1 235 ? 7.505 -22.707 16.033 1.00 69.88 235 PRO A C 1
ATOM 1825 O O . PRO A 1 235 ? 7.763 -22.063 17.051 1.00 69.88 235 PRO A O 1
ATOM 1828 N N . ASP A 1 236 ? 8.424 -23.173 15.202 1.00 80.88 236 ASP A N 1
ATOM 1829 C CA . ASP A 1 236 ? 9.886 -23.145 15.277 1.00 80.88 236 ASP A CA 1
ATOM 1830 C C . ASP A 1 236 ? 10.499 -21.916 14.579 1.00 80.88 236 ASP A C 1
ATOM 1832 O O . ASP A 1 236 ? 11.700 -21.677 14.679 1.00 80.88 236 ASP A O 1
ATOM 1836 N N . THR A 1 237 ? 9.676 -21.074 13.942 1.00 90.50 237 THR A N 1
ATOM 1837 C CA . THR A 1 237 ? 10.123 -19.791 13.387 1.00 90.50 237 THR A CA 1
ATOM 1838 C C . THR A 1 237 ? 10.734 -18.917 14.492 1.00 90.50 237 THR A C 1
ATOM 1840 O O . THR A 1 237 ? 10.106 -18.687 15.532 1.00 90.50 237 THR A O 1
ATOM 1843 N N . SER A 1 238 ? 11.944 -18.399 14.263 1.00 92.25 238 SER A N 1
ATOM 1844 C CA . SER A 1 238 ? 12.622 -17.484 15.191 1.00 92.25 238 SER A CA 1
ATOM 1845 C C . SER A 1 238 ? 11.931 -16.118 15.261 1.00 92.25 238 SER A C 1
ATOM 1847 O O . SER A 1 238 ? 11.143 -15.744 14.383 1.00 92.25 238 SER A O 1
ATOM 1849 N N . VAL A 1 239 ? 12.224 -15.326 16.295 1.00 92.50 239 VAL A N 1
ATOM 1850 C CA . VAL A 1 239 ? 11.716 -13.948 16.390 1.00 92.50 239 VAL A CA 1
ATOM 1851 C C . VAL A 1 239 ? 12.171 -13.103 15.201 1.00 92.50 239 VAL A C 1
ATOM 1853 O O . VAL A 1 239 ? 11.350 -12.358 14.667 1.00 92.50 239 VAL A O 1
ATOM 1856 N N . ALA A 1 240 ? 13.423 -13.235 14.754 1.00 90.12 240 ALA A N 1
ATOM 1857 C CA . ALA A 1 240 ? 13.952 -12.507 13.600 1.00 90.12 240 ALA A CA 1
ATOM 1858 C C . ALA A 1 240 ? 13.177 -12.821 12.310 1.00 90.12 240 ALA A C 1
ATOM 1860 O O . ALA A 1 240 ? 12.669 -11.908 11.654 1.00 90.12 240 ALA A O 1
ATOM 1861 N N . ALA A 1 241 ? 13.010 -14.108 11.985 1.00 89.00 241 ALA A N 1
ATOM 1862 C CA . ALA A 1 241 ? 12.276 -14.538 10.796 1.00 89.00 241 ALA A CA 1
ATOM 1863 C C . ALA A 1 241 ? 10.792 -14.141 10.873 1.00 89.00 241 ALA A C 1
ATOM 1865 O O . ALA A 1 241 ? 10.221 -13.619 9.913 1.00 89.00 241 ALA A O 1
ATOM 1866 N N . GLY A 1 242 ? 10.174 -14.307 12.047 1.00 91.25 242 GLY A N 1
ATOM 1867 C CA . GLY A 1 242 ? 8.792 -13.908 12.286 1.00 91.25 242 GLY A CA 1
ATOM 1868 C C . GLY A 1 242 ? 8.574 -12.402 12.136 1.00 91.25 242 GLY A C 1
ATOM 1869 O O . GLY A 1 242 ? 7.606 -11.961 11.517 1.00 91.25 242 GLY A O 1
ATOM 1870 N N . MET A 1 243 ? 9.492 -11.601 12.676 1.00 91.25 243 MET A N 1
ATOM 1871 C CA . MET A 1 243 ? 9.480 -10.147 12.558 1.00 91.25 243 MET A CA 1
ATOM 1872 C C . MET A 1 243 ? 9.631 -9.701 11.101 1.00 91.25 243 MET A C 1
ATOM 1874 O O . MET A 1 243 ? 8.815 -8.898 10.642 1.00 91.25 243 MET A O 1
ATOM 1878 N N . SER A 1 244 ? 10.609 -10.253 10.375 1.00 90.25 244 SER A N 1
ATOM 1879 C CA . SER A 1 244 ? 10.820 -9.973 8.949 1.00 90.25 244 SER A CA 1
ATOM 1880 C C . SER A 1 244 ? 9.546 -10.238 8.144 1.00 90.25 244 SER A C 1
ATOM 1882 O O . SER A 1 244 ? 9.025 -9.343 7.478 1.00 90.25 244 SER A O 1
ATOM 1884 N N . ALA A 1 245 ? 8.932 -11.411 8.324 1.00 89.94 245 ALA A N 1
ATOM 1885 C CA . ALA A 1 245 ? 7.693 -11.768 7.639 1.00 89.94 245 ALA A CA 1
ATOM 1886 C C . ALA A 1 245 ? 6.496 -10.869 8.022 1.00 89.94 245 ALA A C 1
ATOM 1888 O O . ALA A 1 245 ? 5.654 -10.568 7.170 1.00 89.94 245 ALA A O 1
ATOM 1889 N N . VAL A 1 246 ? 6.408 -10.383 9.270 1.00 92.44 246 VAL A N 1
ATOM 1890 C CA . VAL A 1 246 ? 5.384 -9.395 9.662 1.00 92.44 246 VAL A CA 1
ATOM 1891 C C . VAL A 1 246 ? 5.563 -8.082 8.909 1.00 92.44 246 VAL A C 1
ATOM 1893 O O . VAL A 1 246 ? 4.579 -7.555 8.378 1.00 92.44 246 VAL A O 1
ATOM 1896 N N . PHE A 1 247 ? 6.777 -7.531 8.879 1.00 93.12 247 PHE A N 1
ATOM 1897 C CA . PHE A 1 247 ? 7.002 -6.253 8.213 1.00 93.12 247 PHE A CA 1
ATOM 1898 C C . PHE A 1 247 ? 6.902 -6.374 6.691 1.00 93.12 247 PHE A C 1
ATOM 1900 O O . PHE A 1 247 ? 6.225 -5.542 6.090 1.00 93.12 247 PHE A O 1
ATOM 1907 N N . ALA A 1 248 ? 7.439 -7.439 6.091 1.00 90.75 248 ALA A N 1
ATOM 1908 C CA . ALA A 1 248 ? 7.272 -7.742 4.671 1.00 90.75 248 ALA A CA 1
ATOM 1909 C C . ALA A 1 248 ? 5.784 -7.858 4.293 1.00 90.75 248 ALA A C 1
ATOM 1911 O O . ALA A 1 248 ? 5.319 -7.214 3.357 1.00 90.75 248 ALA A O 1
ATOM 1912 N N . GLY A 1 249 ? 4.980 -8.573 5.090 1.00 91.00 249 GLY A N 1
ATOM 1913 C CA . GLY A 1 249 ? 3.533 -8.665 4.872 1.00 91.00 249 GLY A CA 1
ATOM 1914 C C . GLY A 1 249 ? 2.784 -7.333 5.040 1.00 91.00 249 GLY A C 1
ATOM 1915 O O . GLY A 1 249 ? 1.717 -7.142 4.449 1.00 91.00 249 GLY A O 1
ATOM 1916 N N . CYS A 1 250 ? 3.304 -6.397 5.840 1.00 94.38 250 CYS A N 1
ATOM 1917 C CA . CYS A 1 250 ? 2.762 -5.039 5.916 1.00 94.38 250 CYS A CA 1
ATOM 1918 C C . CYS A 1 250 ? 3.187 -4.187 4.714 1.00 94.38 250 CYS A C 1
ATOM 1920 O O . CYS A 1 250 ? 2.360 -3.430 4.213 1.00 94.38 250 CYS A O 1
ATOM 1922 N N . PHE A 1 251 ? 4.426 -4.340 4.246 1.00 93.50 251 PHE A N 1
ATOM 1923 C CA . PHE A 1 251 ? 4.963 -3.643 3.080 1.00 93.50 251 PHE A CA 1
ATOM 1924 C C . PHE A 1 251 ? 4.238 -4.049 1.796 1.00 93.50 251 PHE A C 1
ATOM 1926 O O . PHE A 1 251 ? 3.742 -3.181 1.092 1.00 93.50 251 PHE A O 1
ATOM 1933 N N . VAL A 1 252 ? 4.017 -5.350 1.570 1.00 90.56 252 VAL A N 1
ATOM 1934 C CA . VAL A 1 252 ? 3.187 -5.839 0.450 1.00 90.56 252 VAL A CA 1
ATOM 1935 C C . VAL A 1 252 ? 1.787 -5.253 0.501 1.00 90.56 252 VAL A C 1
ATOM 1937 O O . VAL A 1 252 ? 1.259 -4.817 -0.511 1.00 90.56 252 VAL A O 1
ATOM 1940 N N . HIS A 1 253 ? 1.160 -5.248 1.680 1.00 93.75 253 HIS A N 1
ATOM 1941 C CA . HIS A 1 253 ? -0.188 -4.703 1.822 1.00 93.75 253 HIS A CA 1
ATOM 1942 C C . HIS A 1 253 ? -0.236 -3.202 1.518 1.00 93.75 253 HIS A C 1
ATOM 1944 O O . HIS A 1 253 ? -1.211 -2.726 0.951 1.00 93.75 253 HIS A O 1
ATOM 1950 N N . TRP A 1 254 ? 0.799 -2.462 1.906 1.00 94.94 254 TRP A N 1
ATOM 1951 C CA . TRP A 1 254 ? 0.924 -1.045 1.597 1.00 94.94 254 TRP A CA 1
ATOM 1952 C C . TRP A 1 254 ? 1.105 -0.843 0.090 1.00 94.94 254 TRP A C 1
ATOM 1954 O O . TRP A 1 254 ? 0.242 -0.224 -0.529 1.00 94.94 254 TRP A O 1
ATOM 1964 N N . MET A 1 255 ? 2.154 -1.413 -0.498 1.00 92.19 255 MET A N 1
ATOM 1965 C CA . MET A 1 255 ? 2.505 -1.177 -1.898 1.00 92.19 255 MET A CA 1
ATOM 1966 C C . MET A 1 255 ? 1.466 -1.731 -2.883 1.00 92.19 255 MET A C 1
ATOM 1968 O O . MET A 1 255 ? 1.257 -1.157 -3.941 1.00 92.19 255 MET A O 1
ATOM 1972 N N . ALA A 1 256 ? 0.735 -2.793 -2.527 1.00 91.12 256 ALA A N 1
ATOM 1973 C CA . ALA A 1 256 ? -0.340 -3.312 -3.376 1.00 91.12 256 ALA A CA 1
ATOM 1974 C C . ALA A 1 256 ? -1.522 -2.337 -3.537 1.00 91.12 256 ALA A C 1
ATOM 1976 O O . ALA A 1 256 ? -2.244 -2.432 -4.520 1.00 91.12 256 ALA A O 1
ATOM 1977 N N . ASN A 1 257 ? -1.749 -1.422 -2.587 1.00 94.56 257 ASN A N 1
ATOM 1978 C CA . ASN A 1 257 ? -2.858 -0.462 -2.662 1.00 94.56 257 ASN A CA 1
ATOM 1979 C C . ASN A 1 257 ? -2.465 0.881 -3.283 1.00 94.56 257 ASN A C 1
ATOM 1981 O O . ASN A 1 257 ? -3.345 1.653 -3.652 1.00 94.56 257 ASN A O 1
ATOM 1985 N N . GLU A 1 258 ? -1.171 1.172 -3.388 1.00 93.75 258 GLU A N 1
ATOM 1986 C CA . GLU A 1 258 ? -0.678 2.443 -3.914 1.00 93.75 258 GLU A CA 1
ATOM 1987 C C . GLU A 1 258 ? -1.183 2.739 -5.337 1.00 93.75 258 GLU A C 1
ATOM 1989 O O . GLU A 1 258 ? -1.722 3.831 -5.526 1.00 93.75 258 GLU A O 1
ATOM 1994 N N . PRO A 1 259 ? -1.130 1.805 -6.313 1.00 91.12 259 PRO A N 1
ATOM 1995 C CA . PRO A 1 259 ? -1.665 2.064 -7.648 1.00 91.12 259 PRO A CA 1
ATOM 1996 C C . PRO A 1 259 ? -3.126 2.512 -7.633 1.00 91.12 259 PRO A C 1
ATOM 1998 O O . PRO A 1 259 ? -3.485 3.482 -8.290 1.00 91.12 259 PRO A O 1
ATOM 2001 N N . ALA A 1 260 ? -3.966 1.859 -6.827 1.00 92.06 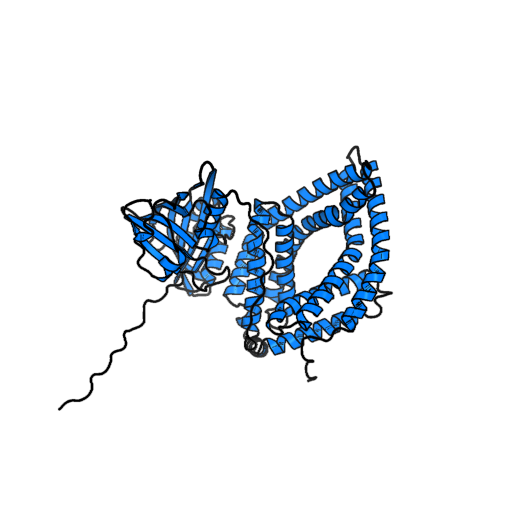260 ALA A N 1
ATOM 2002 C CA . ALA A 1 260 ? -5.375 2.217 -6.707 1.00 92.06 260 ALA A CA 1
ATOM 2003 C C . ALA A 1 260 ? -5.554 3.602 -6.060 1.00 92.06 260 ALA A C 1
ATOM 2005 O O . ALA A 1 260 ? -6.367 4.395 -6.531 1.00 92.06 260 ALA A O 1
ATOM 2006 N N . VAL A 1 261 ? -4.751 3.962 -5.057 1.00 93.56 261 VAL A N 1
ATOM 2007 C CA . VAL A 1 261 ? -4.773 5.320 -4.480 1.00 93.56 261 VAL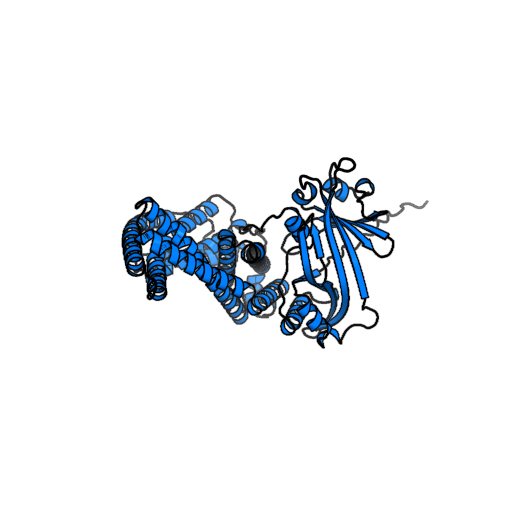 A CA 1
ATOM 2008 C C . VAL A 1 261 ? -4.397 6.391 -5.512 1.00 93.56 261 VAL A C 1
ATOM 2010 O O . VAL A 1 261 ? -4.976 7.476 -5.496 1.00 93.56 261 VAL A O 1
ATOM 2013 N N . LEU A 1 262 ? -3.455 6.098 -6.411 1.00 91.56 262 LEU A N 1
ATOM 2014 C CA . LEU A 1 262 ? -2.951 7.060 -7.395 1.00 91.56 262 LEU A CA 1
ATOM 2015 C C . LEU A 1 262 ? -3.807 7.173 -8.664 1.00 91.56 262 LEU A C 1
ATOM 2017 O O . LEU A 1 262 ? -3.913 8.274 -9.211 1.00 91.56 262 LEU A O 1
ATOM 2021 N N . GLU A 1 263 ? -4.371 6.054 -9.127 1.00 88.12 263 GLU A N 1
ATOM 2022 C CA . GLU A 1 263 ? -4.998 5.913 -10.452 1.00 88.12 263 GLU A CA 1
ATOM 2023 C C . GLU A 1 263 ? -6.532 5.826 -10.390 1.00 88.12 263 GLU A C 1
ATOM 2025 O O . GLU A 1 263 ? -7.191 6.198 -11.354 1.00 88.12 263 GLU A O 1
ATOM 2030 N N . SER A 1 264 ? -7.117 5.362 -9.277 1.00 82.69 264 SER A N 1
ATOM 2031 C CA . SER A 1 264 ? -8.561 5.063 -9.198 1.00 82.69 264 SER A CA 1
ATOM 2032 C C . SER A 1 264 ? -9.373 5.993 -8.298 1.00 82.69 264 SER A C 1
ATOM 2034 O O . SER A 1 264 ? -10.584 6.105 -8.462 1.00 82.69 264 SER A O 1
ATOM 2036 N N . GLY A 1 265 ? -8.736 6.609 -7.297 1.00 77.75 265 GLY A N 1
ATOM 2037 C CA . GLY A 1 265 ? -9.459 7.301 -6.226 1.00 77.75 265 GLY A CA 1
ATOM 2038 C C . GLY A 1 265 ? -10.326 6.378 -5.350 1.00 77.75 265 GLY A C 1
ATOM 2039 O O . GLY A 1 265 ? -11.171 6.881 -4.609 1.00 77.75 265 GLY A O 1
ATOM 2040 N N . ASP A 1 266 ? -10.132 5.052 -5.412 1.00 86.75 266 ASP A N 1
ATOM 2041 C CA . ASP A 1 266 ? -10.852 4.051 -4.614 1.00 86.75 266 ASP A CA 1
ATOM 2042 C C . ASP A 1 266 ? -10.673 4.318 -3.109 1.00 86.75 266 ASP A C 1
ATOM 2044 O O . ASP A 1 266 ? -9.578 4.198 -2.540 1.00 86.75 266 ASP A O 1
ATOM 2048 N N . ALA A 1 267 ? -11.783 4.654 -2.448 1.00 91.69 267 ALA A N 1
ATOM 2049 C CA . ALA A 1 267 ? -11.827 4.933 -1.018 1.00 91.69 267 ALA A CA 1
ATOM 2050 C C . ALA A 1 267 ? -11.402 3.726 -0.167 1.00 91.69 267 ALA A C 1
ATOM 2052 O O . ALA A 1 267 ? -10.787 3.894 0.895 1.00 91.69 267 ALA A O 1
ATOM 2053 N N . GLU A 1 268 ? -11.678 2.502 -0.626 1.00 94.75 268 GLU A N 1
ATOM 2054 C CA . GLU A 1 268 ? -11.246 1.288 0.063 1.00 94.75 268 GLU A CA 1
ATOM 2055 C C . GLU A 1 268 ? -9.739 1.068 -0.112 1.00 94.75 268 GLU A C 1
ATOM 2057 O O . GLU A 1 268 ? -9.076 0.644 0.835 1.00 94.75 268 GLU A O 1
ATOM 2062 N N . ALA A 1 269 ? -9.149 1.418 -1.258 1.00 94.31 269 ALA A N 1
ATOM 2063 C CA . ALA A 1 269 ? -7.700 1.319 -1.449 1.00 94.31 269 ALA A CA 1
ATOM 2064 C C . ALA A 1 269 ? -6.951 2.288 -0.528 1.00 94.31 269 ALA A C 1
ATOM 2066 O O . ALA A 1 269 ? -6.016 1.893 0.177 1.00 94.31 269 ALA A O 1
ATOM 2067 N N . LEU A 1 270 ? -7.425 3.534 -0.446 1.00 95.50 270 LEU A N 1
ATOM 2068 C CA . LEU A 1 270 ? -6.914 4.533 0.492 1.00 95.50 270 LEU A CA 1
ATOM 2069 C C . LEU A 1 270 ? -7.065 4.053 1.943 1.00 95.50 270 LEU A C 1
ATOM 2071 O O . LEU A 1 270 ? -6.126 4.147 2.748 1.00 95.50 270 LEU A O 1
ATOM 2075 N N . HIS A 1 271 ? -8.213 3.454 2.277 1.00 95.56 271 HIS A N 1
ATOM 2076 C CA . HIS A 1 271 ? -8.429 2.826 3.576 1.00 95.56 271 HIS A CA 1
ATOM 2077 C C . HIS A 1 271 ? -7.414 1.707 3.858 1.00 95.56 271 HIS A C 1
ATOM 2079 O O . HIS A 1 271 ? -6.792 1.703 4.928 1.00 95.56 271 HIS A O 1
ATOM 2085 N N . GLN A 1 272 ? -7.217 0.771 2.927 1.00 96.88 272 GLN A N 1
ATOM 2086 C CA . GLN A 1 272 ? -6.319 -0.374 3.089 1.00 96.88 272 GLN A CA 1
ATOM 2087 C C . GLN A 1 272 ? -4.846 0.047 3.164 1.00 96.88 272 GLN A C 1
ATOM 2089 O O . GLN A 1 272 ? -4.126 -0.428 4.050 1.00 96.88 272 GLN A O 1
ATOM 2094 N N . MET A 1 273 ? -4.408 1.016 2.357 1.00 97.12 273 MET A N 1
ATOM 2095 C CA . MET A 1 273 ? -3.068 1.603 2.450 1.00 97.12 273 MET A CA 1
ATOM 2096 C C . MET A 1 273 ? -2.838 2.226 3.837 1.00 97.12 273 MET A C 1
ATOM 2098 O O . MET A 1 273 ? -1.856 1.919 4.526 1.00 97.12 273 MET A O 1
ATOM 2102 N N . ARG A 1 274 ? -3.805 3.009 4.342 1.00 96.19 274 ARG A N 1
ATOM 2103 C CA . ARG A 1 274 ? -3.755 3.560 5.707 1.00 96.19 274 ARG A CA 1
ATOM 2104 C C . ARG A 1 274 ? -3.726 2.461 6.773 1.00 96.19 274 ARG A C 1
ATOM 2106 O O . ARG A 1 274 ? -3.025 2.574 7.787 1.00 96.19 274 ARG A O 1
ATOM 2113 N N . VAL A 1 275 ? -4.494 1.386 6.585 1.00 94.50 275 VAL A N 1
ATOM 2114 C CA . VAL A 1 275 ? -4.483 0.213 7.470 1.00 94.50 275 VAL A CA 1
ATOM 2115 C C . VAL A 1 275 ? -3.102 -0.438 7.471 1.00 94.50 275 VAL A C 1
ATOM 2117 O O . VAL A 1 275 ? -2.615 -0.758 8.558 1.00 94.50 275 VAL A O 1
ATOM 2120 N N . ALA A 1 276 ? -2.456 -0.595 6.312 1.00 96.12 276 ALA A N 1
ATOM 2121 C CA . ALA A 1 276 ? -1.112 -1.148 6.180 1.00 96.12 276 ALA A CA 1
ATOM 2122 C C . ALA A 1 276 ? -0.095 -0.354 7.006 1.00 96.12 276 ALA A C 1
ATOM 2124 O O . ALA A 1 276 ? 0.520 -0.911 7.912 1.00 96.12 276 ALA A O 1
ATOM 2125 N N . LEU A 1 277 ? -0.025 0.964 6.815 1.00 97.12 277 LEU A N 1
ATOM 2126 C CA . LEU A 1 277 ? 0.886 1.851 7.546 1.00 97.12 277 LEU A CA 1
ATOM 2127 C C . LEU A 1 277 ? 0.647 1.814 9.066 1.00 97.12 277 LEU A C 1
ATOM 2129 O O . LEU A 1 277 ? 1.578 1.796 9.878 1.00 97.12 277 LEU A O 1
ATOM 2133 N N . ARG A 1 278 ? -0.617 1.727 9.495 1.00 93.56 278 ARG A N 1
ATOM 2134 C CA . ARG A 1 278 ? -0.972 1.567 10.915 1.00 93.56 278 ARG A CA 1
ATOM 2135 C C . ARG A 1 278 ? -0.571 0.198 11.478 1.00 93.56 278 ARG A C 1
ATOM 2137 O O . ARG A 1 278 ? -0.163 0.126 12.646 1.00 93.56 278 ARG A O 1
ATOM 2144 N N . ARG A 1 279 ? -0.684 -0.874 10.687 1.00 94.25 279 ARG A N 1
ATOM 2145 C CA . ARG A 1 279 ? -0.182 -2.215 11.031 1.00 94.25 279 ARG A CA 1
ATOM 2146 C C . ARG A 1 279 ? 1.341 -2.177 11.176 1.00 94.25 279 ARG A C 1
ATOM 2148 O O . ARG A 1 279 ? 1.826 -2.583 12.230 1.00 94.25 279 ARG A O 1
ATOM 2155 N N . THR A 1 280 ? 2.060 -1.559 10.238 1.00 95.62 280 THR A N 1
ATOM 2156 C CA . THR A 1 280 ? 3.519 -1.350 10.287 1.00 95.62 280 THR A CA 1
ATOM 2157 C C . THR A 1 280 ? 3.952 -0.642 11.573 1.00 95.62 280 THR A C 1
ATOM 2159 O O . THR A 1 280 ? 4.788 -1.137 12.329 1.00 95.62 280 THR A O 1
ATOM 2162 N N . ARG A 1 281 ? 3.308 0.475 11.931 1.00 94.94 281 ARG A N 1
ATOM 2163 C CA . ARG A 1 281 ? 3.591 1.190 13.195 1.00 94.94 281 ARG A CA 1
ATOM 2164 C C . ARG A 1 281 ? 3.321 0.349 14.442 1.00 94.94 281 ARG A C 1
ATOM 2166 O O . ARG A 1 281 ? 4.015 0.475 15.459 1.00 94.94 281 ARG A O 1
ATOM 2173 N N . SER A 1 282 ? 2.290 -0.490 14.383 1.00 93.25 282 SER A N 1
ATOM 2174 C CA . SER A 1 282 ? 1.950 -1.409 15.469 1.00 93.25 282 SER A CA 1
ATOM 2175 C C . SER A 1 282 ? 2.992 -2.518 15.598 1.00 93.25 282 SER A C 1
ATOM 2177 O O . SER A 1 282 ? 3.376 -2.818 16.728 1.00 93.25 282 SER A O 1
ATOM 2179 N N . ALA A 1 283 ? 3.510 -3.039 14.481 1.00 94.19 283 ALA A N 1
ATOM 2180 C CA . ALA A 1 283 ? 4.621 -3.988 14.439 1.00 94.19 283 ALA A CA 1
ATOM 2181 C C . ALA A 1 283 ? 5.902 -3.380 15.034 1.00 94.19 283 ALA A C 1
ATOM 2183 O O . ALA A 1 283 ? 6.483 -3.957 15.947 1.00 94.19 283 ALA A O 1
ATOM 2184 N N . PHE A 1 284 ? 6.263 -2.140 14.690 1.00 93.94 284 PHE A N 1
ATOM 2185 C CA . PHE A 1 284 ? 7.400 -1.474 15.345 1.00 93.94 284 PHE A CA 1
ATOM 2186 C C . PHE A 1 284 ? 7.215 -1.223 16.854 1.00 93.94 284 PHE A C 1
ATOM 2188 O O . PHE A 1 284 ? 8.168 -0.938 17.576 1.00 93.94 284 PHE A O 1
ATOM 2195 N N . THR A 1 285 ? 5.978 -1.214 17.355 1.00 91.50 285 THR A N 1
ATOM 2196 C CA . THR A 1 285 ? 5.703 -1.173 18.805 1.00 91.50 285 THR A CA 1
ATOM 2197 C C . THR A 1 285 ? 5.684 -2.580 19.412 1.00 91.50 285 THR A C 1
ATOM 2199 O O . THR A 1 285 ? 5.779 -2.744 20.623 1.00 91.50 285 THR A O 1
ATOM 2202 N N . LEU A 1 286 ? 5.482 -3.606 18.590 1.00 92.25 286 LEU A N 1
ATOM 2203 C CA . LEU A 1 286 ? 5.496 -5.013 18.972 1.00 92.25 286 LEU A CA 1
ATOM 22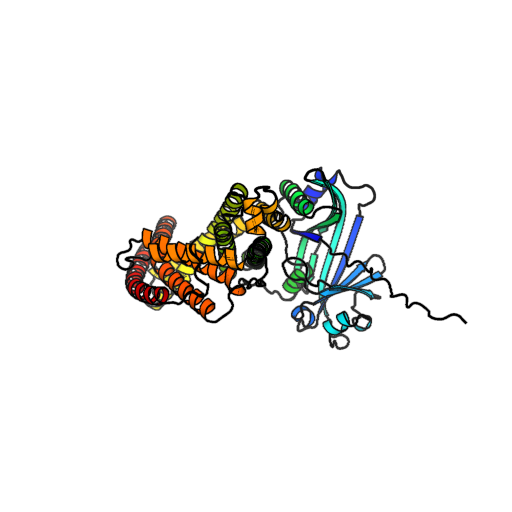04 C C . LEU A 1 286 ? 6.902 -5.538 19.197 1.00 92.25 286 LEU A C 1
ATOM 2206 O O . LEU A 1 286 ? 7.127 -6.213 20.196 1.00 92.25 286 LEU A O 1
ATOM 2210 N N . PHE A 1 287 ? 7.815 -5.146 18.323 1.00 91.69 287 PHE A N 1
ATOM 2211 C CA . PHE A 1 287 ? 9.212 -5.546 18.343 1.00 91.69 287 PHE A CA 1
ATOM 2212 C C . PHE A 1 287 ? 10.131 -4.458 18.925 1.00 91.69 287 PHE A C 1
ATOM 2214 O O . PHE A 1 287 ? 11.330 -4.465 18.690 1.00 91.69 287 PHE A O 1
ATOM 2221 N N . ASP A 1 288 ? 9.589 -3.510 19.704 1.00 90.12 288 ASP A N 1
ATOM 2222 C CA . ASP A 1 288 ? 10.355 -2.363 20.219 1.00 90.12 288 ASP A CA 1
ATOM 2223 C C . ASP A 1 288 ? 11.593 -2.757 21.041 1.00 90.12 288 ASP A C 1
ATOM 2225 O O . ASP A 1 288 ? 12.597 -2.058 20.993 1.00 90.12 288 ASP A O 1
ATOM 2229 N N . SER A 1 289 ? 11.536 -3.886 21.750 1.00 88.19 289 SER A N 1
ATOM 2230 C CA . SER A 1 289 ? 12.624 -4.402 22.582 1.00 88.19 289 SER A CA 1
ATOM 2231 C C . SER A 1 289 ? 13.776 -5.036 21.800 1.00 88.19 289 SER A C 1
ATOM 2233 O O . SER A 1 289 ? 14.836 -5.249 22.379 1.00 88.19 289 SER A O 1
ATOM 2235 N N . VAL A 1 290 ? 13.565 -5.379 20.525 1.00 88.31 290 VAL A N 1
ATOM 2236 C CA . VAL A 1 290 ? 14.564 -6.056 19.675 1.00 88.31 290 VAL A CA 1
ATOM 2237 C C . VAL A 1 290 ? 15.014 -5.205 18.489 1.00 88.31 290 VAL A C 1
ATOM 2239 O O . VAL A 1 290 ? 15.921 -5.600 17.768 1.00 88.31 290 VAL A O 1
ATOM 2242 N N . LEU A 1 291 ? 14.410 -4.032 18.291 1.00 88.69 291 LEU A N 1
ATOM 2243 C CA . LEU A 1 291 ? 14.742 -3.130 17.195 1.00 88.69 291 LEU A CA 1
ATOM 2244 C C . LEU A 1 291 ? 15.679 -1.999 17.641 1.00 88.69 291 LEU A C 1
ATOM 2246 O O . LEU A 1 291 ? 15.487 -1.445 18.729 1.00 88.69 291 LEU A O 1
ATOM 2250 N N . PRO A 1 292 ? 16.619 -1.563 16.783 1.00 85.75 292 PRO A N 1
ATOM 2251 C CA . PRO A 1 292 ? 17.395 -0.353 17.025 1.00 85.75 292 PRO A CA 1
ATOM 2252 C C . PRO A 1 292 ? 16.476 0.869 17.183 1.00 85.75 292 PRO A C 1
ATOM 2254 O O . PRO A 1 292 ? 15.676 1.202 16.301 1.00 85.75 292 PRO A O 1
ATOM 2257 N N . ALA A 1 293 ? 16.583 1.558 18.322 1.00 85.88 293 ALA A N 1
ATOM 2258 C CA . ALA A 1 293 ? 15.619 2.585 18.720 1.00 85.88 293 ALA A CA 1
ATOM 2259 C C . ALA A 1 293 ? 15.552 3.772 17.743 1.00 85.88 293 ALA A C 1
ATOM 2261 O O . ALA A 1 293 ? 14.468 4.312 17.505 1.00 85.88 293 ALA A O 1
ATOM 2262 N N . MET A 1 294 ? 16.693 4.176 17.176 1.00 86.19 294 MET A N 1
ATOM 2263 C CA . MET A 1 294 ? 16.779 5.303 16.246 1.00 86.19 294 MET A CA 1
ATOM 2264 C C . MET A 1 294 ? 16.116 4.982 14.900 1.00 86.19 294 MET A C 1
ATOM 2266 O O . MET A 1 294 ? 15.241 5.734 14.463 1.00 86.19 294 MET A O 1
ATOM 2270 N N . GLN A 1 295 ? 16.441 3.827 14.308 1.00 85.25 295 GLN A N 1
ATOM 2271 C CA . GLN A 1 295 ? 15.844 3.352 13.053 1.00 85.25 295 GLN A CA 1
ATOM 2272 C C . GLN A 1 295 ? 14.321 3.208 13.191 1.00 85.25 295 GLN A C 1
ATOM 2274 O O . GLN A 1 295 ? 13.551 3.793 12.427 1.00 85.25 295 GLN A O 1
ATOM 2279 N N . ALA A 1 296 ? 13.865 2.522 14.247 1.00 88.38 296 ALA A N 1
ATOM 2280 C CA . ALA A 1 296 ? 12.441 2.334 14.504 1.00 88.38 296 ALA A CA 1
ATOM 2281 C C . ALA A 1 296 ? 11.704 3.664 14.741 1.00 88.38 296 ALA A C 1
ATOM 2283 O O . ALA A 1 296 ? 10.525 3.785 14.406 1.00 88.38 296 ALA A O 1
ATOM 2284 N N . ARG A 1 297 ? 12.361 4.673 15.331 1.00 91.12 297 ARG A N 1
ATOM 2285 C CA . ARG A 1 297 ? 11.773 6.006 15.531 1.00 91.12 297 ARG A CA 1
ATOM 2286 C C . ARG A 1 297 ? 11.595 6.738 14.206 1.00 91.12 297 ARG A C 1
ATOM 2288 O O . ARG A 1 297 ? 10.530 7.315 13.999 1.00 91.12 297 ARG A O 1
ATOM 2295 N N . TRP A 1 298 ? 12.599 6.720 13.332 1.00 91.25 298 TRP A N 1
ATOM 2296 C CA . TRP A 1 298 ? 12.515 7.360 12.019 1.00 91.25 298 TRP A CA 1
ATOM 2297 C C . TRP A 1 298 ? 11.421 6.719 11.153 1.00 91.25 298 TRP A C 1
ATOM 2299 O O . TRP A 1 298 ? 10.473 7.409 10.787 1.00 91.25 298 TR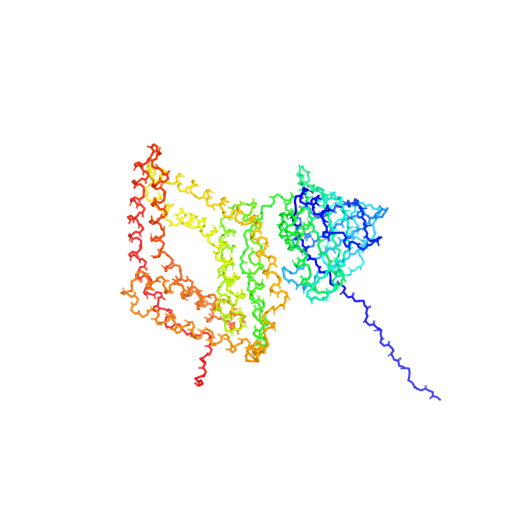P A O 1
ATOM 2309 N N . LEU A 1 299 ? 11.426 5.392 10.991 1.00 93.38 299 LEU A N 1
ATOM 2310 C CA . LEU A 1 299 ? 10.414 4.678 10.195 1.00 93.38 299 LEU A CA 1
ATOM 2311 C C . LEU A 1 299 ? 8.986 4.874 10.736 1.00 93.38 299 LEU A C 1
ATOM 2313 O O . LEU A 1 299 ? 8.033 5.036 9.973 1.00 93.38 299 LEU A O 1
ATOM 2317 N N . LYS A 1 300 ? 8.809 4.922 12.068 1.00 94.62 300 LYS A N 1
ATOM 2318 C CA . LYS A 1 300 ? 7.509 5.247 12.686 1.00 94.62 300 LYS A CA 1
ATOM 2319 C C . LYS A 1 300 ? 7.026 6.656 12.343 1.00 94.62 300 LYS A C 1
ATOM 2321 O O . LYS A 1 300 ? 5.810 6.832 12.242 1.00 94.62 300 LYS A O 1
ATOM 2326 N N . ARG A 1 301 ? 7.932 7.639 12.252 1.00 96.31 301 ARG A N 1
ATOM 2327 C CA . ARG A 1 301 ? 7.595 9.027 11.896 1.00 96.31 301 ARG A CA 1
ATOM 2328 C C . ARG A 1 301 ? 7.138 9.107 10.448 1.00 96.31 301 ARG A C 1
ATOM 2330 O O . ARG A 1 301 ? 6.064 9.651 10.217 1.00 96.31 301 ARG A O 1
ATOM 2337 N N . GLU A 1 302 ? 7.854 8.471 9.527 1.00 97.44 302 GLU A N 1
ATOM 2338 C CA . GLU A 1 302 ? 7.461 8.459 8.115 1.00 97.44 302 GLU A CA 1
ATOM 2339 C C . GLU A 1 302 ? 6.117 7.752 7.911 1.00 97.44 302 GLU A C 1
ATOM 2341 O O . GLU A 1 302 ? 5.197 8.348 7.355 1.00 97.44 302 GLU A O 1
ATOM 2346 N N . CYS A 1 303 ? 5.906 6.578 8.526 1.00 97.50 303 CYS A N 1
ATOM 2347 C CA . CYS A 1 303 ? 4.593 5.916 8.521 1.00 97.50 303 CYS A CA 1
ATOM 2348 C C . CYS A 1 303 ? 3.465 6.808 9.077 1.00 97.50 303 CYS A C 1
ATOM 2350 O O . CYS A 1 303 ? 2.300 6.659 8.708 1.00 97.50 303 CYS A O 1
ATOM 2352 N N . GLN A 1 304 ? 3.772 7.655 10.066 1.00 96.56 304 GLN A N 1
ATOM 2353 C CA . GLN A 1 304 ? 2.800 8.551 10.691 1.00 96.56 304 GLN A CA 1
ATOM 2354 C C . GLN A 1 304 ? 2.493 9.754 9.798 1.00 96.56 304 GLN A C 1
ATOM 2356 O O . GLN A 1 304 ? 1.335 10.161 9.766 1.00 96.56 304 GLN A O 1
ATOM 2361 N N . TRP A 1 305 ? 3.487 10.297 9.100 1.00 98.00 305 TRP A N 1
ATOM 2362 C CA . TRP A 1 305 ? 3.317 11.394 8.154 1.00 98.00 305 TRP A CA 1
ATOM 2363 C C . TRP A 1 305 ? 2.387 10.986 7.004 1.00 98.00 305 TRP A C 1
ATOM 2365 O O . TRP A 1 305 ? 1.303 11.557 6.886 1.00 98.00 305 TRP A O 1
ATOM 2375 N N . ILE A 1 306 ? 2.721 9.932 6.250 1.00 97.88 306 ILE A N 1
ATOM 2376 C CA . ILE A 1 306 ? 1.868 9.489 5.135 1.00 97.88 306 ILE A CA 1
ATOM 2377 C C . ILE A 1 306 ? 0.510 8.974 5.636 1.00 97.88 306 ILE A C 1
ATOM 2379 O O . ILE A 1 306 ? -0.540 9.276 5.074 1.00 97.88 306 ILE A O 1
ATOM 2383 N N . GLY A 1 307 ? 0.494 8.281 6.780 1.00 97.06 307 GLY A N 1
ATOM 2384 C CA . GLY A 1 307 ? -0.743 7.815 7.404 1.00 97.06 307 GLY A CA 1
ATOM 2385 C C . GLY A 1 307 ? -1.675 8.941 7.873 1.00 97.06 307 GLY A C 1
ATOM 2386 O O . GLY A 1 307 ? -2.875 8.696 7.998 1.00 97.06 307 GLY A O 1
ATOM 2387 N N . ASN A 1 308 ? -1.152 10.146 8.136 1.00 95.44 308 ASN A N 1
ATOM 2388 C CA . ASN A 1 308 ? -1.958 11.330 8.443 1.00 95.44 308 ASN A CA 1
ATOM 2389 C C . ASN A 1 308 ? -2.580 11.924 7.179 1.00 95.44 308 ASN A C 1
ATOM 2391 O O . ASN A 1 308 ? -3.770 12.215 7.207 1.00 95.44 308 ASN A O 1
ATOM 2395 N N . ALA A 1 309 ? -1.820 12.036 6.083 1.00 95.62 309 ALA A N 1
ATOM 2396 C CA . ALA A 1 309 ? -2.343 12.521 4.802 1.00 95.62 309 ALA A CA 1
ATOM 2397 C C . ALA A 1 309 ? -3.498 11.633 4.301 1.00 95.62 309 ALA A C 1
ATOM 2399 O O . ALA A 1 309 ? -4.602 12.115 4.066 1.00 95.62 309 ALA A O 1
ATOM 2400 N N . LEU A 1 310 ? -3.293 10.309 4.281 1.00 96.06 310 LEU A N 1
ATOM 2401 C CA . LEU A 1 310 ? -4.352 9.335 3.970 1.00 96.06 310 LEU A CA 1
ATOM 2402 C C . LEU A 1 310 ? -5.482 9.352 5.018 1.00 96.06 310 LEU A C 1
ATOM 2404 O O . LEU A 1 310 ? -6.630 9.034 4.731 1.00 96.06 310 LEU A O 1
ATOM 2408 N N . GLY A 1 311 ? -5.159 9.667 6.274 1.00 93.44 311 GLY A N 1
ATOM 2409 C CA . GLY A 1 311 ? -6.132 9.753 7.360 1.00 93.44 311 GLY A CA 1
ATOM 2410 C C . GLY A 1 311 ? -7.149 10.862 7.149 1.00 93.44 311 GLY A C 1
ATOM 2411 O O . GLY A 1 311 ? -8.337 10.585 7.239 1.00 93.44 311 GLY A O 1
ATOM 2412 N N . ALA A 1 312 ? -6.683 12.063 6.813 1.00 91.94 312 ALA A N 1
ATOM 2413 C CA . ALA A 1 312 ? -7.542 13.224 6.615 1.00 91.94 312 ALA A CA 1
ATOM 2414 C C . ALA A 1 312 ? -8.552 13.016 5.472 1.00 91.94 312 ALA A C 1
ATOM 2416 O O . ALA A 1 312 ? -9.715 13.383 5.609 1.00 91.94 312 ALA A O 1
ATOM 2417 N N . ALA A 1 313 ? -8.144 12.346 4.388 1.00 92.31 313 ALA A N 1
ATOM 2418 C CA . ALA A 1 313 ? -9.046 11.937 3.311 1.00 92.31 313 ALA A CA 1
ATOM 2419 C C . ALA A 1 313 ? -10.076 10.894 3.778 1.00 92.31 313 ALA A C 1
ATOM 2421 O O . ALA A 1 313 ? -11.277 11.074 3.583 1.00 92.31 313 ALA A O 1
ATOM 2422 N N . ARG A 1 314 ? -9.622 9.833 4.463 1.00 92.69 314 ARG A N 1
ATOM 2423 C CA . ARG A 1 314 ? -10.515 8.762 4.934 1.00 92.69 314 ARG A CA 1
ATOM 2424 C C . ARG A 1 314 ? -11.531 9.244 5.965 1.00 92.69 314 ARG A C 1
ATOM 2426 O O . ARG A 1 314 ? -12.624 8.689 6.036 1.00 92.69 314 ARG A O 1
ATOM 2433 N N . ASP A 1 315 ? -11.157 10.206 6.800 1.00 91.38 315 ASP A N 1
ATOM 2434 C CA . ASP A 1 315 ? -12.050 10.731 7.828 1.00 91.38 315 ASP A CA 1
ATOM 2435 C C . ASP A 1 315 ? -13.270 11.431 7.180 1.00 91.38 315 ASP A C 1
ATOM 2437 O O . ASP A 1 315 ? -14.355 11.381 7.750 1.00 91.38 315 ASP A O 1
ATOM 2441 N N . TRP A 1 316 ? -13.148 11.978 5.959 1.00 92.19 316 TRP A N 1
ATOM 2442 C CA . TRP A 1 316 ? -14.294 12.482 5.184 1.00 92.19 316 TRP A CA 1
ATOM 2443 C C . TRP A 1 316 ? -15.159 11.383 4.569 1.00 92.19 316 TRP A C 1
ATOM 2445 O O . TRP A 1 316 ? -16.377 11.516 4.601 1.00 92.19 316 TRP A O 1
ATOM 2455 N N . ASP A 1 317 ? -14.570 10.300 4.046 1.00 92.50 317 ASP A N 1
ATOM 2456 C CA . ASP A 1 317 ? -15.368 9.160 3.554 1.00 92.50 317 ASP A CA 1
ATOM 2457 C C . ASP A 1 317 ? -16.237 8.589 4.679 1.00 92.50 317 ASP A C 1
ATOM 2459 O O . ASP A 1 317 ? -17.432 8.390 4.515 1.00 92.50 317 ASP A O 1
ATOM 2463 N N . VAL A 1 318 ? -15.635 8.378 5.857 1.00 89.62 318 VAL A N 1
ATOM 2464 C CA . VAL A 1 318 ? -16.351 7.883 7.043 1.00 89.62 318 VAL A CA 1
ATOM 2465 C C . VAL A 1 318 ? -17.449 8.857 7.455 1.00 89.62 318 VAL A C 1
ATOM 2467 O O . VAL A 1 318 ? -18.556 8.429 7.757 1.00 89.62 318 VAL A O 1
ATOM 2470 N N . PHE A 1 319 ? -17.168 10.160 7.463 1.00 90.44 319 PHE A N 1
ATOM 2471 C CA . PHE A 1 319 ? -18.174 11.158 7.806 1.00 90.44 319 PHE A CA 1
ATOM 2472 C C . PHE A 1 319 ? -19.371 11.130 6.840 1.00 90.44 319 PHE A C 1
ATOM 2474 O O . PHE A 1 319 ? -20.519 11.070 7.281 1.00 90.44 319 PHE A O 1
ATOM 2481 N N . LEU A 1 320 ? -19.114 11.138 5.531 1.00 92.56 320 LEU A N 1
ATOM 2482 C CA . LEU A 1 320 ? -20.164 11.134 4.512 1.00 92.56 320 LEU A CA 1
ATOM 2483 C C . LEU A 1 320 ? -21.001 9.849 4.562 1.00 92.56 320 LEU A C 1
ATOM 2485 O O . LEU A 1 320 ? -22.229 9.931 4.568 1.00 92.56 320 LEU A O 1
ATOM 2489 N N . ASP A 1 321 ? -20.351 8.687 4.660 1.00 92.00 321 ASP A N 1
ATOM 2490 C CA . ASP A 1 321 ? -21.016 7.382 4.584 1.00 92.00 321 ASP A CA 1
ATOM 2491 C C . ASP A 1 321 ? -21.700 6.983 5.903 1.00 92.00 321 ASP A C 1
ATOM 2493 O O . ASP A 1 321 ? -22.835 6.505 5.900 1.00 92.00 321 ASP A O 1
ATOM 2497 N N . ASP A 1 322 ? -21.031 7.175 7.046 1.00 87.56 322 ASP A N 1
ATOM 2498 C CA . ASP A 1 322 ? -21.474 6.621 8.335 1.00 87.56 322 ASP A CA 1
ATOM 2499 C C . ASP A 1 322 ? -22.247 7.633 9.205 1.00 87.56 322 ASP A C 1
ATOM 2501 O O . ASP A 1 322 ? -22.926 7.225 10.164 1.00 87.56 322 ASP A O 1
ATOM 2505 N N . VAL A 1 323 ? -22.147 8.937 8.902 1.00 88.75 323 VAL A N 1
ATOM 2506 C CA . VAL A 1 323 ? -22.788 10.025 9.667 1.00 88.75 323 VAL A CA 1
ATOM 2507 C C . VAL A 1 323 ? -23.812 10.787 8.830 1.00 88.75 323 VAL A C 1
ATOM 2509 O O . VAL A 1 323 ? -24.979 10.830 9.228 1.00 88.75 323 VAL A O 1
ATOM 2512 N N . LEU A 1 324 ? -23.407 11.367 7.696 1.00 91.88 324 LEU A N 1
ATOM 2513 C CA . LEU A 1 324 ? -24.272 12.252 6.911 1.00 91.88 324 LEU A CA 1
ATOM 2514 C C . LEU A 1 324 ? -25.349 11.482 6.138 1.00 91.88 324 LEU A C 1
ATOM 2516 O O . LEU A 1 324 ? -26.528 11.791 6.292 1.00 91.88 324 LEU A O 1
ATOM 2520 N N . ALA A 1 325 ? -24.982 10.440 5.386 1.00 93.31 325 ALA A N 1
ATOM 2521 C CA . ALA A 1 325 ? -25.938 9.676 4.583 1.00 93.31 325 ALA A CA 1
ATOM 2522 C C . ALA A 1 325 ? -27.088 9.053 5.411 1.00 93.31 325 ALA A C 1
ATOM 2524 O O . ALA A 1 325 ? -28.247 9.166 5.003 1.00 93.31 325 ALA A O 1
ATOM 2525 N N . PRO A 1 326 ? -26.852 8.465 6.606 1.00 91.56 326 PRO A N 1
ATOM 2526 C CA . PRO A 1 326 ? -27.945 8.014 7.464 1.00 91.56 326 PRO A CA 1
ATOM 2527 C C . PRO A 1 326 ? -28.847 9.150 7.959 1.00 91.56 326 PRO A C 1
ATOM 2529 O O . PRO A 1 326 ? -30.036 8.925 8.178 1.00 91.56 326 PRO A O 1
ATOM 2532 N N . LEU A 1 327 ? -28.310 10.354 8.172 1.00 91.31 327 LEU A N 1
ATOM 2533 C CA . LEU A 1 327 ? -29.100 11.509 8.598 1.00 91.31 327 LEU A CA 1
ATOM 2534 C C . LEU A 1 327 ? -29.975 12.041 7.454 1.00 91.31 327 LEU A C 1
ATOM 2536 O O . LEU A 1 327 ? -31.160 12.277 7.674 1.00 91.31 327 LEU A O 1
ATOM 2540 N N . GLU A 1 328 ? -29.427 12.144 6.242 1.00 93.38 328 GLU A N 1
ATOM 2541 C CA . GLU A 1 328 ? -30.167 12.502 5.020 1.00 93.38 328 GLU A CA 1
ATOM 2542 C C . GLU A 1 328 ? -31.309 11.518 4.745 1.00 93.38 328 GLU A C 1
ATOM 2544 O O . GLU A 1 328 ? -32.428 11.928 4.455 1.00 93.38 328 GLU A O 1
ATOM 2549 N N . ALA A 1 329 ? -31.078 10.217 4.945 1.00 92.38 329 ALA A N 1
ATOM 2550 C CA . ALA A 1 329 ? -32.125 9.206 4.800 1.00 92.38 329 ALA A CA 1
ATOM 2551 C C . ALA A 1 329 ? -33.305 9.399 5.778 1.00 92.38 329 ALA A C 1
ATOM 2553 O O . ALA A 1 329 ? -34.423 8.995 5.467 1.00 92.38 329 ALA A O 1
ATOM 2554 N N . ASN A 1 330 ? -33.080 10.019 6.945 1.00 89.81 330 ASN A N 1
ATOM 2555 C CA . ASN A 1 330 ? -34.133 10.352 7.917 1.00 89.81 330 ASN A CA 1
ATOM 2556 C C . ASN A 1 330 ? -34.751 11.744 7.692 1.00 89.81 330 ASN A C 1
ATOM 2558 O O . ASN A 1 330 ? -35.727 12.092 8.358 1.00 89.81 330 ASN A O 1
ATOM 2562 N N . ARG A 1 331 ? -34.165 12.559 6.810 1.00 88.88 331 ARG A N 1
ATOM 2563 C CA . ARG A 1 331 ? -34.555 13.945 6.525 1.00 88.88 331 ARG A CA 1
ATOM 2564 C C . ARG A 1 331 ? -34.410 14.213 5.027 1.00 88.88 331 ARG A C 1
ATOM 2566 O O . ARG A 1 331 ? -33.539 14.975 4.609 1.00 88.88 331 ARG A O 1
ATOM 2573 N N . GLN A 1 332 ? -35.238 13.530 4.240 1.00 83.69 332 GLN A N 1
ATOM 2574 C CA . GLN A 1 332 ? -35.238 13.670 2.785 1.00 83.69 332 GLN A CA 1
ATOM 2575 C C . GLN A 1 332 ? -35.469 15.131 2.387 1.00 83.69 332 GLN A C 1
ATOM 2577 O O . GLN A 1 332 ? -36.254 15.833 3.027 1.00 83.69 332 GLN A O 1
ATOM 2582 N N . ASP A 1 333 ? -34.738 15.570 1.363 1.00 86.56 333 ASP A N 1
ATOM 2583 C CA . ASP A 1 333 ? -34.819 16.907 0.767 1.00 86.56 333 ASP A CA 1
ATOM 2584 C C . ASP A 1 333 ? -34.563 18.080 1.741 1.00 86.56 333 ASP A C 1
ATOM 2586 O O . ASP A 1 333 ? -34.982 19.214 1.503 1.00 86.56 333 ASP A O 1
ATOM 2590 N N . ASP A 1 334 ? -33.835 17.849 2.845 1.00 94.25 334 ASP A N 1
ATOM 2591 C CA . ASP A 1 334 ? -33.419 18.929 3.747 1.00 94.25 334 ASP A CA 1
ATOM 2592 C C . ASP A 1 334 ? -32.303 19.773 3.100 1.00 94.25 334 ASP A C 1
ATOM 2594 O O . ASP A 1 334 ? -31.162 19.328 2.922 1.00 94.25 334 ASP A O 1
ATOM 2598 N N . ILE A 1 335 ? -32.634 21.025 2.774 1.00 93.94 335 ILE A N 1
ATOM 2599 C CA . ILE A 1 335 ? -31.744 21.984 2.099 1.00 93.94 335 ILE A CA 1
ATOM 2600 C C . ILE A 1 335 ? -30.412 22.165 2.850 1.00 93.94 335 ILE A C 1
ATOM 2602 O O . ILE A 1 335 ? -29.361 22.255 2.219 1.00 93.94 335 ILE A O 1
ATOM 2606 N N . ALA A 1 336 ? -30.411 22.126 4.189 1.00 95.06 336 ALA A N 1
ATOM 2607 C CA . ALA A 1 336 ? -29.180 22.302 4.963 1.00 95.06 336 ALA A CA 1
ATOM 2608 C C . ALA A 1 336 ? -28.247 21.104 4.863 1.00 95.06 336 ALA A C 1
ATOM 2610 O O . ALA A 1 336 ? -27.029 21.268 4.832 1.00 95.06 336 ALA A O 1
ATOM 2611 N N . LEU A 1 337 ? -28.804 19.890 4.836 1.00 94.88 337 LEU A N 1
ATOM 2612 C CA . LEU A 1 337 ? -27.994 18.687 4.668 1.00 94.88 337 LEU A CA 1
ATOM 2613 C C . LEU A 1 337 ? -27.404 18.635 3.259 1.00 94.88 337 LEU A C 1
ATOM 2615 O O . LEU A 1 337 ? -26.235 18.285 3.112 1.00 94.88 337 LEU A O 1
ATOM 2619 N N . THR A 1 338 ? -28.166 19.085 2.259 1.00 94.94 338 THR A N 1
ATOM 2620 C CA . THR A 1 338 ? -27.694 19.221 0.875 1.00 94.94 338 THR A CA 1
ATOM 2621 C C . THR A 1 338 ? -26.536 20.219 0.777 1.00 94.94 338 THR A C 1
ATOM 2623 O O . THR A 1 338 ? -25.458 19.863 0.299 1.00 94.94 338 THR A O 1
ATOM 2626 N N . ALA A 1 339 ? -26.701 21.433 1.316 1.00 94.56 339 ALA A N 1
ATOM 2627 C CA . ALA A 1 339 ? -25.652 22.454 1.321 1.00 94.56 339 ALA A CA 1
ATOM 2628 C C . ALA A 1 339 ? -24.393 21.994 2.087 1.00 94.56 339 ALA A C 1
ATOM 2630 O O . ALA A 1 339 ? -23.263 22.175 1.624 1.00 94.56 339 ALA A O 1
ATOM 2631 N N . LEU A 1 340 ? -24.569 21.328 3.236 1.00 95.38 340 LEU A N 1
ATOM 2632 C CA . LEU A 1 340 ? -23.462 20.742 3.993 1.00 95.38 340 LEU A CA 1
ATOM 2633 C C . LEU A 1 340 ? -22.735 19.650 3.193 1.00 95.38 340 LEU A C 1
ATOM 2635 O O . LEU A 1 340 ? -21.501 19.643 3.153 1.00 95.38 340 LEU A O 1
ATOM 2639 N N . ARG A 1 341 ? -23.473 18.738 2.546 1.00 95.38 341 ARG A N 1
ATOM 2640 C CA . ARG A 1 341 ? -22.908 17.654 1.729 1.00 95.38 341 ARG A CA 1
ATOM 2641 C C . ARG A 1 341 ? -21.984 18.203 0.652 1.00 95.38 341 ARG A C 1
ATOM 2643 O O . ARG A 1 341 ? -20.877 17.688 0.498 1.00 95.38 341 ARG A O 1
ATOM 2650 N N . GLU A 1 342 ? -22.398 19.247 -0.060 1.00 94.12 342 GLU A N 1
ATOM 2651 C CA . GLU A 1 342 ? -21.572 19.870 -1.098 1.00 94.12 342 GLU A CA 1
ATOM 2652 C C . GLU A 1 342 ? -20.232 20.368 -0.544 1.00 94.12 342 GLU A C 1
ATOM 2654 O O . GLU A 1 342 ? -19.174 20.067 -1.108 1.00 94.12 342 GLU A O 1
ATOM 2659 N N . GLN A 1 343 ? -20.238 21.052 0.604 1.00 93.69 343 GLN A N 1
ATOM 2660 C CA . GLN A 1 343 ? -18.990 21.493 1.234 1.00 93.69 343 GLN A CA 1
ATOM 2661 C C . GLN A 1 343 ? -18.125 20.326 1.709 1.00 93.69 343 GLN A C 1
ATOM 2663 O O . GLN A 1 343 ? -16.904 20.346 1.524 1.00 93.69 343 GLN A O 1
ATOM 2668 N N . CYS A 1 344 ? -18.732 19.288 2.286 1.00 93.62 344 CYS A N 1
ATOM 2669 C CA . CYS A 1 344 ? -18.015 18.087 2.702 1.00 93.62 344 CYS A CA 1
ATOM 2670 C C . CYS A 1 344 ? -17.378 17.360 1.507 1.00 93.62 344 CYS A C 1
ATOM 2672 O O . CYS A 1 344 ? -16.249 16.883 1.622 1.00 93.62 344 CYS A O 1
ATOM 2674 N N . LEU A 1 345 ? -18.034 17.329 0.342 1.00 94.00 345 LEU A N 1
ATOM 2675 C CA . LEU A 1 345 ? -17.470 16.774 -0.894 1.00 94.00 345 LEU A CA 1
ATOM 2676 C C . LEU A 1 345 ? -16.284 17.604 -1.409 1.00 94.00 345 LEU A C 1
ATOM 2678 O O . LEU A 1 345 ? -15.257 17.028 -1.778 1.00 94.00 345 LEU A O 1
ATOM 2682 N N . ARG A 1 346 ? -16.363 18.941 -1.362 1.00 92.94 346 ARG A N 1
ATOM 2683 C CA . ARG A 1 346 ? -15.223 19.822 -1.691 1.00 92.94 346 ARG A CA 1
ATOM 2684 C C . ARG A 1 346 ? -14.048 19.597 -0.730 1.00 92.94 346 ARG A C 1
ATOM 2686 O O . ARG A 1 346 ? -12.899 19.493 -1.160 1.00 92.94 346 ARG A O 1
ATOM 2693 N N . ALA A 1 347 ? -14.321 19.485 0.572 1.00 92.44 347 ALA A N 1
ATOM 2694 C CA . ALA A 1 347 ? -13.301 19.198 1.580 1.00 92.44 347 ALA A CA 1
ATOM 2695 C C . ALA A 1 347 ? -12.667 17.814 1.377 1.00 92.44 347 ALA A C 1
ATOM 2697 O O . ALA A 1 347 ? -11.442 17.679 1.463 1.00 92.44 347 ALA A O 1
ATOM 2698 N N . ARG A 1 348 ? -13.473 16.801 1.044 1.00 93.25 348 ARG A N 1
ATOM 2699 C CA . ARG A 1 348 ? -13.005 15.463 0.674 1.00 93.25 348 ARG A CA 1
ATOM 2700 C C . ARG A 1 348 ? -12.057 15.522 -0.521 1.00 93.25 348 ARG A C 1
ATOM 2702 O O . ARG A 1 348 ? -10.947 15.010 -0.408 1.00 93.25 348 ARG A O 1
ATOM 2709 N N . ALA A 1 349 ? -12.452 16.175 -1.615 1.00 93.31 349 ALA A N 1
ATOM 2710 C CA . ALA A 1 349 ? -11.638 16.289 -2.828 1.00 93.31 349 ALA A CA 1
ATOM 2711 C C . ALA A 1 349 ? -10.244 16.880 -2.536 1.00 93.31 349 ALA A C 1
ATOM 2713 O O . ALA A 1 349 ? -9.235 16.245 -2.839 1.00 93.31 349 ALA A O 1
ATOM 2714 N N . ARG A 1 350 ? -10.177 18.004 -1.805 1.00 93.50 350 ARG A N 1
ATOM 2715 C CA . ARG A 1 350 ? -8.904 18.625 -1.377 1.00 93.50 350 ARG A CA 1
ATOM 2716 C C . ARG A 1 350 ? -8.011 17.679 -0.565 1.00 93.50 350 ARG A C 1
ATOM 2718 O O . ARG A 1 350 ? -6.786 17.665 -0.709 1.00 93.50 350 ARG A O 1
ATOM 2725 N N . ASN A 1 351 ? -8.606 16.882 0.323 1.00 93.81 351 ASN A N 1
ATOM 2726 C CA . ASN A 1 351 ? -7.850 15.932 1.140 1.00 93.81 351 ASN A CA 1
ATOM 2727 C C . ASN A 1 351 ? -7.373 14.717 0.328 1.00 93.81 351 ASN A C 1
ATOM 2729 O O . ASN A 1 351 ? -6.280 14.214 0.588 1.00 93.81 351 ASN A O 1
ATOM 2733 N N . TYR A 1 352 ? -8.140 14.276 -0.671 1.00 95.38 352 TYR A N 1
ATOM 2734 C CA . TYR A 1 352 ? -7.705 13.254 -1.628 1.00 95.38 352 TYR A CA 1
ATOM 2735 C C . TYR A 1 352 ? -6.531 13.745 -2.482 1.00 95.38 352 TYR A C 1
ATOM 2737 O O . TYR A 1 352 ? -5.546 13.023 -2.631 1.00 95.38 352 TYR A O 1
ATOM 2745 N N . GLU A 1 353 ? -6.572 14.989 -2.962 1.00 94.94 353 GLU A N 1
ATOM 2746 C CA . GLU A 1 353 ? -5.444 15.613 -3.664 1.00 94.94 353 GLU A CA 1
ATOM 2747 C C . GLU A 1 353 ? -4.200 15.688 -2.775 1.00 94.94 353 GLU A C 1
ATOM 2749 O O . GLU A 1 353 ? -3.113 15.304 -3.201 1.00 94.94 353 GLU A O 1
ATOM 2754 N N . THR A 1 354 ? -4.359 16.085 -1.509 1.00 95.56 354 THR A N 1
ATOM 2755 C CA . THR A 1 354 ? -3.260 16.114 -0.529 1.00 95.56 354 THR A CA 1
ATOM 2756 C C . THR A 1 354 ? -2.672 14.718 -0.294 1.00 95.56 354 THR A C 1
ATOM 2758 O O . THR A 1 354 ? -1.452 14.548 -0.255 1.00 95.56 354 THR A O 1
ATOM 2761 N N . ALA A 1 355 ? -3.523 13.699 -0.154 1.00 96.56 355 ALA A N 1
ATOM 2762 C CA . ALA A 1 355 ? -3.107 12.307 0.001 1.00 96.56 355 ALA A CA 1
ATOM 2763 C C . ALA A 1 355 ? -2.348 11.791 -1.234 1.00 96.56 355 ALA A C 1
ATOM 2765 O O . ALA A 1 355 ? -1.298 11.153 -1.097 1.00 96.56 355 ALA A O 1
ATOM 2766 N N . ARG A 1 356 ? -2.841 12.110 -2.434 1.00 96.06 356 ARG A N 1
ATOM 2767 C CA . ARG A 1 356 ? -2.199 11.759 -3.703 1.00 96.06 356 ARG A CA 1
ATOM 2768 C C . ARG A 1 356 ? -0.859 12.476 -3.861 1.00 96.06 356 ARG A C 1
ATOM 2770 O O . ARG A 1 356 ? 0.140 11.818 -4.126 1.00 96.06 356 ARG A O 1
ATOM 2777 N N . ALA A 1 357 ? -0.802 13.782 -3.611 1.00 96.19 357 ALA A N 1
ATOM 2778 C CA . ALA A 1 357 ? 0.430 14.569 -3.661 1.00 96.19 357 ALA A CA 1
ATOM 2779 C C . ALA A 1 357 ? 1.483 14.061 -2.664 1.00 96.19 357 ALA A C 1
ATOM 2781 O O . ALA A 1 357 ? 2.653 13.935 -3.015 1.00 96.19 357 ALA A O 1
ATOM 2782 N N . ALA A 1 358 ? 1.077 13.692 -1.444 1.00 97.38 358 ALA A N 1
ATOM 2783 C CA . ALA A 1 358 ? 1.981 13.080 -0.472 1.00 97.38 358 ALA A CA 1
ATOM 2784 C C . ALA A 1 358 ? 2.540 11.736 -0.969 1.00 97.38 358 ALA A C 1
ATOM 2786 O O . ALA A 1 358 ? 3.730 11.483 -0.802 1.00 97.38 358 ALA A O 1
ATOM 2787 N N . THR A 1 359 ? 1.709 10.909 -1.609 1.00 96.06 359 THR A N 1
ATOM 2788 C CA . THR A 1 359 ? 2.108 9.601 -2.164 1.00 96.06 359 THR A CA 1
ATOM 2789 C C . THR A 1 359 ? 3.003 9.740 -3.402 1.00 96.06 359 THR A C 1
ATOM 2791 O O . THR A 1 359 ? 3.888 8.925 -3.610 1.00 96.06 359 THR A O 1
ATOM 2794 N N . LEU A 1 360 ? 2.836 10.801 -4.196 1.00 95.06 360 LEU A N 1
ATOM 2795 C CA . LEU A 1 360 ? 3.695 11.099 -5.352 1.00 95.06 360 LEU A CA 1
ATOM 2796 C C . LEU A 1 360 ? 4.977 11.867 -4.977 1.00 95.06 360 LEU A C 1
ATOM 2798 O O . LEU A 1 360 ? 5.811 12.117 -5.845 1.00 95.06 360 LEU A O 1
ATOM 2802 N N . SER A 1 361 ? 5.128 12.290 -3.718 1.00 97.12 361 SER A N 1
ATOM 2803 C CA . SER A 1 361 ? 6.228 13.168 -3.307 1.00 97.12 361 SER A CA 1
ATOM 2804 C C . SER A 1 361 ? 7.582 12.441 -3.254 1.00 97.12 361 SER A C 1
ATOM 2806 O O . SER A 1 361 ? 7.631 11.276 -2.848 1.00 97.12 361 SER A O 1
ATOM 2808 N N . PRO A 1 362 ? 8.707 13.138 -3.512 1.00 96.62 362 PRO A N 1
ATOM 2809 C CA . PRO A 1 362 ? 10.045 12.564 -3.342 1.00 96.62 362 PRO A CA 1
ATOM 2810 C C . PRO A 1 362 ? 10.283 11.983 -1.939 1.00 96.62 362 PRO A C 1
ATOM 2812 O O . PRO A 1 362 ? 10.837 10.901 -1.765 1.00 96.62 362 PRO A O 1
ATOM 2815 N N . ARG A 1 363 ? 9.752 12.644 -0.900 1.00 97.12 363 ARG A N 1
ATOM 2816 C CA . ARG A 1 363 ? 9.812 12.144 0.482 1.00 97.12 363 ARG A CA 1
ATOM 2817 C C . ARG A 1 363 ? 9.222 10.738 0.619 1.00 97.12 363 ARG A C 1
ATOM 2819 O O . ARG A 1 363 ? 9.755 9.926 1.377 1.00 97.12 363 ARG A O 1
ATOM 2826 N N . TYR A 1 364 ? 8.116 10.462 -0.068 1.00 97.50 364 TYR A N 1
ATOM 2827 C CA . TYR A 1 364 ? 7.476 9.157 -0.026 1.00 97.50 364 TYR A CA 1
ATOM 2828 C C . TYR A 1 364 ? 8.329 8.092 -0.724 1.00 97.50 364 TYR A C 1
ATOM 2830 O O . TYR A 1 364 ? 8.565 7.045 -0.123 1.00 97.50 364 TYR A O 1
ATOM 2838 N N . THR A 1 365 ? 8.877 8.374 -1.909 1.00 96.19 365 THR A N 1
ATOM 2839 C CA . THR A 1 365 ? 9.806 7.455 -2.591 1.00 96.19 365 THR A CA 1
ATOM 2840 C C . THR A 1 365 ? 11.026 7.157 -1.719 1.00 96.19 365 THR A C 1
ATOM 2842 O O . THR A 1 365 ? 11.333 5.989 -1.473 1.00 96.19 365 THR A O 1
ATOM 2845 N N . THR A 1 366 ? 11.664 8.180 -1.140 1.00 96.44 366 THR A N 1
ATOM 2846 C CA . THR A 1 366 ? 12.772 8.009 -0.185 1.00 96.44 366 THR A CA 1
ATOM 2847 C C . THR A 1 366 ? 12.377 7.139 1.006 1.00 96.44 366 THR A C 1
ATOM 2849 O O . THR A 1 366 ? 13.174 6.324 1.481 1.00 96.44 366 THR A O 1
ATOM 2852 N N . PHE A 1 367 ? 11.149 7.281 1.509 1.00 96.62 367 PHE A N 1
ATOM 2853 C CA . PHE A 1 367 ? 10.642 6.436 2.583 1.00 96.62 367 PHE A CA 1
ATOM 2854 C C . PHE A 1 367 ? 10.466 4.977 2.138 1.00 96.62 367 PHE A C 1
ATOM 2856 O O . PHE A 1 367 ? 10.923 4.085 2.855 1.00 96.62 367 PHE A O 1
ATOM 2863 N N . VAL A 1 368 ? 9.867 4.719 0.972 1.00 95.31 368 VAL A N 1
ATOM 2864 C CA . VAL A 1 368 ? 9.695 3.363 0.421 1.00 95.31 368 VAL A CA 1
ATOM 2865 C C . VAL A 1 368 ? 11.049 2.687 0.196 1.00 95.31 368 VAL A C 1
ATOM 2867 O O . VAL A 1 368 ? 11.237 1.561 0.657 1.00 95.31 368 VAL A O 1
ATOM 2870 N N . LEU A 1 369 ? 12.011 3.381 -0.423 1.00 93.19 369 LEU A N 1
ATOM 2871 C CA . LEU A 1 369 ? 13.364 2.864 -0.663 1.00 93.19 369 LEU A CA 1
ATOM 2872 C C . LEU A 1 369 ? 14.084 2.528 0.648 1.00 93.19 369 LEU A C 1
ATOM 2874 O O . LEU A 1 369 ? 14.605 1.425 0.806 1.00 93.19 369 LEU A O 1
ATOM 2878 N N . ASN A 1 370 ? 14.047 3.429 1.634 1.00 92.31 370 ASN A N 1
ATOM 2879 C CA . ASN A 1 370 ? 14.645 3.167 2.945 1.00 92.31 370 ASN A CA 1
ATOM 2880 C C . ASN A 1 370 ? 13.953 2.025 3.695 1.00 92.31 370 ASN A C 1
ATOM 2882 O O . ASN A 1 370 ? 14.616 1.285 4.419 1.00 92.31 370 ASN A O 1
ATOM 2886 N N . PHE A 1 371 ? 12.631 1.891 3.565 1.00 92.31 371 PHE A N 1
ATOM 2887 C CA . PHE A 1 371 ? 11.893 0.796 4.188 1.00 92.31 371 PHE A CA 1
ATOM 2888 C C . PHE A 1 371 ? 12.252 -0.546 3.541 1.00 92.31 371 PHE A C 1
ATOM 2890 O O . PHE A 1 371 ? 12.477 -1.515 4.264 1.00 92.31 371 PHE A O 1
ATOM 2897 N N . GLY A 1 372 ? 12.339 -0.590 2.207 1.00 89.88 372 GLY A N 1
ATOM 2898 C CA . GLY A 1 372 ? 12.778 -1.760 1.445 1.00 89.88 372 GLY A CA 1
ATOM 2899 C C . GLY A 1 372 ? 14.190 -2.192 1.831 1.00 89.88 372 GLY A C 1
ATOM 2900 O O . GLY A 1 372 ? 14.376 -3.329 2.253 1.00 89.88 372 GLY A O 1
ATOM 2901 N N . ARG A 1 373 ? 15.147 -1.254 1.828 1.00 87.25 373 ARG A N 1
ATOM 2902 C CA . ARG A 1 373 ? 16.516 -1.496 2.305 1.00 87.25 373 ARG A CA 1
ATOM 2903 C C . ARG A 1 373 ? 16.537 -2.039 3.733 1.00 87.25 373 ARG A C 1
ATOM 2905 O O . ARG A 1 373 ? 17.107 -3.086 3.995 1.00 87.25 373 ARG A O 1
ATOM 2912 N N . TRP A 1 374 ? 15.837 -1.377 4.655 1.00 88.69 374 TRP A N 1
ATOM 2913 C CA . TRP A 1 374 ? 15.780 -1.797 6.058 1.00 88.69 374 TRP A CA 1
ATOM 2914 C C . TRP A 1 374 ? 15.250 -3.232 6.248 1.00 88.69 374 TRP A C 1
ATOM 2916 O O . TRP A 1 374 ? 15.669 -3.915 7.186 1.00 88.69 374 TRP A O 1
ATOM 2926 N N . LEU A 1 375 ? 14.341 -3.688 5.376 1.00 86.50 375 LEU A N 1
ATOM 2927 C CA . LEU A 1 375 ? 13.860 -5.069 5.363 1.00 86.50 375 LEU A CA 1
ATOM 2928 C C . LEU A 1 375 ? 14.877 -6.057 4.800 1.00 86.50 375 LEU A C 1
ATOM 2930 O O . LEU A 1 375 ? 15.103 -7.088 5.435 1.00 86.50 375 LEU A O 1
ATOM 2934 N N . ASP A 1 376 ? 15.454 -5.754 3.638 1.00 81.12 376 ASP A N 1
ATOM 2935 C CA . ASP A 1 376 ? 16.386 -6.646 2.939 1.00 81.12 376 ASP A CA 1
ATOM 2936 C C . ASP A 1 376 ? 17.698 -6.821 3.724 1.00 81.12 376 ASP A C 1
ATOM 2938 O O . ASP A 1 376 ? 18.250 -7.919 3.770 1.00 81.12 376 ASP A O 1
ATOM 2942 N N . ASP A 1 377 ? 18.143 -5.781 4.430 1.00 75.00 377 ASP A N 1
ATOM 2943 C CA . ASP A 1 377 ? 19.336 -5.799 5.294 1.00 75.00 377 ASP A CA 1
ATOM 2944 C C . ASP A 1 377 ? 19.165 -6.664 6.524 1.00 75.00 377 ASP A C 1
ATOM 2946 O O . ASP A 1 377 ? 20.137 -6.980 7.213 1.00 75.00 377 ASP A O 1
ATOM 2950 N N . ALA A 1 378 ? 17.906 -6.924 6.881 1.00 75.19 378 ALA A N 1
ATOM 2951 C CA . ALA A 1 378 ? 17.547 -7.301 8.226 1.00 75.19 378 ALA A CA 1
ATOM 2952 C C . ALA A 1 378 ? 18.303 -6.414 9.242 1.00 75.19 378 ALA A C 1
ATOM 2954 O O . ALA A 1 378 ? 18.897 -6.915 10.198 1.00 75.19 378 ALA A O 1
ATOM 2955 N N . ALA A 1 379 ? 18.302 -5.085 9.017 1.00 66.75 379 ALA A N 1
ATOM 2956 C CA . ALA A 1 379 ? 19.202 -4.096 9.642 1.00 66.75 379 ALA A CA 1
ATOM 2957 C C . ALA A 1 379 ? 19.174 -4.085 11.184 1.00 66.75 379 ALA A C 1
ATOM 2959 O O . ALA A 1 379 ? 20.027 -3.492 11.847 1.00 66.75 379 ALA A O 1
ATOM 2960 N N . TRP A 1 380 ? 18.194 -4.762 11.777 1.00 72.62 380 TRP A N 1
ATOM 2961 C CA . TRP A 1 380 ? 18.141 -5.084 13.197 1.00 72.62 380 TRP A CA 1
ATOM 2962 C C . TRP A 1 380 ? 19.245 -6.049 13.674 1.00 72.62 380 TRP A C 1
ATOM 2964 O O . TRP A 1 380 ? 19.460 -6.127 14.880 1.00 72.62 380 TRP A O 1
ATOM 2974 N N . HIS A 1 381 ? 19.965 -6.738 12.781 1.00 68.81 381 HIS A N 1
ATOM 2975 C CA . HIS A 1 381 ? 21.148 -7.548 13.107 1.00 68.81 381 HIS A CA 1
ATOM 2976 C C . HIS A 1 381 ? 22.448 -6.739 13.209 1.00 68.81 381 HIS A C 1
ATOM 2978 O O . HIS A 1 381 ? 23.425 -7.248 13.754 1.00 68.81 381 HIS A O 1
ATOM 2984 N N . ALA A 1 382 ? 22.473 -5.486 12.736 1.00 60.84 382 ALA A N 1
ATOM 2985 C CA . ALA A 1 382 ? 23.675 -4.647 12.770 1.00 60.84 382 ALA A CA 1
ATOM 2986 C C . ALA A 1 382 ? 24.124 -4.289 14.203 1.00 60.84 382 ALA A C 1
ATOM 2988 O O . ALA A 1 382 ? 25.269 -3.900 14.428 1.00 60.84 382 ALA A O 1
ATOM 2989 N N . ASP A 1 383 ? 23.232 -4.432 15.187 1.00 61.75 383 ASP A N 1
ATOM 2990 C CA . ASP A 1 383 ? 23.528 -4.154 16.587 1.00 61.75 383 ASP A CA 1
ATOM 2991 C C . ASP A 1 383 ? 24.098 -5.400 17.297 1.00 61.75 383 ASP A C 1
ATOM 2993 O O . ASP A 1 383 ? 23.432 -6.430 17.421 1.00 61.75 383 ASP A O 1
ATOM 2997 N N . ARG A 1 384 ? 25.341 -5.299 17.791 1.00 56.31 384 ARG A N 1
ATOM 2998 C CA . ARG A 1 384 ? 26.102 -6.402 18.411 1.00 56.31 384 ARG A CA 1
ATOM 2999 C C . ARG A 1 384 ? 25.695 -6.717 19.859 1.00 56.31 384 ARG A C 1
ATOM 3001 O O . ARG A 1 384 ? 26.357 -7.523 20.512 1.00 56.31 384 ARG A O 1
ATOM 3008 N N . HIS A 1 385 ? 24.631 -6.113 20.393 1.00 65.94 385 HIS A N 1
ATOM 3009 C CA . HIS A 1 385 ? 24.157 -6.418 21.746 1.00 65.94 385 HIS A CA 1
ATOM 3010 C C . HIS A 1 385 ? 23.708 -7.889 21.896 1.00 65.94 385 HIS A C 1
ATOM 3012 O O . HIS A 1 385 ? 22.650 -8.289 21.403 1.00 65.94 385 HIS A O 1
ATOM 3018 N N . THR A 1 386 ? 24.479 -8.673 22.657 1.00 62.47 386 THR A N 1
ATOM 3019 C CA . THR A 1 386 ? 24.291 -10.120 22.889 1.00 62.47 386 THR A CA 1
ATOM 3020 C C . THR A 1 386 ? 22.872 -10.486 23.333 1.00 62.47 386 THR A C 1
ATOM 3022 O O . THR A 1 386 ? 22.252 -11.364 22.740 1.00 62.47 386 THR A O 1
ATOM 3025 N N . THR A 1 387 ? 22.286 -9.744 24.278 1.00 67.69 387 THR A N 1
ATOM 3026 C CA . THR A 1 387 ? 20.919 -9.999 24.772 1.00 67.69 387 THR A CA 1
ATOM 3027 C C . THR A 1 387 ? 19.838 -9.825 23.699 1.00 67.69 387 THR A C 1
ATOM 3029 O O . THR A 1 387 ? 18.817 -10.509 23.734 1.00 67.69 387 THR A O 1
ATOM 3032 N N . ARG A 1 388 ? 20.013 -8.914 22.728 1.00 80.44 388 ARG A N 1
ATOM 3033 C CA . ARG A 1 388 ? 19.039 -8.774 21.628 1.00 80.44 388 ARG A CA 1
ATOM 3034 C C . ARG A 1 388 ? 19.135 -9.943 20.664 1.00 80.44 388 ARG A C 1
ATOM 3036 O O . ARG A 1 388 ? 18.098 -10.427 20.220 1.00 80.44 388 ARG A O 1
ATOM 3043 N N . ARG A 1 389 ? 20.356 -10.405 20.389 1.00 80.81 389 ARG A N 1
ATOM 3044 C CA . ARG A 1 389 ? 20.609 -11.557 19.524 1.00 80.81 389 ARG A CA 1
ATOM 3045 C C . ARG A 1 389 ? 19.945 -12.820 20.071 1.00 80.81 389 ARG A C 1
ATOM 3047 O O . ARG A 1 389 ? 19.185 -13.455 19.355 1.00 80.81 389 ARG A O 1
ATOM 3054 N N . GLU A 1 390 ? 20.086 -13.078 21.370 1.00 85.62 390 GLU A N 1
ATOM 3055 C CA . GLU A 1 390 ? 19.406 -14.198 22.038 1.00 85.62 390 GLU A CA 1
ATOM 3056 C C . GLU A 1 390 ? 17.877 -14.152 21.882 1.00 85.62 390 GLU A C 1
ATOM 3058 O O . GLU A 1 390 ? 17.241 -15.176 21.641 1.00 85.62 390 GLU A O 1
ATOM 3063 N N . ILE A 1 391 ? 17.262 -12.967 21.993 1.00 87.50 391 ILE A N 1
ATOM 3064 C CA . ILE A 1 391 ? 15.809 -12.826 21.804 1.00 87.50 391 ILE A CA 1
ATOM 3065 C C . ILE A 1 391 ? 15.426 -13.024 20.333 1.00 87.50 391 ILE A C 1
ATOM 3067 O O . ILE A 1 391 ? 14.379 -13.609 20.068 1.00 87.50 391 ILE A O 1
ATOM 3071 N N . LEU A 1 392 ? 16.233 -12.522 19.394 1.00 88.50 392 LEU A N 1
ATOM 3072 C CA . LEU A 1 392 ? 16.001 -12.649 17.953 1.00 88.50 392 LEU A CA 1
ATOM 3073 C C . LEU A 1 392 ? 16.061 -14.111 17.483 1.00 88.50 392 LEU A C 1
ATOM 3075 O O . LEU A 1 392 ? 15.243 -14.505 16.648 1.00 88.50 392 LEU A O 1
ATOM 3079 N N . ASP A 1 393 ? 16.961 -14.903 18.063 1.00 90.00 393 ASP A N 1
ATOM 3080 C CA . ASP A 1 393 ? 17.153 -16.318 17.728 1.00 90.00 393 ASP A CA 1
ATOM 3081 C C . ASP A 1 393 ? 16.164 -17.243 18.464 1.00 90.00 393 ASP A C 1
ATOM 3083 O O . ASP A 1 393 ? 15.923 -18.374 18.041 1.00 90.00 393 ASP A O 1
ATOM 3087 N N . ALA A 1 394 ? 15.530 -16.765 19.540 1.00 91.00 394 ALA A N 1
ATOM 3088 C CA . ALA A 1 394 ? 14.544 -17.535 20.292 1.00 91.00 394 ALA A CA 1
ATOM 3089 C C . ALA A 1 394 ? 13.272 -17.854 19.471 1.00 91.00 394 ALA A C 1
ATOM 3091 O O . ALA A 1 394 ? 12.907 -17.110 18.553 1.00 91.00 394 ALA A O 1
ATOM 3092 N N . PRO A 1 395 ? 12.513 -18.908 19.841 1.00 91.81 395 PRO A N 1
ATOM 3093 C CA . PRO A 1 395 ? 11.234 -19.217 19.206 1.00 91.81 395 PRO A CA 1
ATOM 3094 C C . PRO A 1 395 ? 10.221 -18.069 19.320 1.00 91.81 395 PRO A C 1
ATOM 3096 O O . PRO A 1 395 ? 9.952 -17.550 20.414 1.00 91.81 395 PRO A O 1
ATOM 3099 N N . LEU A 1 396 ? 9.570 -17.726 18.204 1.00 91.88 396 LEU A N 1
ATOM 3100 C CA . LEU A 1 396 ? 8.574 -16.650 18.133 1.00 91.88 396 LEU A CA 1
ATOM 3101 C C . LEU A 1 396 ? 7.412 -16.862 19.115 1.00 91.88 396 LEU A C 1
ATOM 3103 O O . LEU A 1 396 ? 6.849 -15.896 19.633 1.00 91.88 396 LEU A O 1
ATOM 3107 N N . THR A 1 397 ? 7.065 -18.118 19.404 1.00 90.88 397 THR A N 1
ATOM 3108 C CA . THR A 1 397 ? 6.015 -18.514 20.357 1.00 90.88 397 THR A CA 1
ATOM 3109 C C . THR A 1 397 ? 6.199 -17.880 21.738 1.00 90.88 397 THR A C 1
ATOM 3111 O O . THR A 1 397 ? 5.254 -17.279 22.267 1.00 90.88 397 THR A O 1
ATOM 3114 N N . ALA A 1 398 ? 7.410 -17.951 22.298 1.00 89.31 398 ALA A N 1
ATOM 3115 C CA . ALA A 1 398 ? 7.739 -17.414 23.618 1.00 89.31 398 ALA A CA 1
ATOM 3116 C C . ALA A 1 398 ? 7.674 -15.880 23.634 1.00 89.31 398 ALA A C 1
ATOM 3118 O O . ALA A 1 398 ? 7.079 -15.277 24.534 1.00 89.31 398 ALA A O 1
ATOM 3119 N N . PHE A 1 399 ? 8.210 -15.237 22.594 1.00 91.69 399 PHE A N 1
ATOM 3120 C CA . PHE A 1 399 ? 8.130 -13.787 22.435 1.00 91.69 399 PHE A CA 1
ATOM 3121 C C . PHE A 1 399 ? 6.677 -13.311 22.306 1.00 91.69 399 PHE A C 1
ATOM 3123 O O . PHE A 1 399 ? 6.242 -12.398 23.017 1.00 91.69 399 PHE A O 1
ATOM 3130 N N . ALA A 1 400 ? 5.889 -13.972 21.454 1.00 92.12 400 ALA A N 1
ATOM 3131 C CA . ALA A 1 400 ? 4.479 -13.673 21.242 1.00 92.12 400 ALA A CA 1
ATOM 3132 C C . ALA A 1 400 ? 3.681 -13.759 22.548 1.00 92.12 400 ALA A C 1
ATOM 3134 O O . ALA A 1 400 ? 2.893 -12.862 22.855 1.00 92.12 400 ALA A O 1
ATOM 3135 N N . GLN A 1 401 ? 3.934 -14.788 23.358 1.00 92.00 401 GLN A N 1
ATOM 3136 C CA . GLN A 1 401 ? 3.294 -14.977 24.656 1.00 92.00 401 GLN A CA 1
ATOM 3137 C C . GLN A 1 401 ? 3.529 -13.784 25.598 1.00 92.00 401 GLN A C 1
ATOM 3139 O O . GLN A 1 401 ? 2.578 -13.253 26.181 1.00 92.00 401 GLN A O 1
ATOM 3144 N N . ILE A 1 402 ? 4.779 -13.327 25.720 1.00 92.38 402 ILE A N 1
ATOM 3145 C CA . ILE A 1 402 ? 5.153 -12.172 26.554 1.00 92.38 402 ILE A CA 1
ATOM 3146 C C . ILE A 1 402 ? 4.458 -10.901 26.048 1.00 92.38 402 ILE A C 1
ATOM 3148 O O . ILE A 1 402 ? 3.857 -10.148 26.826 1.00 92.38 402 ILE A O 1
ATOM 3152 N N . GLN A 1 403 ? 4.496 -10.672 24.735 1.00 94.00 403 GLN A N 1
ATOM 3153 C CA . GLN A 1 403 ? 3.936 -9.478 24.108 1.00 94.00 403 GLN A CA 1
ATOM 3154 C C . GLN A 1 403 ? 2.404 -9.407 24.192 1.00 94.00 403 GLN A C 1
ATOM 3156 O O . GLN A 1 403 ? 1.858 -8.316 24.416 1.00 94.00 403 GLN A O 1
ATOM 3161 N N . LEU A 1 404 ? 1.709 -10.537 24.026 1.00 94.31 404 LEU A N 1
ATOM 3162 C CA . LEU A 1 404 ? 0.255 -10.645 24.173 1.00 94.31 404 LEU A CA 1
ATOM 3163 C C . LEU A 1 404 ? -0.158 -10.426 25.630 1.00 94.31 404 LEU A C 1
ATOM 3165 O O . LEU A 1 404 ? -1.049 -9.624 25.907 1.00 94.31 404 LEU A O 1
ATOM 3169 N N . GLU A 1 405 ? 0.541 -11.051 26.579 1.00 94.75 405 GLU A N 1
ATOM 3170 C CA . GLU A 1 405 ? 0.250 -10.914 28.006 1.00 94.75 405 GLU A CA 1
ATOM 3171 C C . GLU A 1 405 ? 0.433 -9.466 28.496 1.00 94.75 405 GLU A C 1
ATOM 3173 O O . GLU A 1 405 ? -0.441 -8.924 29.182 1.00 94.75 405 GLU A O 1
ATOM 3178 N N . ARG A 1 406 ? 1.524 -8.794 28.098 1.00 93.62 406 ARG A N 1
ATOM 3179 C CA . ARG A 1 406 ? 1.783 -7.379 28.427 1.00 93.62 406 ARG A CA 1
ATOM 3180 C C . ARG A 1 406 ? 0.667 -6.466 27.909 1.00 93.62 406 ARG A C 1
ATOM 3182 O O . ARG A 1 406 ? 0.175 -5.608 28.650 1.00 93.62 406 ARG A O 1
ATOM 3189 N N . ARG A 1 407 ? 0.242 -6.648 26.653 1.00 94.31 407 ARG A N 1
ATOM 3190 C CA . ARG A 1 407 ? -0.839 -5.858 26.032 1.00 94.31 407 ARG A CA 1
ATOM 3191 C C . ARG A 1 407 ? -2.184 -6.126 26.682 1.00 94.31 407 ARG A C 1
ATOM 3193 O O . ARG A 1 407 ? -2.889 -5.173 27.002 1.00 94.31 407 ARG A O 1
ATOM 3200 N N . HIS A 1 408 ? -2.497 -7.390 26.941 1.00 95.00 408 HIS A N 1
ATOM 3201 C CA . HIS A 1 408 ? -3.737 -7.792 27.586 1.00 95.00 408 HIS A CA 1
ATOM 3202 C C . HIS A 1 408 ? -3.864 -7.188 28.993 1.00 95.00 408 HIS A C 1
ATOM 3204 O O . HIS A 1 408 ? -4.881 -6.579 29.314 1.00 95.00 408 HIS A O 1
ATOM 3210 N N . ARG A 1 409 ? -2.803 -7.234 29.815 1.00 94.44 409 ARG A N 1
ATOM 3211 C CA . ARG A 1 409 ? -2.795 -6.580 31.141 1.00 94.44 409 ARG A CA 1
ATOM 3212 C C . ARG A 1 409 ? -3.014 -5.071 31.049 1.00 94.44 409 ARG A C 1
ATOM 3214 O O . ARG A 1 409 ? -3.798 -4.517 31.819 1.00 94.44 409 ARG A O 1
ATOM 3221 N N . LYS A 1 410 ? -2.344 -4.397 30.106 1.00 93.88 410 LYS A N 1
ATOM 3222 C CA . LYS A 1 410 ? -2.517 -2.952 29.884 1.00 93.88 410 LYS A CA 1
ATOM 3223 C C . LYS A 1 410 ? -3.945 -2.617 29.452 1.00 93.88 410 LYS A C 1
ATOM 3225 O O . LYS A 1 410 ? -4.510 -1.643 29.947 1.00 93.88 410 LYS A O 1
ATOM 3230 N N . LEU A 1 411 ? -4.515 -3.428 28.566 1.00 93.88 411 LEU A N 1
ATOM 3231 C CA . LEU A 1 411 ? -5.883 -3.289 28.087 1.00 93.88 411 LEU A CA 1
ATOM 3232 C C . LEU A 1 411 ? -6.882 -3.408 29.247 1.00 93.88 411 LEU A C 1
ATOM 3234 O O . LEU A 1 411 ? -7.659 -2.482 29.472 1.00 93.88 411 LEU A O 1
ATOM 3238 N N . LEU A 1 412 ? -6.778 -4.469 30.055 1.00 94.12 412 LEU A N 1
ATOM 3239 C CA . LEU A 1 412 ? -7.615 -4.662 31.243 1.00 94.12 412 LEU A CA 1
ATOM 3240 C C . LEU A 1 412 ? -7.472 -3.517 32.255 1.00 94.12 412 LEU A C 1
ATOM 3242 O O . LEU A 1 412 ? -8.471 -3.063 32.804 1.00 94.12 412 LEU A O 1
ATOM 3246 N N . LYS A 1 413 ? -6.251 -3.010 32.488 1.00 93.62 413 LYS A N 1
ATOM 3247 C CA . LYS A 1 413 ? -6.015 -1.862 33.383 1.00 93.62 413 LYS A CA 1
ATOM 3248 C C . LYS A 1 413 ? -6.750 -0.609 32.897 1.00 93.62 413 LYS A C 1
ATOM 3250 O O . LYS A 1 413 ? -7.378 0.076 33.703 1.00 93.62 413 LYS A O 1
ATOM 3255 N N . LEU A 1 414 ? -6.681 -0.313 31.598 1.00 92.06 414 LEU A N 1
ATOM 3256 C CA . LEU A 1 414 ? -7.322 0.867 31.012 1.00 92.06 414 LEU A CA 1
ATOM 3257 C C . LEU A 1 414 ? -8.849 0.782 31.059 1.00 92.06 414 LEU A C 1
ATOM 3259 O O . LEU A 1 414 ? -9.481 1.784 31.392 1.00 92.06 414 LEU A O 1
ATOM 3263 N N . GLY A 1 415 ? -9.421 -0.398 30.809 1.00 90.69 415 GLY A N 1
ATOM 3264 C CA . GLY A 1 415 ? -10.871 -0.606 30.827 1.00 90.69 415 GLY A CA 1
ATOM 3265 C C . GLY A 1 415 ? -11.486 -0.843 32.212 1.00 90.69 415 GLY A C 1
ATOM 3266 O O . GLY A 1 415 ? -12.682 -1.095 32.313 1.00 90.69 415 GLY A O 1
ATOM 3267 N N . ARG A 1 416 ? -10.719 -0.736 33.309 1.00 88.69 416 ARG A N 1
ATOM 3268 C CA . ARG A 1 416 ? -11.313 -0.637 34.658 1.00 88.69 416 ARG A CA 1
ATOM 3269 C C . ARG A 1 416 ? -12.208 0.601 34.744 1.00 88.69 416 ARG A C 1
ATOM 3271 O O . ARG A 1 416 ? -11.794 1.660 34.279 1.00 88.69 416 ARG A O 1
ATOM 3278 N N . LYS A 1 417 ? -13.365 0.491 35.407 1.00 86.88 417 LYS A N 1
ATOM 3279 C CA . LYS A 1 417 ? -14.332 1.596 35.572 1.00 86.88 417 LYS A CA 1
ATOM 3280 C C . LYS A 1 417 ? -14.710 2.245 34.226 1.00 86.88 417 LYS A C 1
ATOM 3282 O O . LYS A 1 417 ? -14.726 3.464 34.105 1.00 86.88 417 LYS A O 1
ATOM 3287 N N . LEU A 1 418 ? -14.955 1.425 33.196 1.00 87.12 418 LEU A N 1
ATOM 3288 C CA . LEU A 1 418 ? -15.253 1.917 31.844 1.00 87.12 418 LEU A CA 1
ATOM 3289 C C . LEU A 1 418 ? -16.539 2.754 31.785 1.00 87.12 418 LEU A C 1
ATOM 3291 O O . LEU A 1 418 ? -16.581 3.720 31.033 1.00 87.12 418 LEU A O 1
ATOM 3295 N N . ALA A 1 419 ? -17.532 2.427 32.617 1.00 84.94 419 ALA A N 1
ATOM 3296 C CA . ALA A 1 419 ? -18.803 3.148 32.699 1.00 84.94 419 ALA A CA 1
ATOM 3297 C C . ALA A 1 419 ? -18.641 4.635 33.056 1.00 84.94 419 ALA A C 1
ATOM 3299 O O . ALA A 1 419 ? -19.426 5.457 32.611 1.00 84.94 419 ALA A O 1
ATOM 3300 N N . THR A 1 420 ? -17.597 4.990 33.811 1.00 86.12 420 THR A N 1
ATOM 3301 C CA . THR A 1 420 ? -17.311 6.372 34.233 1.00 86.12 420 THR A CA 1
ATOM 3302 C C . THR A 1 420 ? -16.016 6.910 33.619 1.00 86.12 420 THR A C 1
ATOM 3304 O O . THR A 1 420 ? -15.391 7.835 34.138 1.00 86.12 420 THR A O 1
ATOM 3307 N N . ALA A 1 421 ? -15.545 6.304 32.524 1.00 86.31 421 ALA A N 1
ATOM 3308 C CA . ALA A 1 421 ? -14.290 6.694 31.899 1.00 86.31 421 ALA A CA 1
ATOM 3309 C C . ALA A 1 421 ? -14.427 8.005 31.112 1.00 86.31 421 ALA A C 1
ATOM 3311 O O . ALA A 1 421 ? -15.281 8.132 30.238 1.00 86.31 421 ALA A O 1
ATOM 3312 N N . THR A 1 422 ? -13.498 8.936 31.344 1.00 86.12 422 THR A N 1
ATOM 3313 C CA . THR A 1 422 ? -13.401 10.184 30.573 1.00 86.12 422 THR A CA 1
ATOM 3314 C C . THR A 1 422 ? -13.128 9.926 29.082 1.00 86.12 422 THR A C 1
ATOM 3316 O O . THR A 1 422 ? -12.536 8.889 28.738 1.00 86.12 422 THR A O 1
ATOM 3319 N N . PRO A 1 423 ? -13.454 10.874 28.177 1.00 82.69 423 PRO A N 1
ATOM 3320 C CA . PRO A 1 423 ? -13.128 10.769 26.751 1.00 82.69 423 PRO A CA 1
ATOM 3321 C C . PRO A 1 423 ? -11.651 10.438 26.487 1.00 82.69 423 PRO A C 1
ATOM 3323 O O . PRO A 1 423 ? -11.334 9.552 25.691 1.00 82.69 423 PRO A O 1
ATOM 3326 N N . GLN A 1 424 ? -10.726 11.047 27.236 1.00 85.00 424 GLN A N 1
ATOM 3327 C CA . GLN A 1 424 ? -9.286 10.802 27.110 1.00 85.00 424 GLN A CA 1
ATOM 3328 C C . GLN A 1 424 ? -8.917 9.366 27.514 1.00 85.00 424 GLN A C 1
ATOM 3330 O O . GLN A 1 424 ? -8.075 8.723 26.875 1.00 85.00 424 GLN A O 1
ATOM 3335 N N . ARG A 1 425 ? -9.553 8.818 28.559 1.00 88.94 425 ARG A N 1
ATOM 3336 C CA . ARG A 1 425 ? -9.343 7.425 28.973 1.00 88.94 425 ARG A CA 1
ATOM 3337 C C . ARG A 1 425 ? -9.920 6.444 27.953 1.00 88.94 425 ARG A C 1
ATOM 3339 O O . ARG A 1 425 ? -9.237 5.469 27.627 1.00 88.94 425 ARG A O 1
ATOM 3346 N N . ARG A 1 426 ? -11.109 6.717 27.401 1.00 88.31 426 ARG A N 1
ATOM 3347 C CA . ARG A 1 426 ? -11.712 5.931 26.307 1.00 88.31 426 ARG A CA 1
ATOM 3348 C C . ARG A 1 426 ? -10.829 5.939 25.060 1.00 88.31 426 ARG A C 1
ATOM 3350 O O . ARG A 1 426 ? -10.558 4.881 24.495 1.00 88.31 426 ARG A O 1
ATOM 3357 N N . HIS A 1 427 ? -10.258 7.088 24.705 1.00 88.25 427 HIS A N 1
ATOM 3358 C CA . HIS A 1 427 ? -9.302 7.195 23.605 1.00 88.25 427 HIS A CA 1
ATOM 3359 C C . HIS A 1 427 ? -8.038 6.345 23.838 1.00 88.25 427 HIS A C 1
ATOM 3361 O O . HIS A 1 427 ? -7.611 5.589 22.959 1.00 88.25 427 HIS A O 1
ATOM 3367 N N . ARG A 1 428 ? -7.455 6.390 25.046 1.00 91.38 428 ARG A N 1
ATOM 3368 C CA . ARG A 1 428 ? -6.317 5.524 25.418 1.00 91.38 428 ARG A CA 1
ATOM 3369 C C . ARG A 1 428 ? -6.684 4.037 25.360 1.00 91.38 428 ARG A C 1
ATOM 3371 O O . ARG A 1 428 ? -5.870 3.235 24.894 1.00 91.38 428 ARG A O 1
ATOM 3378 N N . LEU A 1 429 ? -7.892 3.667 25.796 1.00 93.06 429 LEU A N 1
ATOM 3379 C CA . LEU A 1 429 ? -8.410 2.301 25.689 1.00 93.06 429 LEU A CA 1
ATOM 3380 C C . LEU A 1 429 ? -8.534 1.868 24.224 1.00 93.06 429 LEU A C 1
ATOM 3382 O O . LEU A 1 429 ? -8.034 0.806 23.868 1.00 93.06 429 LEU A O 1
ATOM 3386 N N . ARG A 1 430 ? -9.095 2.716 23.356 1.00 91.88 430 ARG A N 1
ATOM 3387 C CA . ARG A 1 430 ? -9.212 2.477 21.908 1.00 91.88 430 ARG A CA 1
ATOM 3388 C C . ARG A 1 430 ? -7.861 2.186 21.257 1.00 91.88 430 ARG A C 1
ATOM 3390 O O . ARG A 1 430 ? -7.735 1.247 20.472 1.00 91.88 430 ARG A O 1
ATOM 3397 N N . ILE A 1 431 ? -6.824 2.951 21.605 1.00 91.12 431 ILE A N 1
ATOM 3398 C CA . ILE A 1 431 ? -5.453 2.693 21.134 1.00 91.12 431 ILE A CA 1
ATOM 3399 C C . ILE A 1 431 ? -4.958 1.325 21.626 1.00 91.12 431 ILE A C 1
ATOM 3401 O O . ILE A 1 431 ? -4.334 0.585 20.863 1.00 91.12 431 ILE A O 1
ATOM 3405 N N . ALA A 1 432 ? -5.221 0.972 22.887 1.00 94.12 432 ALA A N 1
ATOM 3406 C CA . ALA A 1 432 ? -4.828 -0.322 23.441 1.00 94.12 432 ALA A CA 1
ATOM 3407 C C . ALA A 1 432 ? -5.567 -1.496 22.777 1.00 94.12 432 ALA A C 1
ATOM 3409 O O . ALA A 1 432 ? -4.921 -2.497 22.475 1.00 94.12 432 ALA A O 1
ATOM 3410 N N . VAL A 1 433 ? -6.867 -1.354 22.482 1.00 95.00 433 VAL A N 1
ATOM 3411 C CA . VAL A 1 433 ? -7.661 -2.339 21.726 1.00 95.00 433 VAL A CA 1
ATOM 3412 C C . VAL A 1 433 ? -7.050 -2.550 20.344 1.00 95.00 433 VAL A C 1
ATOM 3414 O O . VAL A 1 433 ? -6.732 -3.684 20.000 1.00 95.00 433 VAL A O 1
ATOM 3417 N N . LYS A 1 434 ? -6.774 -1.470 19.596 1.00 91.94 434 LYS A N 1
ATOM 3418 C CA . LYS A 1 434 ? -6.110 -1.539 18.278 1.00 91.94 434 LYS A CA 1
ATOM 3419 C C . LYS A 1 434 ? -4.780 -2.294 18.352 1.00 91.94 434 LYS A C 1
ATOM 3421 O O . LYS A 1 434 ? -4.541 -3.217 17.580 1.00 91.94 434 LYS A O 1
ATOM 3426 N N . LYS A 1 435 ? -3.922 -1.944 19.318 1.00 92.38 435 LYS A N 1
ATOM 3427 C CA . LYS A 1 435 ? -2.620 -2.607 19.514 1.00 92.38 435 LYS A CA 1
ATOM 3428 C C . LYS A 1 435 ? -2.756 -4.085 19.889 1.00 92.38 435 LYS A C 1
ATOM 3430 O O . LYS A 1 435 ? -1.929 -4.883 19.456 1.00 92.38 435 LYS A O 1
ATOM 3435 N N . MET A 1 436 ? -3.757 -4.445 20.693 1.00 94.81 436 MET A N 1
ATOM 3436 C CA . MET A 1 436 ? -4.035 -5.837 21.053 1.00 94.81 436 MET A CA 1
ATOM 3437 C C . MET A 1 436 ? -4.575 -6.628 19.857 1.00 94.81 436 MET A C 1
ATOM 3439 O O . MET A 1 436 ? -4.147 -7.761 19.642 1.00 94.81 436 MET A O 1
ATOM 3443 N N . ARG A 1 437 ? -5.460 -6.023 19.053 1.00 94.69 437 ARG A N 1
ATOM 3444 C CA . ARG A 1 437 ? -6.007 -6.632 17.836 1.00 94.69 437 ARG A CA 1
ATOM 3445 C C . ARG A 1 437 ? -4.896 -6.952 16.847 1.00 94.69 437 ARG A C 1
ATOM 3447 O O . ARG A 1 437 ? -4.754 -8.109 16.482 1.00 94.69 437 ARG A O 1
ATOM 3454 N N . TYR A 1 438 ? -4.038 -5.981 16.522 1.00 92.81 438 TYR A N 1
ATOM 3455 C CA . TYR A 1 438 ? -2.919 -6.213 15.603 1.00 92.81 438 TYR A CA 1
ATOM 3456 C C . TYR A 1 438 ? -1.919 -7.243 16.123 1.00 92.81 438 TYR A C 1
ATOM 3458 O O . TYR A 1 438 ? -1.488 -8.093 15.358 1.00 92.81 438 TYR A O 1
ATOM 3466 N N . ALA A 1 439 ? -1.584 -7.231 17.418 1.00 93.19 439 ALA A N 1
ATOM 3467 C CA . ALA A 1 439 ? -0.726 -8.274 17.984 1.00 93.19 439 ALA A CA 1
ATOM 3468 C C . ALA A 1 439 ? -1.364 -9.671 17.871 1.00 93.19 439 ALA A C 1
ATOM 3470 O O . ALA A 1 439 ? -0.670 -10.639 17.575 1.00 93.19 439 ALA A O 1
ATOM 3471 N N . SER A 1 440 ? -2.683 -9.769 18.069 1.00 93.06 440 SER A N 1
ATOM 3472 C CA . SER A 1 440 ? -3.423 -11.029 17.926 1.00 93.06 440 SER A CA 1
ATOM 3473 C C . SER A 1 440 ? -3.499 -11.485 16.469 1.00 93.06 440 SER A C 1
ATOM 3475 O O . SER A 1 440 ? -3.327 -12.665 16.206 1.00 93.06 440 SER A O 1
ATOM 3477 N N . GLU A 1 441 ? -3.715 -10.564 15.526 1.00 91.38 441 GLU A N 1
ATOM 3478 C CA . GLU A 1 441 ? -3.709 -10.839 14.083 1.00 91.38 441 GLU A CA 1
ATOM 3479 C C . GLU A 1 441 ? -2.324 -11.285 13.598 1.00 91.38 441 GLU A C 1
ATOM 3481 O O . GLU A 1 441 ? -2.229 -12.264 12.863 1.00 91.38 441 GLU A O 1
ATOM 3486 N N . PHE A 1 442 ? -1.252 -10.608 14.030 1.00 90.88 442 PHE A N 1
ATOM 3487 C CA . PHE A 1 442 ? 0.114 -10.980 13.666 1.00 90.88 442 PHE A CA 1
ATOM 3488 C C . PHE A 1 442 ? 0.479 -12.356 14.209 1.00 90.88 442 PHE A C 1
ATOM 3490 O O . PHE A 1 442 ? 0.961 -13.177 13.451 1.00 90.88 442 PHE A O 1
ATOM 3497 N N . PHE A 1 443 ? 0.197 -12.661 15.475 1.00 90.50 443 PHE A N 1
ATOM 3498 C CA . PHE A 1 443 ? 0.535 -13.970 16.047 1.00 90.50 443 PHE A CA 1
ATOM 3499 C C . PHE A 1 443 ? -0.539 -15.042 15.843 1.00 90.50 443 PHE A C 1
ATOM 3501 O O . PHE A 1 443 ? -0.423 -16.132 16.401 1.00 90.50 443 PHE A O 1
ATOM 3508 N N . ALA A 1 444 ? -1.566 -14.778 15.031 1.00 87.62 444 ALA A N 1
ATOM 3509 C CA . ALA A 1 444 ? -2.652 -15.728 14.811 1.00 87.62 444 ALA A CA 1
ATOM 3510 C C . ALA A 1 444 ? -2.159 -17.054 14.216 1.00 87.62 444 ALA A C 1
ATOM 3512 O O . ALA A 1 444 ? -2.680 -18.107 14.567 1.00 87.62 444 ALA A O 1
ATOM 3513 N N . ALA A 1 445 ? -1.143 -17.007 13.348 1.00 83.25 445 ALA A N 1
ATOM 3514 C CA . ALA A 1 445 ? -0.562 -18.205 12.744 1.00 83.25 445 ALA A CA 1
ATOM 3515 C C . ALA A 1 445 ? 0.240 -19.060 13.743 1.00 83.25 445 ALA A C 1
ATOM 3517 O O . ALA A 1 445 ? 0.329 -20.267 13.560 1.00 83.25 445 ALA A O 1
ATOM 3518 N N . VAL A 1 446 ? 0.747 -18.468 14.831 1.00 84.50 446 VAL A N 1
ATOM 3519 C CA . VAL A 1 446 ? 1.426 -19.201 15.916 1.00 84.50 446 VAL A CA 1
ATOM 3520 C C . VAL A 1 446 ? 0.423 -19.927 16.821 1.00 84.50 446 VAL A C 1
ATOM 3522 O O . VAL A 1 446 ? 0.738 -20.948 17.425 1.00 84.50 446 VAL A O 1
ATOM 3525 N N . TYR A 1 447 ? -0.803 -19.408 16.912 1.00 85.38 447 TYR A N 1
ATOM 3526 C CA . TYR A 1 447 ? -1.877 -19.955 17.738 1.00 85.38 447 TYR A CA 1
ATOM 3527 C C . TYR A 1 447 ? -3.131 -20.202 16.886 1.00 85.38 447 TYR A C 1
ATOM 3529 O O . TYR A 1 447 ? -4.127 -19.482 17.036 1.00 85.38 447 TYR A O 1
ATOM 3537 N N . PRO A 1 448 ? -3.116 -21.178 15.962 1.00 81.38 448 PRO A N 1
ATOM 3538 C CA . PRO A 1 448 ? -4.276 -21.454 15.129 1.00 81.38 448 PRO A CA 1
ATOM 3539 C C . PRO A 1 448 ? -5.440 -21.975 15.982 1.00 81.38 448 PRO A C 1
ATOM 3541 O O . PRO A 1 448 ? -5.254 -22.699 16.959 1.00 81.38 448 PRO A O 1
ATOM 3544 N N . GLY A 1 449 ? -6.665 -21.604 15.610 1.00 86.06 449 GLY A N 1
ATOM 3545 C CA . GLY A 1 449 ? -7.876 -22.161 16.211 1.00 86.06 449 GLY A CA 1
ATOM 3546 C C . GLY A 1 449 ? -8.981 -21.148 16.499 1.00 86.06 449 GLY A C 1
ATOM 3547 O O . GLY A 1 449 ? -8.826 -19.928 16.384 1.00 86.06 449 GLY A O 1
ATOM 3548 N N . LYS A 1 450 ? -10.137 -21.684 16.908 1.00 89.06 450 LYS A N 1
ATOM 3549 C CA . LYS A 1 450 ? -11.381 -20.927 17.134 1.00 89.06 450 LYS A CA 1
ATOM 3550 C C . LYS A 1 450 ? -11.227 -19.824 18.187 1.00 89.06 450 LYS A C 1
ATOM 3552 O O . LYS A 1 450 ? -11.790 -18.744 18.020 1.00 89.06 450 LYS A O 1
ATOM 3557 N N . ALA A 1 451 ? -10.448 -20.063 19.245 1.00 90.69 451 ALA A N 1
ATOM 3558 C CA . ALA A 1 451 ? -10.234 -19.093 20.323 1.00 90.69 451 ALA A CA 1
ATOM 3559 C C . ALA A 1 451 ? -9.555 -17.801 19.829 1.00 90.69 451 ALA A C 1
ATOM 3561 O O . ALA A 1 451 ? -9.966 -16.702 20.206 1.00 90.69 451 ALA A O 1
ATOM 3562 N N . THR A 1 452 ? -8.571 -17.922 18.936 1.00 91.12 452 THR A N 1
ATOM 3563 C CA . THR A 1 452 ? -7.875 -16.789 18.310 1.00 91.12 452 THR A CA 1
ATOM 3564 C C . THR A 1 452 ? -8.834 -15.957 17.464 1.00 91.12 452 THR A C 1
ATOM 3566 O O . THR A 1 452 ? -8.920 -14.741 17.641 1.00 91.12 452 THR A O 1
ATOM 3569 N N . GLY A 1 453 ? -9.634 -16.614 16.615 1.00 91.25 453 GLY A N 1
ATOM 3570 C CA . GLY A 1 453 ? -10.660 -15.945 15.809 1.00 91.25 453 GLY A CA 1
ATOM 3571 C C . GLY A 1 453 ? -11.709 -15.219 16.660 1.00 91.25 453 GLY A C 1
ATOM 3572 O O . GLY A 1 453 ? -12.052 -14.071 16.378 1.00 91.25 453 GLY A O 1
ATOM 3573 N N . GLN A 1 454 ? -12.169 -15.838 17.753 1.00 93.44 454 GLN A N 1
ATOM 3574 C CA . GLN A 1 454 ? -13.113 -15.213 18.687 1.00 93.44 454 GLN A CA 1
ATOM 3575 C C . GLN A 1 454 ? -12.528 -13.974 19.377 1.00 93.44 454 GLN A C 1
ATOM 3577 O O . GLN A 1 454 ? -13.217 -12.959 19.471 1.00 93.44 454 GLN A O 1
ATOM 3582 N N . MET A 1 455 ? -11.270 -14.041 19.827 1.00 93.94 455 MET A N 1
ATOM 3583 C CA . MET A 1 455 ? -10.575 -12.913 20.453 1.00 93.94 455 MET A CA 1
ATOM 3584 C C . MET A 1 455 ? -10.421 -11.737 19.480 1.00 93.94 455 MET A C 1
ATOM 3586 O O . MET A 1 455 ? -10.754 -10.605 19.827 1.00 93.94 455 MET A O 1
ATOM 3590 N N . ILE A 1 456 ? -9.969 -11.999 18.249 1.00 93.50 456 ILE A N 1
ATOM 3591 C CA . ILE A 1 456 ? -9.851 -10.973 17.200 1.00 93.50 456 ILE A CA 1
ATOM 3592 C C . ILE A 1 456 ? -11.225 -10.363 16.897 1.00 93.50 456 ILE A C 1
ATOM 3594 O O . ILE A 1 456 ? -11.343 -9.141 16.812 1.00 93.50 456 ILE A O 1
ATOM 3598 N N . GLY A 1 457 ? -12.276 -11.185 16.807 1.00 94.06 457 GLY A N 1
ATOM 3599 C CA . GLY A 1 457 ? -13.644 -10.717 16.591 1.00 94.06 457 GLY A CA 1
ATOM 3600 C C . GLY A 1 457 ? -14.171 -9.821 17.720 1.00 94.06 457 GLY A C 1
ATOM 3601 O O . GLY A 1 457 ? -14.777 -8.787 17.444 1.00 94.06 457 GLY A O 1
ATOM 3602 N N . ASP A 1 458 ? -13.927 -10.180 18.986 1.00 94.69 458 ASP A N 1
ATOM 3603 C CA . ASP A 1 458 ? -14.303 -9.350 20.143 1.00 94.69 458 ASP A CA 1
ATOM 3604 C C . ASP A 1 458 ? -13.545 -8.015 20.145 1.00 94.69 458 ASP A C 1
ATOM 3606 O O . ASP A 1 458 ? -14.154 -6.958 20.311 1.00 94.69 458 ASP A O 1
ATOM 3610 N N . LEU A 1 459 ? -12.232 -8.048 19.895 1.00 95.50 459 LEU A N 1
ATOM 3611 C CA . LEU A 1 459 ? -11.405 -6.845 19.782 1.00 95.50 459 LEU A CA 1
ATOM 3612 C C . LEU A 1 459 ? -11.844 -5.955 18.614 1.00 95.50 459 LEU A C 1
ATOM 3614 O O . LEU A 1 459 ? -11.809 -4.734 18.737 1.00 95.50 459 LEU A O 1
ATOM 3618 N N . SER A 1 460 ? -12.269 -6.544 17.493 1.00 93.88 460 SER A N 1
ATOM 3619 C CA . SER A 1 460 ? -12.775 -5.788 16.349 1.00 93.88 460 SER A CA 1
ATOM 3620 C C . SER A 1 460 ? -14.084 -5.072 16.679 1.00 93.88 460 SER A C 1
ATOM 3622 O O . SER A 1 460 ? -14.200 -3.888 16.382 1.00 93.88 460 SER A O 1
ATOM 3624 N N . ARG A 1 461 ? -15.031 -5.736 17.360 1.00 93.38 461 ARG A N 1
ATOM 3625 C CA . ARG A 1 461 ? -16.274 -5.093 17.830 1.00 93.38 461 ARG A CA 1
ATOM 3626 C C . ARG A 1 461 ? -15.998 -3.944 18.795 1.00 93.38 461 ARG A C 1
ATOM 3628 O O . ARG A 1 461 ? -16.484 -2.842 18.574 1.00 93.38 461 ARG A O 1
ATOM 3635 N N . LEU A 1 462 ? -15.147 -4.176 19.799 1.00 93.38 462 LEU A N 1
ATOM 3636 C CA . LEU A 1 462 ? -14.723 -3.124 20.728 1.00 93.38 462 LEU A CA 1
ATOM 3637 C C . LEU A 1 462 ? -14.071 -1.949 19.997 1.00 93.38 462 LEU A C 1
ATOM 3639 O O . LEU A 1 462 ? -14.282 -0.797 20.363 1.00 93.38 462 LEU A O 1
ATOM 3643 N N . GLN A 1 463 ? -13.260 -2.232 18.975 1.00 91.94 463 GLN A N 1
ATOM 3644 C CA . GLN A 1 463 ? -12.612 -1.198 18.181 1.00 91.94 463 GLN A CA 1
ATOM 3645 C C . GLN A 1 463 ? -13.617 -0.351 17.398 1.00 91.94 463 GLN A C 1
ATOM 3647 O O . GLN A 1 463 ? -13.396 0.855 17.329 1.00 91.94 463 GLN A O 1
ATOM 3652 N N . VAL A 1 464 ? -14.649 -0.966 16.807 1.00 88.12 464 VAL A N 1
ATOM 3653 C CA . VAL A 1 464 ? -15.721 -0.260 16.086 1.00 88.12 464 VAL A CA 1
ATOM 3654 C C . VAL A 1 464 ? -16.478 0.637 17.059 1.00 88.12 464 VAL A C 1
ATOM 3656 O O . VAL A 1 464 ? -16.416 1.845 16.911 1.00 88.12 464 VAL A O 1
ATOM 3659 N N . THR A 1 465 ? -17.025 0.093 18.150 1.00 88.38 465 THR A N 1
ATOM 3660 C CA . THR A 1 465 ? -17.797 0.883 19.129 1.00 88.38 465 THR A CA 1
ATOM 3661 C C . THR A 1 465 ? -16.988 2.029 19.753 1.00 88.38 465 THR A C 1
ATOM 3663 O O . THR A 1 465 ? -17.490 3.133 19.936 1.00 88.38 465 THR A O 1
ATOM 3666 N N . LEU A 1 466 ? -15.709 1.801 20.085 1.00 87.81 466 LEU A N 1
ATOM 3667 C CA . LEU A 1 466 ? -14.820 2.870 20.566 1.00 87.81 466 LEU A CA 1
ATOM 3668 C C . LEU A 1 466 ? -14.400 3.849 19.456 1.00 87.81 466 LEU A C 1
ATOM 3670 O O . LEU A 1 466 ? -13.890 4.923 19.773 1.00 87.81 466 LEU A O 1
ATOM 3674 N N . GLY A 1 467 ? -14.509 3.447 18.189 1.00 84.69 467 GLY A N 1
ATOM 3675 C CA . GLY A 1 467 ? -14.394 4.301 17.009 1.00 84.69 467 GLY A CA 1
ATOM 3676 C C . GLY A 1 467 ? -15.543 5.294 16.987 1.00 84.69 467 GLY A C 1
ATOM 3677 O O . GLY A 1 467 ? -15.280 6.460 17.250 1.00 84.69 467 GLY A O 1
ATOM 3678 N N . ASP A 1 468 ? -16.779 4.802 16.879 1.00 79.62 468 ASP A N 1
ATOM 3679 C CA . ASP A 1 468 ? -18.007 5.608 16.846 1.00 79.62 468 ASP A CA 1
ATOM 3680 C C . ASP A 1 468 ? -18.058 6.648 17.983 1.00 79.62 468 ASP A C 1
ATOM 3682 O O . ASP A 1 468 ? -18.368 7.816 17.769 1.00 79.62 468 ASP A O 1
ATOM 3686 N N . LEU A 1 469 ? -17.688 6.257 19.211 1.00 79.25 469 LEU A N 1
ATOM 3687 C CA . LEU A 1 469 ? -17.666 7.168 20.368 1.00 79.25 469 LEU A CA 1
ATOM 3688 C C . LEU A 1 469 ? -16.571 8.245 20.305 1.00 79.25 469 LEU A C 1
ATOM 3690 O O . LEU A 1 469 ? -16.665 9.265 20.984 1.00 79.25 469 LEU A O 1
ATOM 3694 N N . ASN A 1 470 ? -15.487 7.996 19.573 1.00 74.94 470 ASN A N 1
ATOM 3695 C CA . ASN A 1 470 ? -14.410 8.961 19.354 1.00 74.94 470 ASN A CA 1
ATOM 3696 C C . ASN A 1 470 ? -14.688 9.850 18.135 1.00 74.94 470 ASN A C 1
ATOM 3698 O O . ASN A 1 470 ? -14.111 10.934 18.053 1.00 74.94 470 ASN A O 1
ATOM 3702 N N . ASP A 1 471 ? -15.517 9.388 17.203 1.00 71.06 471 ASP A N 1
ATOM 3703 C CA . ASP A 1 471 ? -15.778 10.076 15.943 1.00 71.06 471 ASP A CA 1
ATOM 3704 C C . ASP A 1 471 ? -16.580 11.365 16.153 1.00 71.06 471 ASP A C 1
ATOM 3706 O O . ASP A 1 471 ? -16.381 12.294 15.384 1.00 71.06 471 ASP A O 1
ATOM 3710 N N . LEU A 1 472 ? -17.336 11.513 17.252 1.00 71.62 472 LEU A N 1
ATOM 3711 C CA . LEU A 1 472 ? -17.989 12.781 17.624 1.00 71.62 472 LEU A CA 1
ATOM 3712 C C . LEU A 1 472 ? -16.993 13.955 17.709 1.00 71.62 472 LEU A C 1
ATOM 3714 O O . LEU A 1 472 ? -17.175 14.969 17.051 1.00 71.62 472 LEU A O 1
ATOM 3718 N N . ALA A 1 473 ? -15.887 13.789 18.441 1.00 70.69 473 ALA A N 1
ATOM 3719 C CA . ALA A 1 473 ? -14.890 14.853 18.609 1.00 70.69 473 ALA A CA 1
ATOM 3720 C C . ALA A 1 473 ? -14.071 15.131 17.332 1.00 70.69 473 ALA A C 1
ATOM 3722 O O . ALA A 1 473 ? -13.484 16.201 17.183 1.00 70.69 473 ALA A O 1
ATOM 3723 N N . VAL A 1 474 ? -13.962 14.146 16.431 1.00 76.25 474 VAL A N 1
ATOM 3724 C CA . VAL A 1 474 ? -13.326 14.335 15.113 1.00 76.25 474 VAL A CA 1
ATOM 3725 C C . VAL A 1 474 ? -14.283 15.076 14.182 1.00 76.25 474 VAL A C 1
ATOM 3727 O O . VAL A 1 474 ? -13.870 16.034 13.535 1.00 76.25 474 VAL A O 1
ATOM 3730 N N . THR A 1 475 ? -15.553 14.671 14.199 1.00 79.19 475 THR A N 1
ATOM 3731 C CA . THR A 1 475 ? -16.657 15.267 13.447 1.00 79.19 475 THR A CA 1
ATOM 3732 C C . THR A 1 475 ? -16.800 16.746 13.784 1.00 79.19 475 THR A C 1
ATOM 3734 O O . THR A 1 475 ? -16.777 17.568 12.880 1.00 79.19 475 THR A O 1
ATOM 3737 N N . GLU A 1 476 ? -16.845 17.115 15.067 1.00 81.50 476 GLU A N 1
ATOM 3738 C CA . GLU A 1 476 ? -16.942 18.522 15.492 1.00 81.50 476 GLU A CA 1
ATOM 3739 C C . GLU A 1 476 ? -15.822 19.386 14.892 1.00 81.50 476 GLU A C 1
ATOM 3741 O O . GLU A 1 476 ? -16.099 20.393 14.248 1.00 81.50 476 GLU A O 1
ATOM 3746 N N . ARG A 1 477 ? -14.561 18.943 14.981 1.00 83.00 477 ARG A N 1
ATOM 3747 C CA . ARG A 1 477 ? -13.421 19.681 14.407 1.00 83.00 477 ARG A CA 1
ATOM 3748 C C . ARG A 1 477 ? -13.479 19.786 12.877 1.00 83.00 477 ARG A C 1
ATOM 3750 O O . ARG A 1 477 ? -13.072 20.795 12.300 1.00 83.00 477 ARG A O 1
ATOM 3757 N N . GLN A 1 478 ? -13.929 18.729 12.200 1.00 85.50 478 GLN A N 1
ATOM 3758 C CA . GLN A 1 478 ? -14.115 18.746 10.746 1.00 85.50 478 GLN A CA 1
ATOM 3759 C C . GLN A 1 478 ? -15.201 19.748 10.344 1.00 85.50 478 GLN A C 1
ATOM 3761 O O . GLN A 1 478 ? -15.018 20.495 9.385 1.00 85.50 478 GLN A O 1
ATOM 3766 N N . LEU A 1 479 ? -16.296 19.801 11.101 1.00 88.50 479 LEU A N 1
ATOM 3767 C CA . LEU A 1 479 ? -17.411 20.707 10.849 1.00 88.50 479 LEU A CA 1
ATOM 3768 C C . LEU A 1 479 ? -17.059 22.167 11.164 1.00 88.50 479 LEU A C 1
ATOM 3770 O O . LEU A 1 479 ? -17.438 23.043 10.396 1.00 88.50 479 LEU A O 1
ATOM 3774 N N . GLU A 1 480 ? -16.254 22.441 12.194 1.00 88.38 480 GLU A N 1
ATOM 3775 C CA . GLU A 1 480 ? -15.674 23.778 12.424 1.00 88.38 480 GLU A CA 1
ATOM 3776 C C . GLU A 1 480 ? -14.868 24.255 11.207 1.00 88.38 480 GLU A C 1
ATOM 3778 O O . GLU A 1 480 ? -14.989 25.400 10.770 1.00 88.38 480 GLU A O 1
ATOM 3783 N N . THR A 1 481 ? -14.077 23.354 10.616 1.00 86.44 481 THR A N 1
ATOM 3784 C CA . THR A 1 481 ? -13.301 23.656 9.405 1.00 86.44 481 THR A CA 1
ATOM 3785 C C . THR A 1 481 ? -14.216 23.939 8.211 1.00 86.44 481 THR A C 1
ATOM 3787 O O . THR A 1 481 ? -13.923 24.836 7.425 1.00 86.44 481 THR A O 1
ATOM 3790 N N . VAL A 1 482 ? -15.325 23.202 8.078 1.00 89.25 482 VAL A N 1
ATOM 3791 C CA . VAL A 1 482 ? -16.327 23.423 7.022 1.00 89.25 482 VAL A CA 1
ATOM 3792 C C . VAL A 1 482 ? -16.985 24.788 7.173 1.00 89.25 482 VAL A C 1
ATOM 3794 O O . VAL A 1 482 ? -17.030 25.523 6.193 1.00 89.25 482 VAL A O 1
ATOM 3797 N N . ILE A 1 483 ? -17.437 25.147 8.381 1.00 90.38 483 ILE A N 1
ATOM 3798 C CA . ILE A 1 483 ? -18.042 26.461 8.652 1.00 90.38 483 ILE A CA 1
ATOM 3799 C C . ILE A 1 483 ? -17.068 27.568 8.255 1.00 90.38 483 ILE A C 1
ATOM 3801 O O . ILE A 1 483 ? -17.420 28.458 7.488 1.00 90.38 483 ILE A O 1
ATOM 3805 N N . TYR A 1 484 ? -15.818 27.473 8.715 1.00 89.25 484 TYR A N 1
ATOM 3806 C CA . TYR A 1 484 ? -14.797 28.466 8.394 1.00 89.25 484 TYR A CA 1
ATOM 3807 C C . TYR A 1 484 ? -14.552 28.592 6.881 1.00 89.25 484 TYR A C 1
ATOM 3809 O O . TYR A 1 484 ? -14.453 29.696 6.354 1.00 89.25 484 TYR A O 1
ATOM 3817 N N . GLN A 1 485 ? -14.479 27.467 6.164 1.00 87.38 485 GLN A N 1
ATOM 3818 C CA . GLN A 1 485 ? -14.260 27.451 4.712 1.00 87.38 485 GLN A CA 1
ATOM 3819 C C . GLN A 1 485 ? -15.468 27.949 3.911 1.00 87.38 485 GLN A C 1
ATOM 3821 O O . GLN A 1 485 ? -15.291 28.428 2.793 1.00 87.38 485 GLN A O 1
ATOM 3826 N N . ALA A 1 486 ? -16.669 27.842 4.472 1.00 89.62 486 ALA A N 1
ATOM 3827 C CA . ALA A 1 486 ? -17.913 28.268 3.851 1.00 89.62 486 ALA A CA 1
ATOM 3828 C C . ALA A 1 486 ? -18.329 29.697 4.229 1.00 89.62 486 ALA A C 1
ATOM 3830 O O . ALA A 1 486 ? -19.422 30.110 3.866 1.00 89.62 486 ALA A O 1
ATOM 3831 N N . PHE A 1 487 ? -17.495 30.461 4.943 1.00 89.94 487 PHE A N 1
ATOM 3832 C CA . PHE A 1 487 ? -17.877 31.776 5.474 1.00 89.94 487 PHE A CA 1
ATOM 3833 C C . PHE A 1 487 ? -18.408 32.755 4.410 1.00 89.94 487 PHE A C 1
ATOM 3835 O O . PHE A 1 487 ? -19.315 33.531 4.683 1.00 89.94 487 PHE A O 1
ATOM 3842 N N . ALA A 1 488 ? -17.853 32.711 3.196 1.00 90.56 488 ALA A N 1
ATOM 3843 C CA . ALA A 1 488 ? -18.278 33.549 2.072 1.00 90.56 488 ALA A CA 1
ATOM 3844 C C . ALA A 1 488 ? -19.249 32.838 1.105 1.00 90.56 488 ALA A C 1
ATOM 3846 O O . ALA A 1 488 ? -19.559 33.378 0.044 1.00 90.56 488 ALA A O 1
ATOM 3847 N N . ASP A 1 489 ? -19.682 31.615 1.420 1.00 91.75 489 ASP A N 1
ATOM 3848 C CA . ASP A 1 489 ? -20.607 30.854 0.582 1.00 91.75 489 ASP A CA 1
ATOM 3849 C C . ASP A 1 489 ? -22.041 31.388 0.778 1.00 91.75 489 ASP A C 1
ATOM 3851 O O . ASP A 1 489 ? -22.469 31.556 1.923 1.00 91.75 489 ASP A O 1
ATOM 3855 N N . PRO A 1 490 ? -22.817 31.647 -0.291 1.00 92.12 490 PRO A N 1
ATOM 3856 C CA . PRO A 1 490 ? -24.200 32.111 -0.163 1.00 92.12 490 PRO A CA 1
ATOM 3857 C C . PRO A 1 490 ? -25.097 31.181 0.667 1.00 92.12 490 PRO A C 1
ATOM 3859 O O . PRO A 1 490 ? -26.075 31.643 1.248 1.00 92.12 490 PRO A O 1
ATOM 3862 N N . ALA A 1 491 ? -24.763 29.888 0.747 1.00 93.56 491 ALA A N 1
ATOM 3863 C CA . ALA A 1 491 ? -25.481 28.901 1.549 1.00 93.56 491 ALA A CA 1
ATOM 3864 C C . ALA A 1 491 ? -24.927 28.753 2.982 1.00 93.56 491 ALA A C 1
ATOM 3866 O O . ALA A 1 491 ? -25.231 27.765 3.653 1.00 93.56 491 ALA A O 1
ATOM 3867 N N . HIS A 1 492 ? -24.100 29.689 3.468 1.00 94.19 492 HIS A N 1
ATOM 3868 C CA . HIS A 1 492 ? -23.440 29.605 4.778 1.00 94.19 492 HIS A CA 1
ATOM 3869 C C . HIS A 1 492 ? -24.412 29.286 5.924 1.00 94.19 492 HIS A C 1
ATOM 3871 O O . HIS A 1 492 ? -24.146 28.385 6.722 1.00 94.19 492 HIS A O 1
ATOM 3877 N N . ASP A 1 493 ? -25.560 29.960 5.984 1.00 94.50 493 ASP A N 1
ATOM 3878 C CA . ASP A 1 493 ? -26.533 29.762 7.064 1.00 94.50 493 ASP A CA 1
ATOM 3879 C C . ASP A 1 493 ? -27.159 28.358 7.031 1.00 94.50 493 ASP A C 1
ATOM 3881 O O . ASP A 1 493 ? -27.332 27.718 8.074 1.00 94.50 493 ASP A O 1
ATOM 3885 N N . ASP A 1 494 ? -27.417 27.823 5.835 1.00 95.19 494 ASP A N 1
ATOM 3886 C CA . ASP A 1 494 ? -27.873 26.444 5.653 1.00 95.19 494 ASP A CA 1
ATOM 3887 C C . ASP A 1 494 ? -26.786 25.429 6.027 1.00 95.19 494 ASP A C 1
ATOM 3889 O O . ASP A 1 494 ? -27.077 24.420 6.671 1.00 95.19 494 ASP A O 1
ATOM 3893 N N . ILE A 1 495 ? -25.521 25.712 5.713 1.00 94.56 495 ILE A N 1
ATOM 3894 C CA . ILE A 1 495 ? -24.382 24.872 6.105 1.00 94.56 495 ILE A CA 1
ATOM 3895 C C . ILE A 1 495 ? -24.252 24.832 7.632 1.00 94.56 495 ILE A C 1
ATOM 3897 O O . ILE A 1 495 ? -24.139 23.748 8.210 1.00 94.56 495 ILE A O 1
ATOM 3901 N N . VAL A 1 496 ? -24.332 25.984 8.308 1.00 94.50 496 VAL A N 1
ATOM 3902 C CA . VAL A 1 496 ? -24.305 26.075 9.779 1.00 94.50 496 VAL A CA 1
ATOM 3903 C C . VAL A 1 496 ? -25.484 25.317 10.395 1.00 94.50 496 VAL A C 1
ATOM 3905 O O . VAL A 1 496 ? -25.301 24.555 11.351 1.00 94.50 496 VAL A O 1
ATOM 3908 N N . ARG A 1 497 ? -26.688 25.442 9.823 1.00 95.12 497 ARG A N 1
ATOM 3909 C CA . ARG A 1 497 ? -27.860 24.658 10.242 1.00 95.12 497 ARG A CA 1
ATOM 3910 C C . ARG A 1 497 ? -27.618 23.154 10.080 1.00 95.12 497 ARG A C 1
ATOM 3912 O O . ARG A 1 497 ? -27.923 22.384 10.994 1.00 95.12 497 ARG A O 1
ATOM 3919 N N . GLY A 1 498 ? -27.027 22.732 8.964 1.00 94.62 498 GLY A N 1
ATOM 3920 C CA . GLY A 1 498 ? -26.686 21.336 8.684 1.00 94.62 498 GLY A CA 1
ATOM 3921 C C . GLY A 1 498 ? -25.690 20.770 9.694 1.00 94.62 498 GLY A C 1
ATOM 3922 O O . GLY A 1 498 ? -25.882 19.668 10.212 1.00 94.62 498 GLY A O 1
ATOM 3923 N N . VAL A 1 499 ? -24.667 21.552 10.050 1.00 93.62 499 VAL A N 1
ATOM 3924 C CA . VAL A 1 499 ? -23.703 21.206 11.106 1.00 93.62 499 VAL A CA 1
ATOM 3925 C C . VAL A 1 499 ? -24.420 20.965 12.433 1.00 93.62 499 VAL A C 1
ATOM 3927 O O . VAL A 1 499 ? -24.178 19.946 13.082 1.00 93.62 499 VAL A O 1
ATOM 3930 N N . GLY A 1 500 ? -25.343 21.851 12.819 1.00 92.75 500 GLY A N 1
ATOM 3931 C CA . GLY A 1 500 ? -26.135 21.702 14.041 1.00 92.75 500 GLY A CA 1
ATOM 3932 C C . GLY A 1 500 ? -26.943 20.398 14.076 1.00 92.75 500 GLY A C 1
ATOM 3933 O O . GLY A 1 500 ? -26.931 19.688 15.087 1.00 92.75 500 GLY A O 1
ATOM 3934 N N . LEU A 1 501 ? -27.580 20.031 12.956 1.00 93.38 501 LEU A N 1
ATOM 3935 C CA . LEU A 1 501 ? -28.302 18.759 12.817 1.00 93.38 501 LEU A CA 1
ATOM 3936 C C . LEU A 1 501 ? -27.371 17.553 13.013 1.00 93.38 501 LEU A C 1
ATOM 3938 O O . LEU A 1 501 ? -27.701 16.626 13.759 1.00 93.38 501 LEU A O 1
ATOM 3942 N N . VAL A 1 502 ? -26.192 17.579 12.391 1.00 92.56 502 VAL A N 1
ATOM 3943 C CA . VAL A 1 502 ? -25.193 16.508 12.496 1.00 92.56 502 VAL A CA 1
ATOM 3944 C C . VAL A 1 502 ? -24.644 16.371 13.916 1.00 92.56 502 VAL A C 1
ATOM 3946 O O . VAL A 1 502 ? -24.526 15.249 14.419 1.00 92.56 502 VAL A O 1
ATOM 3949 N N . VAL A 1 503 ? -24.331 17.482 14.589 1.00 89.25 503 VAL A N 1
ATOM 3950 C CA . VAL A 1 503 ? -23.845 17.482 15.980 1.00 89.25 503 VAL A CA 1
ATOM 3951 C C . VAL A 1 503 ? -24.910 16.912 16.919 1.00 89.25 503 VAL A C 1
ATOM 3953 O O . VAL A 1 503 ? -24.611 16.032 17.735 1.00 89.25 503 VAL A O 1
ATOM 3956 N N . GLY A 1 504 ? -26.169 17.336 16.767 1.00 88.94 504 GLY A N 1
ATOM 3957 C CA . GLY A 1 504 ? -27.292 16.802 17.540 1.00 88.94 504 GLY A CA 1
ATOM 3958 C C . GLY A 1 504 ? -27.481 15.295 17.330 1.00 88.94 504 GLY A C 1
ATOM 3959 O O . GLY A 1 504 ? -27.542 14.525 18.296 1.00 88.94 504 GLY A O 1
ATOM 3960 N N . TRP A 1 505 ? -27.486 14.851 16.070 1.00 87.25 505 TRP A N 1
ATOM 3961 C CA . TRP A 1 505 ? -27.597 13.438 15.700 1.00 87.25 505 TRP A CA 1
ATOM 3962 C C . TRP A 1 505 ? -26.457 12.587 16.277 1.00 87.25 505 TRP A C 1
ATOM 3964 O O . TRP A 1 505 ? -26.687 11.538 16.893 1.00 87.25 505 TRP A O 1
ATOM 3974 N N . SER A 1 506 ? -25.219 13.059 16.129 1.00 84.62 506 SER A N 1
ATOM 3975 C CA . SER A 1 506 ? -24.015 12.360 16.587 1.00 84.62 506 SER A CA 1
ATOM 3976 C C . SER A 1 506 ? -23.975 12.250 18.113 1.00 84.62 506 SER A C 1
ATOM 3978 O O . SER A 1 506 ? -23.640 11.191 18.650 1.00 84.62 506 SER A O 1
ATOM 3980 N N . THR A 1 507 ? -24.414 13.293 18.824 1.00 83.44 507 THR A N 1
ATOM 3981 C CA . THR A 1 507 ? -24.542 13.293 20.290 1.00 83.44 507 THR A CA 1
ATOM 3982 C C . THR A 1 507 ? -25.558 12.251 20.768 1.00 83.44 507 THR A C 1
ATOM 3984 O O . THR A 1 507 ? -25.281 11.473 21.690 1.00 83.44 507 THR A O 1
ATOM 3987 N N . ALA A 1 508 ? -26.720 12.161 20.111 1.00 83.50 508 ALA A N 1
ATOM 3988 C CA . ALA A 1 508 ? -27.733 11.153 20.426 1.00 83.50 508 ALA A CA 1
ATOM 3989 C C . ALA A 1 508 ? -27.233 9.720 20.154 1.00 83.50 508 ALA A C 1
ATOM 3991 O O . ALA A 1 508 ? -27.468 8.804 20.952 1.00 83.50 508 ALA A O 1
ATOM 3992 N N . ARG A 1 509 ? -26.498 9.510 19.052 1.00 80.56 509 ARG A N 1
ATOM 3993 C CA . ARG A 1 509 ? -25.886 8.213 18.716 1.00 80.56 509 ARG A CA 1
ATOM 3994 C C . ARG A 1 509 ? -24.806 7.806 19.722 1.00 80.56 509 ARG A C 1
ATOM 3996 O O . ARG A 1 509 ? -24.791 6.644 20.135 1.00 80.56 509 ARG A O 1
ATOM 4003 N N . ALA A 1 510 ? -23.965 8.739 20.170 1.00 79.25 510 ALA A N 1
ATOM 4004 C CA . ALA A 1 510 ? -22.917 8.469 21.153 1.00 79.25 510 ALA A CA 1
ATOM 4005 C C . ALA A 1 510 ? -23.487 7.899 22.466 1.00 79.25 510 ALA A C 1
ATOM 4007 O O . ALA A 1 510 ? -22.989 6.884 22.955 1.00 79.25 510 ALA A O 1
ATOM 4008 N N . LYS A 1 511 ? -24.598 8.456 22.976 1.00 78.06 511 LYS A N 1
ATOM 4009 C CA . LYS A 1 511 ? -25.302 7.933 24.168 1.00 78.06 511 LYS A CA 1
ATOM 4010 C C . LYS A 1 511 ? -25.710 6.459 24.026 1.00 78.06 511 LYS A C 1
ATOM 4012 O O . LYS A 1 511 ? -25.537 5.675 24.956 1.00 78.06 511 LYS A O 1
ATOM 4017 N N . ARG A 1 512 ? -26.210 6.048 22.854 1.00 76.81 512 ARG A N 1
ATOM 4018 C CA . ARG A 1 512 ? -26.579 4.641 22.584 1.00 76.81 512 ARG A CA 1
ATOM 4019 C C . ARG A 1 512 ? -25.356 3.716 22.530 1.00 76.81 512 ARG A C 1
ATOM 4021 O O . ARG A 1 512 ? -25.420 2.578 22.996 1.00 76.81 512 ARG A O 1
ATOM 4028 N N . GLY A 1 513 ? -24.231 4.205 22.004 1.00 79.75 513 GLY A N 1
ATOM 4029 C CA . GLY A 1 513 ? -22.977 3.452 21.901 1.00 79.75 513 GLY A CA 1
ATOM 4030 C C . GLY A 1 513 ? -22.354 3.071 23.251 1.00 79.75 513 GLY A C 1
ATOM 4031 O O . GLY A 1 513 ? -21.719 2.018 23.354 1.00 79.75 513 GLY A O 1
ATOM 4032 N N . GLU A 1 514 ? -22.562 3.870 24.303 1.00 81.00 514 GLU A N 1
ATOM 4033 C CA . GLU A 1 514 ? -21.999 3.610 25.638 1.00 81.00 514 GLU A CA 1
ATOM 4034 C C . GLU A 1 514 ? -22.520 2.302 26.260 1.00 81.00 514 GLU A C 1
ATOM 4036 O O . GLU A 1 514 ? -21.739 1.524 26.815 1.00 81.00 514 GLU A O 1
ATOM 4041 N N . THR A 1 515 ? -23.807 1.991 26.087 1.00 81.75 515 THR A N 1
ATOM 4042 C CA . THR A 1 515 ? -24.414 0.743 26.590 1.00 81.75 515 THR A CA 1
ATOM 4043 C C . THR A 1 515 ? -23.841 -0.489 25.882 1.00 81.75 515 THR A C 1
ATOM 4045 O O . THR A 1 515 ? -23.461 -1.484 26.513 1.00 81.75 515 THR A O 1
ATOM 4048 N N . ASN A 1 516 ? -23.694 -0.406 24.556 1.00 86.88 516 ASN A N 1
ATOM 4049 C CA . ASN A 1 516 ? -23.091 -1.470 23.755 1.00 86.88 516 ASN A CA 1
ATOM 4050 C C . ASN A 1 516 ? -21.623 -1.702 24.131 1.00 86.88 516 ASN A C 1
ATOM 4052 O O . ASN A 1 516 ? -21.175 -2.851 24.189 1.00 86.88 516 ASN A O 1
ATOM 4056 N N . LEU A 1 517 ? -20.880 -0.633 24.432 1.00 89.56 517 LEU A N 1
ATOM 4057 C CA . LEU A 1 517 ? -19.480 -0.721 24.837 1.00 89.56 517 LEU A CA 1
ATOM 4058 C C . LEU A 1 517 ? -19.306 -1.556 26.112 1.00 89.56 517 LEU A C 1
ATOM 4060 O O . LEU A 1 517 ? -18.418 -2.408 26.160 1.00 89.56 517 LEU A O 1
ATOM 4064 N N . LEU A 1 518 ? -20.145 -1.340 27.130 1.00 90.56 518 LEU A N 1
ATOM 4065 C CA . LEU A 1 518 ? -20.062 -2.080 28.394 1.00 90.56 518 LEU A CA 1
ATOM 4066 C C . LEU A 1 518 ? -20.344 -3.573 28.201 1.00 90.56 518 LEU A C 1
ATOM 4068 O O . LEU A 1 518 ? -19.589 -4.409 28.698 1.00 90.56 518 LEU A O 1
ATOM 4072 N N . THR A 1 519 ? -21.360 -3.902 27.404 1.00 91.12 519 THR A N 1
ATOM 4073 C CA . THR A 1 519 ? -21.720 -5.292 27.078 1.00 91.12 519 THR A CA 1
ATOM 4074 C C . THR A 1 519 ? -20.595 -6.003 26.323 1.00 91.12 519 THR A C 1
ATOM 4076 O O . THR A 1 519 ? -20.195 -7.120 26.660 1.00 91.12 519 THR A O 1
ATOM 4079 N N . GLN A 1 520 ? -20.023 -5.346 25.309 1.00 93.00 520 GLN A N 1
ATOM 4080 C CA . GLN A 1 520 ? -18.894 -5.892 24.554 1.00 93.00 520 GLN A CA 1
ATOM 4081 C C . GLN A 1 520 ? -17.640 -6.044 25.423 1.00 93.00 520 GLN A C 1
ATOM 4083 O O . GLN A 1 520 ? -16.882 -7.002 25.247 1.00 93.00 520 GLN A O 1
ATOM 4088 N N . TRP A 1 521 ? -17.421 -5.119 26.359 1.00 94.25 521 TRP A N 1
ATOM 4089 C CA . TRP A 1 521 ? -16.296 -5.166 27.283 1.00 94.25 521 TRP A CA 1
ATOM 4090 C C . TRP A 1 521 ? -16.410 -6.336 28.264 1.00 94.25 521 TRP A C 1
ATOM 4092 O O . TRP A 1 521 ? -15.441 -7.077 28.411 1.00 94.25 521 TRP A O 1
ATOM 4102 N N . ASP A 1 522 ? -17.578 -6.563 28.871 1.00 91.94 522 ASP A N 1
ATOM 4103 C CA . ASP A 1 522 ? -17.815 -7.715 29.757 1.00 91.94 522 ASP A CA 1
ATOM 4104 C C . ASP A 1 522 ? -17.648 -9.053 29.015 1.00 91.94 522 ASP A C 1
ATOM 4106 O O . ASP A 1 522 ? -16.951 -9.962 29.475 1.00 91.94 522 ASP A O 1
ATOM 4110 N N . ARG A 1 523 ? -18.175 -9.150 27.790 1.00 92.44 523 ARG A N 1
ATOM 4111 C CA . ARG A 1 523 ? -17.934 -10.315 26.928 1.00 92.44 523 ARG A CA 1
ATOM 4112 C C . ARG A 1 523 ? -16.439 -10.549 26.678 1.00 92.44 523 ARG A C 1
ATOM 4114 O O . ARG A 1 523 ? -15.987 -11.696 26.691 1.00 92.44 523 ARG A O 1
ATOM 4121 N N . PHE A 1 524 ? -15.675 -9.485 26.433 1.00 93.31 524 PHE A N 1
ATOM 4122 C CA . PHE A 1 524 ? -14.235 -9.567 26.196 1.00 93.31 524 PHE A CA 1
ATOM 4123 C C . PHE A 1 524 ? -13.462 -10.000 27.450 1.00 93.31 524 PHE A C 1
ATOM 4125 O O . PHE A 1 524 ? -12.588 -10.859 27.354 1.00 93.31 524 PHE A O 1
ATOM 4132 N N . THR A 1 525 ? -13.775 -9.461 28.632 1.00 91.81 525 THR A N 1
ATOM 4133 C CA . THR A 1 525 ? -13.059 -9.801 29.878 1.00 91.81 525 THR A CA 1
ATOM 4134 C C . THR A 1 525 ? -13.276 -11.252 30.307 1.00 91.81 525 THR A C 1
ATOM 4136 O O . THR A 1 525 ? -12.374 -11.846 30.901 1.00 91.81 525 THR A O 1
ATOM 4139 N N . ARG A 1 526 ? -14.426 -11.845 29.961 1.00 91.25 526 ARG A N 1
ATOM 4140 C CA . ARG A 1 526 ? -14.735 -13.270 30.182 1.00 91.25 526 ARG A CA 1
ATOM 4141 C C . ARG A 1 526 ? -14.093 -14.206 29.151 1.00 91.25 526 ARG A C 1
ATOM 4143 O O . ARG A 1 526 ? -14.094 -15.424 29.341 1.00 91.25 526 ARG A O 1
ATOM 4150 N N . ARG A 1 527 ? -13.547 -13.681 28.047 1.00 90.81 527 ARG A N 1
ATOM 4151 C CA . ARG A 1 527 ? -12.964 -14.498 26.972 1.00 90.81 527 ARG A CA 1
ATOM 4152 C C . ARG A 1 527 ? -11.713 -15.229 27.467 1.00 90.81 527 ARG A C 1
ATOM 4154 O O . ARG A 1 527 ? -10.763 -14.620 27.961 1.00 90.81 527 ARG A O 1
ATOM 4161 N N . LYS A 1 528 ? -11.667 -16.549 27.256 1.00 87.25 528 LYS A N 1
ATOM 4162 C CA . LYS A 1 528 ? -10.445 -17.339 27.473 1.00 87.25 528 LYS A CA 1
ATOM 4163 C C . LYS A 1 528 ? -9.340 -16.861 26.525 1.00 87.25 528 LYS A C 1
ATOM 4165 O O . LYS A 1 528 ? -9.569 -16.658 25.333 1.00 87.25 528 LYS A O 1
ATOM 4170 N N . ARG A 1 529 ? -8.131 -16.692 27.061 1.00 90.75 529 ARG A N 1
ATOM 4171 C CA . ARG A 1 529 ? -6.939 -16.338 26.275 1.00 90.75 529 ARG A CA 1
ATOM 4172 C C . ARG A 1 529 ? -6.578 -17.507 25.362 1.00 90.75 529 ARG A C 1
ATOM 4174 O O . ARG A 1 529 ? -6.666 -18.655 25.785 1.00 90.75 529 ARG A O 1
ATOM 4181 N N . PHE A 1 530 ? -6.147 -17.210 24.140 1.00 91.12 530 PHE A N 1
ATOM 4182 C CA . PHE A 1 530 ? -5.697 -18.234 23.190 1.00 91.12 530 PHE A CA 1
ATOM 4183 C C . PHE A 1 530 ? -4.207 -18.592 23.350 1.00 91.12 530 PHE A C 1
ATOM 4185 O O . PHE A 1 530 ? -3.741 -19.555 22.755 1.00 91.12 530 PHE A O 1
ATOM 4192 N N . TRP A 1 531 ? -3.460 -17.839 24.166 1.00 90.31 531 TRP A N 1
ATOM 4193 C CA . TRP A 1 531 ? -2.061 -18.109 24.508 1.00 90.31 531 TRP A CA 1
ATOM 4194 C C . TRP A 1 531 ? -1.937 -18.618 25.952 1.00 90.31 531 TRP A C 1
ATOM 4196 O O . TRP A 1 531 ? -2.742 -18.273 26.825 1.00 90.31 531 TRP A O 1
ATOM 4206 N N . LYS A 1 532 ? -0.899 -19.418 26.228 1.00 79.25 532 LYS A N 1
ATOM 4207 C CA . LYS A 1 532 ? -0.591 -19.899 27.587 1.00 79.25 532 LYS A CA 1
ATOM 4208 C C . LYS A 1 532 ? -0.143 -18.728 28.473 1.00 79.25 532 LYS A C 1
ATOM 4210 O O . LYS A 1 532 ? 0.476 -17.778 28.002 1.00 79.25 532 LYS A O 1
ATOM 4215 N N . ARG A 1 533 ? -0.405 -18.765 29.782 1.00 63.88 533 ARG A N 1
ATOM 4216 C CA . ARG A 1 533 ? 0.067 -17.718 30.712 1.00 63.88 533 ARG A CA 1
ATOM 4217 C C . ARG A 1 533 ? 1.590 -17.810 30.850 1.00 63.88 533 ARG A C 1
ATOM 4219 O O . ARG A 1 533 ? 2.102 -18.905 31.056 1.00 63.88 533 ARG A O 1
ATOM 4226 N N . ALA A 1 534 ? 2.309 -16.692 30.713 1.00 58.16 534 ALA A N 1
ATOM 4227 C CA . ALA A 1 534 ? 3.755 -16.684 30.957 1.00 58.16 534 ALA A CA 1
ATOM 4228 C C . ALA A 1 534 ? 4.015 -17.169 32.392 1.00 58.16 534 ALA A C 1
ATOM 4230 O O . ALA A 1 534 ? 3.382 -16.648 33.320 1.00 58.16 534 ALA A O 1
ATOM 4231 N N . LYS A 1 535 ? 4.894 -18.170 32.574 1.00 44.84 535 LYS A N 1
ATOM 4232 C CA . LYS A 1 535 ? 5.383 -18.536 33.913 1.00 44.84 535 LYS A CA 1
ATOM 4233 C C . LYS A 1 535 ? 5.983 -17.262 34.517 1.00 44.84 535 LYS A C 1
ATOM 4235 O O . LYS A 1 535 ? 6.734 -16.566 33.833 1.00 44.84 535 LYS A O 1
ATOM 4240 N N . LYS A 1 536 ? 5.573 -16.894 35.736 1.00 37.84 536 LYS A N 1
ATOM 4241 C CA . LYS A 1 536 ? 6.243 -15.808 36.464 1.00 37.84 536 LYS A CA 1
ATOM 4242 C C . LYS A 1 536 ? 7.705 -16.248 36.613 1.00 37.84 536 LYS A C 1
ATOM 4244 O O . LYS A 1 536 ? 7.923 -17.317 37.174 1.00 37.84 536 LYS A O 1
ATOM 4249 N N . LYS A 1 537 ? 8.635 -15.503 36.011 1.00 35.00 537 LYS A N 1
ATOM 4250 C CA . LYS A 1 537 ? 10.028 -15.519 36.456 1.00 35.00 537 LYS A CA 1
ATOM 4251 C C . LYS A 1 537 ? 10.091 -14.784 37.782 1.00 35.00 537 LYS A C 1
ATOM 4253 O O . LYS A 1 537 ? 9.332 -13.788 37.904 1.00 35.00 537 LYS A O 1
#

Mean predicted aligned error: 8.13 Å

Radius of gyration: 27.75 Å; Cα contacts (8 Å, |Δi|>4): 780; chains: 1; bounding box: 73×95×73 Å

Solvent-accessible surface area (backbone atoms only — not comparable to full-atom values): 29232 Å² total; per-residue (Å²): 140,91,82,83,86,78,87,78,77,83,84,89,79,82,78,81,79,78,87,50,74,50,42,29,40,40,44,69,65,36,51,54,54,49,70,72,32,75,86,55,70,55,43,45,84,89,55,59,49,74,49,76,41,44,34,34,30,46,31,36,94,84,36,60,40,57,77,70,39,36,47,40,32,19,30,50,56,91,95,45,19,39,33,35,42,35,42,64,45,50,93,66,81,79,59,71,63,48,76,47,78,42,83,39,96,46,76,65,82,61,78,86,73,59,80,52,67,67,61,46,64,69,70,51,93,74,62,89,85,45,64,40,81,44,22,39,37,46,31,45,35,38,35,41,31,31,66,47,79,47,100,90,44,68,22,35,34,40,37,39,41,36,39,38,39,42,36,21,86,95,45,72,45,82,46,27,35,38,40,39,33,61,78,41,73,60,78,59,45,56,41,51,50,53,47,58,52,36,71,73,29,69,48,36,79,45,85,70,50,72,65,56,53,37,51,31,56,46,69,66,56,67,58,57,60,41,76,74,68,83,58,83,62,57,74,76,36,23,30,48,61,49,49,50,46,50,50,50,44,25,49,45,23,24,61,58,6,46,60,6,39,71,76,53,68,38,66,63,7,40,47,33,27,36,47,18,33,54,49,42,48,45,47,57,63,69,45,49,90,58,41,55,67,67,63,54,49,52,56,43,49,54,39,47,53,57,34,45,38,36,39,61,24,48,54,39,53,49,41,48,62,75,51,46,47,61,49,43,73,76,41,73,91,40,65,23,52,53,47,31,47,54,53,50,50,54,54,29,51,55,28,45,52,49,26,41,51,51,64,72,27,59,70,38,33,55,47,52,41,52,52,51,39,47,58,76,64,46,53,58,66,75,60,84,53,62,74,44,51,56,54,34,67,33,46,30,56,63,55,49,36,53,56,50,50,56,43,51,55,54,40,56,62,52,54,54,67,55,95,77,49,50,72,70,51,50,52,54,36,37,54,39,36,50,52,42,32,51,53,48,62,65,46,31,50,70,40,73,57,70,51,39,55,51,51,44,52,47,35,50,52,50,39,50,47,48,40,61,60,50,44,50,69,52,48,52,57,53,45,53,51,48,52,65,73,30,68,85,41,96,56,32,70,36,26,52,50,23,47,52,53,51,53,54,51,45,54,58,50,37,62,60,42,56,61,54,45,54,55,51,48,54,57,48,72,71,51,73,73,66,62,72,81,74,76,84,126